Protein 5D2K (pdb70)

Nearest PDB structures (foldseek):
  5d2j-assembly1_A  TM=9.846E-01  e=1.206E-63  Pseudomonas putida
  5d2i-assembly2_B  TM=9.818E-01  e=5.135E-62  Pseudomonas putida
  2eb4-assembly1_A-2  TM=9.542E-01  e=1.723E-36  Escherichia coli
  8ih6-assembly1_B  TM=9.389E-01  e=1.420E-32  Pseudomonas sp.
  2wqt-assembly1_A  TM=9.325E-01  e=6.913E-29  Escherichia coli K-12

Secondary structure (DSSP, 8-state):
-----HHHHHHHHHHHHHHHHTT--B--HHHH-TT--HHHHHHHHHHHHHHHHHTT--EEEEEEES-BHHHHHHHS----EEEEEEGGGEE-TTEEE-GGG-SS-EEEEEEEEEESS-B--SS--HHHHGGGEEEEEEEEEEE--SBGGG---HHHHHHTGGGEEEEEE-S---BGGG--TTT-EEEEEETTEEEEEEEGGGBTTSHHHHHHHHHHHHHTTT--B-TT-EEE---SS--EE--TT-EEEEEETTS-EEEEEE-/---S-HHHHHHHHHHHHHHHHTT--B--HHHH-TT--HHHHHHHHHHHHHHHHHTTPPEEEEEEE---HHHHHHHT-SS-EEEEEEGGGEE-TTEEE-GGG-SS-EEEEEEEEEESS-B--SS--HHHHHTTEEEEEEEEEEE--SB-SSS--HHHHHHTGGGEEEEEE-S--B-GGG--TTT-EEEEEETTEEEEEEEGGGTTTSHHHHHHHHHHHHHTTT--B-TT-EEE---SS--EE--TT-EEEEEETTS-EEEEEE-

CATH classification: 3.90.850.10

Sequence (526 aa):
NRTLTREQVLALAEHIENAELNVHDIGKVTNDFPEMTFADAYDVQWEIRRRKEEARGNKIVGLKMGLTSSWAKMAQMGVETPIYGFLADYFSVPDGGVVDCSKLIHPKKIEAEISVVTKAPLHGPGCHLGDVIAAIDYVIIPTVEVIDSRYENFKFDPISVVADNASSTRFITGGRMMASLEEEVVDLRTLGVVVMEKNGEVVELGAGAAVLGHPLSSVAMMLANLLAERGEHIPAGTFIMTGGITAAVPVAPGDNITVRYQGLGSVSSARFINRTLTREQVLALAEHIENAELNVHDIGKVTNDFPEMMTFADAYDVQWEIRRRRKEARGNKIVGLKMGLTSWAKMAQMGVETPIYGFLADYFSVPDGGVVDCSKLIHPKKIEAEISVVTKAPLHGPGCHLGDVIAAIDYVIPTVEVIDSRYENFKFDPISSVVADNASSTRFITGGRMMASLEEVVDLRTLGVVMMEKNGEVVELGAGAAVLGHPLSSSVAMLANLLAERGEHIPAGTFIMTGGITAAVPVAPGDNITVRYQGLGSVSARFI

Structure (mmCIF, N/CA/C/O backbone):
data_5D2K
#
_entry.id   5D2K
#
_cell.length_a   79.328
_cell.length_b   44.411
_cell.length_c   81.623
_cell.angle_alpha   90.00
_cell.angle_beta   118.68
_cell.angle_gamma   90.00
#
_symmetry.space_group_name_H-M   'P 1 21 1'
#
loop_
_entity.id
_entity.type
_entity.pdbx_description
1 polymer '4-oxalocrotonate decarboxylase NahK'
2 non-polymer 'MAGNESIUM ION'
3 non-polymer '2-OXOADIPIC ACID'
4 non-polymer 1,2-ETHANEDIOL
5 non-polymer 'ACETATE ION'
6 water water
#
loop_
_atom_site.group_PDB
_atom_site.id
_atom_site.type_symbol
_atom_site.label_atom_id
_atom_site.label_alt_id
_atom_site.label_comp_id
_atom_site.label_asym_id
_atom_site.label_entity_id
_atom_site.label_seq_id
_atom_site.pdbx_PDB_ins_code
_atom_site.Cartn_x
_atom_site.Cartn_y
_atom_site.Cartn_z
_atom_site.occupancy
_atom_site.B_iso_or_equiv
_atom_site.auth_seq_id
_atom_site.auth_comp_id
_atom_site.auth_asym_id
_atom_site.auth_atom_id
_atom_site.pdbx_PDB_model_num
ATOM 1 N N . ASN A 1 7 ? -41.867 7.907 -68.366 1.00 42.21 2 ASN A N 1
ATOM 2 C CA . ASN A 1 7 ? -42.248 8.853 -67.323 1.00 25.85 2 ASN A CA 1
ATOM 3 C C . ASN A 1 7 ? -41.035 9.458 -66.612 1.00 23.85 2 ASN A C 1
ATOM 4 O O . ASN A 1 7 ? -41.175 10.102 -65.575 1.00 25.45 2 ASN A O 1
ATOM 9 N N . ARG A 1 8 ? -39.852 9.244 -67.180 1.00 23.79 3 ARG A N 1
ATOM 10 C CA . ARG A 1 8 ? -38.616 9.831 -66.667 1.00 20.20 3 ARG A CA 1
ATOM 11 C C . ARG A 1 8 ? -37.895 10.621 -67.750 1.00 22.93 3 ARG A C 1
ATOM 12 O O . ARG A 1 8 ? -37.929 10.239 -68.923 1.00 27.38 3 ARG A O 1
ATOM 20 N N . THR A 1 9 ? -37.241 11.719 -67.370 1.00 19.39 4 THR A N 1
ATOM 21 C CA . THR A 1 9 ? -36.489 12.518 -68.343 1.00 17.20 4 THR A CA 1
ATOM 22 C C . THR A 1 9 ? -35.026 12.732 -67.950 1.00 22.45 4 THR A C 1
ATOM 23 O O . THR A 1 9 ? -34.207 13.134 -68.780 1.00 23.54 4 THR A O 1
ATOM 27 N N . LEU A 1 10 ? -34.692 12.477 -66.689 1.00 17.91 5 LEU A N 1
ATOM 28 C CA . LEU A 1 10 ? -33.314 12.639 -66.238 1.00 15.14 5 LEU A CA 1
ATOM 29 C C . LEU A 1 10 ? -32.440 11.447 -66.614 1.00 15.52 5 LEU A C 1
ATOM 30 O O . LEU A 1 10 ? -32.911 10.306 -66.681 1.00 19.47 5 LEU A O 1
ATOM 35 N N . THR A 1 11 ? -31.163 11.716 -66.861 1.00 16.61 6 THR A N 1
ATOM 36 C CA . THR A 1 11 ? -30.171 10.656 -66.956 1.00 16.57 6 THR A CA 1
ATOM 37 C C . THR A 1 11 ? -29.811 10.215 -65.538 1.00 17.03 6 THR A C 1
ATOM 38 O O . THR A 1 11 ? -30.043 10.968 -64.584 1.00 15.67 6 THR A O 1
ATOM 42 N N . ARG A 1 12 ? -29.240 9.019 -65.399 1.00 16.93 7 ARG A N 1
ATOM 43 C CA . ARG A 1 12 ? -28.808 8.546 -64.082 1.00 18.46 7 ARG A CA 1
ATOM 44 C C . ARG A 1 12 ? -27.774 9.493 -63.471 1.00 17.50 7 ARG A C 1
ATOM 45 O O . ARG A 1 12 ? -27.842 9.816 -62.281 1.00 15.68 7 ARG A O 1
ATOM 53 N N . GLU A 1 13 ? -26.829 9.949 -64.288 1.00 15.63 8 GLU A N 1
ATOM 54 C CA . GLU A 1 13 ? -25.831 10.914 -63.846 1.00 15.70 8 GLU A CA 1
ATOM 55 C C . GLU A 1 13 ? -26.479 12.167 -63.251 1.00 16.24 8 GLU A C 1
ATOM 56 O O . GLU A 1 13 ? -26.019 12.685 -62.227 1.00 14.64 8 GLU A O 1
ATOM 62 N N . GLN A 1 14 ? -27.550 12.646 -63.884 1.00 14.86 9 GLN A N 1
ATOM 63 C CA . GLN A 1 14 ? -28.243 13.839 -63.393 1.00 11.99 9 GLN A CA 1
ATOM 64 C C . GLN A 1 14 ? -28.960 13.573 -62.064 1.00 13.55 9 GLN A C 1
ATOM 65 O O . GLN A 1 14 ? -28.961 14.418 -61.171 1.00 13.71 9 GLN A O 1
ATOM 71 N N . VAL A 1 15 ? -29.583 12.410 -61.939 1.00 13.44 10 VAL A N 1
ATOM 72 C CA . VAL A 1 15 ? -30.204 12.043 -60.658 1.00 10.00 10 VAL A CA 1
ATOM 73 C C . VAL A 1 15 ? -29.173 12.078 -59.524 1.00 12.30 10 VAL A C 1
ATOM 74 O O . VAL A 1 15 ? -29.408 12.684 -58.472 1.00 12.21 10 VAL A O 1
ATOM 78 N N . LEU A 1 16 ? -28.025 11.441 -59.738 1.00 11.13 11 LEU A N 1
ATOM 79 C CA . LEU A 1 16 ? -26.994 11.388 -58.702 1.00 11.03 11 LEU A CA 1
ATOM 80 C C . LEU A 1 16 ? -26.459 12.774 -58.366 1.00 13.67 11 LEU A C 1
ATOM 81 O O . LEU A 1 16 ? -26.285 13.109 -57.199 1.00 11.91 11 LEU A O 1
ATOM 86 N N . ALA A 1 17 ? -26.217 13.588 -59.391 1.00 10.60 12 ALA A N 1
ATOM 87 C CA . ALA A 1 17 ? -25.665 14.917 -59.172 1.00 12.52 12 ALA A CA 1
ATOM 88 C C . ALA A 1 17 ? -26.689 15.894 -58.573 1.00 10.27 12 ALA A C 1
ATOM 89 O O . ALA A 1 17 ? -26.332 16.740 -57.733 1.00 11.03 12 ALA A O 1
ATOM 91 N N . L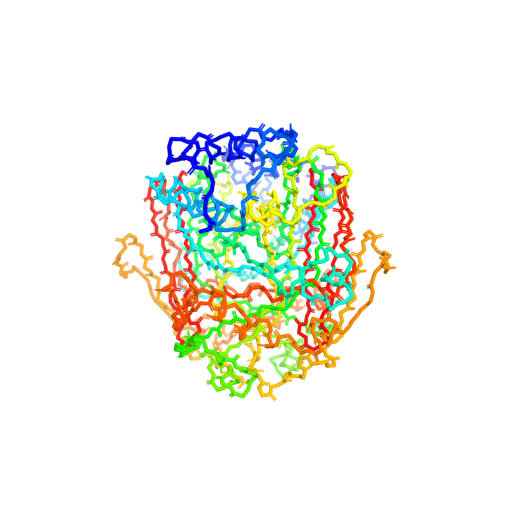EU A 1 18 ? -27.951 15.781 -58.985 1.00 11.93 13 LEU A N 1
ATOM 92 C CA . LEU A 1 18 ? -28.997 16.637 -58.420 1.00 11.92 13 LEU A CA 1
ATOM 93 C C . LEU A 1 18 ? -29.182 16.309 -56.945 1.00 11.00 13 LEU A C 1
ATOM 94 O O . LEU A 1 18 ? -29.378 17.207 -56.118 1.00 11.91 13 LEU A O 1
ATOM 99 N N . ALA A 1 19 ? -29.108 15.025 -56.608 1.00 11.55 14 ALA A N 1
ATOM 100 C CA . ALA A 1 19 ? -29.270 14.636 -55.209 1.00 11.65 14 ALA A CA 1
ATOM 101 C C . ALA A 1 19 ? -28.184 15.254 -54.332 1.00 10.39 14 ALA A C 1
ATOM 102 O O . ALA A 1 19 ? -28.467 15.753 -53.237 1.00 10.75 14 ALA A O 1
ATOM 104 N N . GLU A 1 20 ? -26.947 15.232 -54.821 1.00 10.98 15 GLU A N 1
ATOM 105 C CA . GLU A 1 20 ? -25.832 15.871 -54.117 1.00 10.71 15 GLU A CA 1
ATOM 106 C C . GLU A 1 20 ? -26.051 17.382 -53.950 1.00 10.66 15 GLU A C 1
ATOM 107 O O . GLU A 1 20 ? -25.872 17.941 -52.860 1.00 11.06 15 GLU A O 1
ATOM 113 N N . HIS A 1 21 ? -26.448 18.033 -55.037 1.00 10.51 16 HIS A N 1
ATOM 114 C CA . HIS A 1 21 ? -26.692 19.474 -55.048 1.00 11.56 16 HIS A CA 1
ATOM 115 C C . HIS A 1 21 ? -27.784 19.882 -54.043 1.00 10.37 16 HIS A C 1
ATOM 116 O O . HIS A 1 21 ? -27.606 20.792 -53.210 1.00 11.11 16 HIS A O 1
ATOM 123 N N . ILE A 1 22 ? -28.901 19.170 -54.086 1.00 9.62 17 ILE A N 1
ATOM 124 C CA . ILE A 1 22 ? -30.027 19.504 -53.232 1.00 10.40 17 ILE A CA 1
ATOM 125 C C . ILE A 1 22 ? -29.714 19.148 -51.777 1.00 7.28 17 ILE A C 1
ATOM 126 O O . ILE A 1 22 ? -30.017 19.918 -50.854 1.00 9.64 17 ILE A O 1
ATOM 131 N N . GLU A 1 23 ? -29.096 17.985 -51.561 1.00 9.69 18 GLU A N 1
ATOM 132 C CA . GLU A 1 23 ? -28.723 17.622 -50.195 1.00 8.56 18 GLU A CA 1
ATOM 133 C C . GLU A 1 23 ? -27.733 18.620 -49.591 1.00 10.75 18 GLU A C 1
ATOM 134 O O . GLU A 1 23 ? -27.824 18.962 -48.401 1.00 10.16 18 GLU A O 1
ATOM 140 N N . ASN A 1 24 ? -26.790 19.100 -50.403 1.00 10.32 19 ASN A N 1
ATOM 141 C CA . ASN A 1 24 ? -25.791 20.031 -49.883 1.00 11.70 19 ASN A CA 1
ATOM 142 C C . ASN A 1 24 ? -26.418 21.335 -49.397 1.00 10.05 19 ASN A C 1
ATOM 143 O O . ASN A 1 24 ? -25.915 21.957 -48.461 1.00 9.85 19 ASN A O 1
ATOM 148 N N . ALA A 1 25 ? -27.524 21.747 -50.012 1.00 10.06 20 ALA A N 1
ATOM 149 C CA . ALA A 1 25 ? -28.226 22.942 -49.553 1.00 9.23 20 ALA A CA 1
ATOM 150 C C . ALA A 1 25 ? -28.757 22.751 -48.119 1.00 8.62 20 ALA A C 1
ATOM 151 O O . ALA A 1 25 ? -28.703 23.660 -47.296 1.00 11.01 20 ALA A O 1
ATOM 153 N N . GLU A 1 26 ? -29.253 21.556 -47.815 1.00 9.74 21 GLU A N 1
ATOM 154 C CA . GLU A 1 26 ? -29.677 21.254 -46.457 1.00 10.96 21 GLU A CA 1
ATOM 155 C C . GLU A 1 26 ? -28.492 21.181 -45.485 1.00 9.88 21 GLU A C 1
ATOM 156 O O . GLU A 1 26 ? -28.490 21.825 -44.418 1.00 11.73 21 GLU A O 1
ATOM 162 N N . LEU A 1 27 ? -27.491 20.379 -45.849 1.00 8.68 22 LEU A N 1
ATOM 163 C CA . LEU A 1 27 ? -26.341 20.149 -44.974 1.00 9.23 22 LEU A CA 1
ATOM 164 C C . LEU A 1 27 ? -25.498 21.399 -44.736 1.00 11.57 22 LEU A C 1
ATOM 165 O O . LEU A 1 27 ? -24.835 21.514 -43.705 1.00 14.38 22 LEU A O 1
ATOM 170 N N . ASN A 1 28 ? -25.521 22.328 -45.686 1.00 11.01 23 ASN A N 1
ATOM 171 C CA . ASN A 1 28 ? -24.705 23.531 -45.569 1.00 11.48 23 ASN A CA 1
ATOM 172 C C . ASN A 1 28 ? -25.512 24.821 -45.460 1.00 12.05 23 ASN A C 1
ATOM 173 O O . ASN A 1 28 ? -24.969 25.925 -45.565 1.00 12.52 23 ASN A O 1
ATOM 178 N N . VAL A 1 29 ? -26.815 24.670 -45.210 1.00 10.27 24 VAL A N 1
ATOM 179 C CA . VAL A 1 29 ? -27.691 25.759 -44.787 1.00 10.34 24 VAL A CA 1
ATOM 180 C C . VAL A 1 29 ? -27.690 26.947 -45.765 1.00 11.24 24 VAL A C 1
ATOM 181 O O . VAL A 1 29 ? -27.306 28.075 -45.410 1.00 13.29 24 VAL A O 1
ATOM 185 N N . HIS A 1 30 ? -28.115 26.690 -47.002 1.00 10.62 25 HIS A N 1
ATOM 186 C CA . HIS A 1 30 ? -28.319 27.772 -47.967 1.00 9.42 25 HIS A CA 1
ATOM 187 C C . HIS A 1 30 ? -29.421 27.401 -48.924 1.00 12.34 25 HIS A C 1
ATOM 188 O O . HIS A 1 30 ? -29.678 26.206 -49.147 1.00 10.75 25 HIS A O 1
ATOM 195 N N . ASP A 1 31 ? -30.067 28.403 -49.514 1.00 11.77 26 ASP A N 1
ATOM 196 C CA . ASP A 1 31 ? -31.096 28.091 -50.490 1.00 12.38 26 ASP A CA 1
ATOM 197 C C . ASP A 1 31 ? -30.493 27.881 -51.884 1.00 13.80 26 ASP A C 1
ATOM 198 O O . ASP A 1 31 ? -29.295 28.114 -52.113 1.00 14.72 26 ASP A O 1
ATOM 203 N N . ILE A 1 32 ? -31.321 27.362 -52.782 1.00 11.66 27 ILE A N 1
ATOM 204 C CA . ILE A 1 32 ? -30.955 27.115 -54.168 1.00 13.03 27 ILE A CA 1
ATOM 205 C C . ILE A 1 32 ? -32.143 27.479 -55.046 1.00 14.12 27 ILE A C 1
ATOM 206 O O . ILE A 1 32 ? -33.264 27.668 -54.551 1.00 14.42 27 ILE A O 1
ATOM 211 N N . GLY A 1 33 ? -31.897 27.593 -56.348 1.00 16.11 28 GLY A N 1
ATOM 212 C CA . GLY A 1 33 ? -32.976 27.810 -57.292 1.00 18.53 28 GLY A CA 1
ATOM 213 C C . GLY A 1 33 ? -33.799 26.549 -57.469 1.00 19.28 28 GLY A C 1
ATOM 214 O O . GLY A 1 33 ? -33.279 25.440 -57.282 1.00 16.07 28 GLY A O 1
ATOM 215 N N . LYS A 1 34 ? -35.075 26.708 -57.822 1.00 18.14 29 LYS A N 1
ATOM 216 C CA . LYS A 1 34 ? -35.944 25.573 -58.163 1.00 18.02 29 LYS A CA 1
ATOM 217 C C . LYS A 1 34 ? -35.263 24.724 -59.216 1.00 17.45 29 LYS A C 1
ATOM 218 O O . LYS A 1 34 ? -34.809 25.254 -60.225 1.00 18.33 29 LYS A O 1
ATOM 224 N N . VAL A 1 35 ? -35.176 23.417 -59.003 1.00 15.92 30 VAL A N 1
ATOM 225 C CA . VAL A 1 35 ? -34.398 22.610 -59.938 1.00 17.40 30 VAL A CA 1
ATOM 226 C C . VAL A 1 35 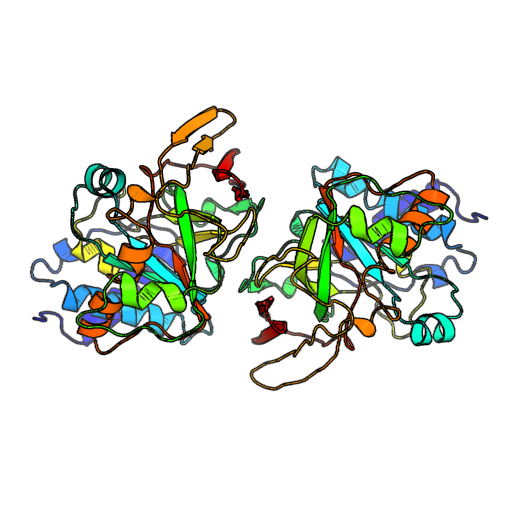? -35.128 22.458 -61.276 1.00 16.34 30 VAL A C 1
ATOM 227 O O . VAL A 1 35 ? -34.501 22.190 -62.294 1.00 18.91 30 VAL A O 1
ATOM 231 N N . THR A 1 36 ? -36.438 22.674 -61.285 1.00 17.39 31 THR A N 1
ATOM 232 C CA . THR A 1 36 ? -37.183 22.629 -62.539 1.00 20.11 31 THR A CA 1
ATOM 233 C C . THR A 1 36 ? -36.868 23.830 -63.438 1.00 18.69 31 THR A C 1
ATOM 234 O O . THR A 1 36 ? -37.237 23.837 -64.609 1.00 23.97 31 THR A O 1
ATOM 238 N N . ASN A 1 37 ? -36.197 24.848 -62.909 1.00 19.52 32 ASN A N 1
ATOM 239 C CA . ASN A 1 37 ? -35.700 25.916 -63.780 1.00 19.24 32 ASN A CA 1
ATOM 240 C C . ASN A 1 37 ? -34.659 25.376 -64.757 1.00 23.90 32 ASN A C 1
ATOM 241 O O . ASN A 1 37 ? -34.665 25.724 -65.937 1.00 27.59 32 ASN A O 1
ATOM 246 N N . ASP A 1 38 ? -33.767 24.523 -64.262 1.00 21.66 33 ASP A N 1
ATOM 247 C CA . ASP A 1 38 ? -32.724 23.925 -65.092 1.00 19.15 33 ASP A CA 1
ATOM 248 C C . ASP A 1 38 ? -33.217 22.670 -65.823 1.00 21.10 33 ASP A C 1
ATOM 249 O O . ASP A 1 38 ? -32.703 22.321 -66.885 1.00 21.22 33 ASP A O 1
ATOM 254 N N . PHE A 1 39 ? -34.197 21.986 -65.240 1.00 18.20 34 PHE A N 1
ATOM 255 C CA . PHE A 1 39 ? -34.793 20.800 -65.854 1.00 17.61 34 PHE A CA 1
ATOM 256 C C . PHE A 1 39 ? -36.308 20.935 -65.941 1.00 19.26 34 PHE A C 1
ATOM 257 O O . PHE A 1 39 ? -37.032 20.306 -65.172 1.00 18.57 34 PHE A O 1
ATOM 265 N N . PRO A 1 40 ? -36.803 21.763 -66.877 1.00 20.14 35 PRO A N 1
ATOM 266 C CA . PRO A 1 40 ? -38.244 22.045 -66.933 1.00 17.99 35 PRO A CA 1
ATOM 267 C C . PRO A 1 40 ? -39.116 20.828 -67.257 1.00 15.52 35 PRO A C 1
ATOM 268 O O . PRO A 1 40 ? -40.306 20.859 -66.960 1.00 23.01 35 PRO A O 1
ATOM 272 N N . GLU A 1 41 ? -38.536 19.784 -67.841 1.00 20.47 36 GLU A N 1
ATOM 273 C CA . GLU A 1 41 ? -39.302 18.591 -68.198 1.00 19.95 36 GLU A CA 1
ATOM 274 C C . GLU A 1 41 ? -39.318 17.540 -67.094 1.00 22.01 36 GLU A C 1
ATOM 275 O O . GLU A 1 41 ? -39.917 16.481 -67.251 1.00 20.00 36 GLU A O 1
ATOM 281 N N . MET A 1 42 ? -38.657 17.841 -65.984 1.00 18.39 37 MET A N 1
ATOM 282 C CA . MET A 1 42 ? -38.591 16.929 -64.848 1.00 18.06 37 MET A CA 1
ATOM 283 C C . MET A 1 42 ? -39.973 16.450 -64.420 1.00 14.24 37 MET A C 1
ATOM 284 O O . MET A 1 42 ? -40.909 17.247 -64.308 1.00 18.77 37 MET A O 1
ATOM 289 N N . THR A 1 43 ? -40.094 15.143 -64.193 1.00 15.30 38 THR A N 1
ATOM 290 C CA . THR A 1 43 ? -41.363 14.536 -63.798 1.00 16.91 38 THR A CA 1
ATOM 291 C C . THR A 1 43 ? -41.383 14.195 -62.316 1.00 17.46 38 THR A C 1
ATOM 292 O O . THR A 1 43 ? -40.356 14.264 -61.646 1.00 15.23 38 THR A O 1
ATOM 296 N N . PHE A 1 44 ? -42.544 13.786 -61.815 1.00 15.38 39 PHE A N 1
ATOM 297 C CA . PHE A 1 44 ? -42.612 13.331 -60.430 1.00 15.62 39 PHE A CA 1
ATOM 298 C C . PHE A 1 44 ? -41.743 12.090 -60.215 1.00 14.97 39 PHE A C 1
ATOM 299 O O . PHE A 1 44 ? -41.106 11.945 -59.163 1.00 13.02 39 PHE A O 1
ATOM 307 N N . ALA A 1 45 ? -41.708 11.182 -61.190 1.00 15.28 40 ALA A N 1
ATOM 308 C CA . ALA A 1 45 ? -40.856 10.008 -61.065 1.00 14.65 40 ALA A CA 1
ATOM 309 C C . ALA A 1 45 ? -39.376 10.414 -60.992 1.00 12.29 40 ALA A C 1
ATOM 310 O O . ALA A 1 45 ? -38.627 9.859 -60.185 1.00 14.06 40 ALA A O 1
ATOM 312 N N . ASP A 1 46 ? -38.964 11.385 -61.813 1.00 12.60 41 ASP A N 1
ATOM 313 C CA . ASP A 1 46 ? -37.620 11.982 -61.709 1.00 13.77 41 ASP A CA 1
ATOM 314 C C . ASP A 1 46 ? -37.351 12.507 -60.297 1.00 12.19 41 ASP A C 1
ATOM 315 O O . ASP A 1 46 ? -36.307 12.244 -59.701 1.00 11.08 41 ASP A O 1
ATOM 320 N N . ALA A 1 47 ? -38.302 13.277 -59.781 1.00 12.40 42 ALA A N 1
ATOM 321 C CA . ALA A 1 47 ? -38.141 13.933 -58.492 1.00 11.26 42 ALA A CA 1
ATOM 322 C C . ALA A 1 47 ? -38.064 12.913 -57.361 1.00 11.29 42 ALA A C 1
ATOM 323 O O . ALA A 1 47 ? -37.260 13.066 -56.437 1.00 11.39 42 ALA A O 1
ATOM 325 N N . TYR A 1 48 ? -38.880 11.863 -57.427 1.00 11.41 43 TYR A N 1
ATOM 326 C CA . TYR A 1 48 ? -38.797 10.851 -56.382 1.00 10.90 43 TYR A CA 1
ATOM 327 C C . TYR A 1 48 ? -37.497 10.044 -56.512 1.00 12.49 43 TYR A C 1
ATOM 328 O O . TYR A 1 48 ? -36.941 9.621 -55.499 1.00 10.35 43 TYR A O 1
ATOM 337 N N . ASP A 1 49 ? -36.993 9.866 -57.739 1.00 10.83 44 ASP A N 1
ATOM 338 C CA . ASP A 1 49 ? -35.679 9.244 -57.928 1.00 12.25 44 ASP A CA 1
ATOM 339 C C . ASP A 1 49 ? -34.617 10.047 -57.179 1.00 9.87 44 ASP A C 1
ATOM 340 O O . ASP A 1 49 ? -33.758 9.485 -56.491 1.00 10.49 44 ASP A O 1
ATOM 345 N N . VAL A 1 50 ? -34.680 11.369 -57.328 1.00 9.54 45 VAL A N 1
ATOM 346 C CA . VAL A 1 50 ? -33.731 12.230 -56.645 1.00 9.01 45 VAL A CA 1
ATOM 347 C C . VAL A 1 50 ? -33.899 12.119 -55.123 1.00 8.96 45 VAL A C 1
ATOM 348 O O . VAL A 1 50 ? -32.911 11.974 -54.406 1.00 10.63 45 VAL A O 1
ATOM 352 N N . GLN A 1 51 ? -35.139 12.167 -54.640 1.00 10.26 46 GLN A N 1
ATOM 353 C CA . GLN A 1 51 ? -35.390 12.050 -53.206 1.00 10.22 46 GLN A CA 1
ATOM 354 C C . GLN A 1 51 ? -34.852 10.744 -52.623 1.00 10.59 46 GLN A C 1
ATOM 355 O O . GLN A 1 51 ? -34.204 10.743 -51.564 1.00 10.49 46 GLN A O 1
ATOM 361 N N . TRP A 1 52 ? -35.118 9.626 -53.303 1.00 9.85 47 TRP A N 1
ATOM 362 C CA . TRP A 1 52 ? -34.659 8.345 -52.789 1.00 10.00 47 TRP A CA 1
ATOM 363 C C . TRP A 1 52 ? -33.134 8.217 -52.886 1.00 8.58 47 TRP A C 1
ATOM 364 O O . TRP A 1 52 ? -32.518 7.488 -52.109 1.00 10.72 47 TRP A O 1
ATOM 375 N N . GLU A 1 53 ? -32.515 8.943 -53.817 1.00 10.70 48 GLU A N 1
ATOM 376 C CA . GLU A 1 53 ? -31.060 8.961 -53.869 1.00 11.85 48 GLU A CA 1
ATOM 377 C C . GLU A 1 53 ? -30.497 9.763 -52.696 1.00 10.51 48 GLU A C 1
ATOM 378 O O . GLU A 1 53 ? -29.471 9.392 -52.138 1.00 9.73 48 GLU A O 1
ATOM 384 N N . ILE A 1 54 ? -31.168 10.843 -52.302 1.00 10.52 49 ILE A N 1
ATOM 385 C CA . ILE A 1 54 ? -30.743 11.571 -51.107 1.00 9.94 49 ILE A CA 1
ATOM 386 C C . ILE A 1 54 ? -30.864 10.656 -49.890 1.00 9.70 49 ILE A C 1
ATOM 387 O O . ILE A 1 54 ? -29.958 10.604 -49.049 1.00 9.04 49 ILE A O 1
ATOM 392 N N . ARG A 1 55 ? -31.975 9.922 -49.799 1.00 7.96 50 ARG A N 1
ATOM 393 C CA . ARG A 1 55 ? -32.112 8.923 -48.736 1.00 8.63 50 ARG A CA 1
ATOM 394 C C . ARG A 1 55 ? -30.933 7.940 -48.723 1.00 8.81 50 ARG A C 1
ATOM 395 O O . ARG A 1 55 ? -30.387 7.642 -47.653 1.00 9.73 50 ARG A O 1
ATOM 403 N N . ARG A 1 56 ? -30.537 7.452 -49.905 1.00 9.50 51 ARG A N 1
ATOM 404 C CA . ARG A 1 56 ? -29.415 6.532 -50.007 1.00 10.27 51 ARG A CA 1
ATOM 405 C C . ARG A 1 56 ? -28.099 7.175 -49.533 1.00 11.57 51 ARG A C 1
ATOM 406 O O . ARG A 1 56 ? -27.315 6.540 -48.824 1.00 11.00 51 ARG A O 1
ATOM 414 N N . ARG A 1 57 ? -27.870 8.430 -49.906 1.00 9.43 52 ARG A N 1
ATOM 415 C CA . ARG A 1 57 ? -26.678 9.139 -49.450 1.00 10.21 52 ARG A CA 1
ATOM 416 C C . ARG A 1 57 ? -26.629 9.179 -47.920 1.00 12.18 52 ARG A C 1
ATOM 417 O O . ARG A 1 57 ? -25.578 8.965 -47.310 1.00 12.40 52 ARG A O 1
ATOM 425 N N . LYS A 1 58 ? -27.776 9.443 -47.301 1.00 9.75 53 LYS A N 1
ATOM 426 C CA . LYS A 1 58 ? -27.808 9.546 -45.852 1.00 9.01 53 LYS A CA 1
ATOM 427 C C . LYS A 1 58 ? -27.603 8.179 -45.209 1.00 9.08 53 LYS A C 1
ATOM 428 O O . LYS A 1 58 ? -26.861 8.064 -44.233 1.00 10.27 53 LYS A O 1
ATOM 434 N N . GLU A 1 59 ? -28.239 7.146 -45.754 1.00 10.30 54 GLU A N 1
ATOM 435 C CA A GLU A 1 59 ? -28.070 5.783 -45.255 0.53 11.43 54 GLU A CA 1
ATOM 436 C CA B GLU A 1 59 ? -28.055 5.808 -45.207 0.47 11.45 54 GLU A CA 1
ATOM 437 C C . GLU A 1 59 ? -26.616 5.324 -45.363 1.00 11.83 54 GLU A C 1
ATOM 438 O O . GLU A 1 59 ? -26.094 4.652 -44.465 1.00 12.73 54 GLU A O 1
ATOM 449 N N . ALA A 1 60 ? -25.980 5.681 -46.482 1.00 11.97 55 ALA A N 1
ATOM 450 C CA . ALA A 1 60 ? -24.613 5.251 -46.751 1.00 14.03 55 ALA A CA 1
ATOM 451 C C . ALA A 1 60 ? -23.617 5.841 -45.770 1.00 14.07 55 ALA A C 1
ATOM 452 O O . ALA A 1 60 ? -22.564 5.239 -45.517 1.00 17.21 55 ALA A O 1
ATOM 454 N N . ARG A 1 61 ? -23.929 7.007 -45.210 1.00 12.64 56 ARG A N 1
ATOM 455 C CA . ARG A 1 61 ? -23.017 7.596 -44.234 1.00 14.54 56 ARG A CA 1
ATOM 456 C C . ARG A 1 61 ? -23.434 7.281 -42.800 1.00 12.93 56 ARG A C 1
ATOM 457 O O . ARG A 1 61 ? -22.885 7.852 -41.850 1.00 15.59 56 ARG A O 1
ATOM 465 N N . GLY A 1 62 ? -24.390 6.363 -42.646 1.00 11.78 57 GLY A N 1
ATOM 466 C CA . GLY A 1 62 ? -24.716 5.832 -41.333 1.00 13.59 57 GLY A CA 1
ATOM 467 C C . GLY A 1 62 ? -25.972 6.374 -40.667 1.00 12.00 57 GLY A C 1
ATOM 468 O O . GLY A 1 62 ? -26.309 5.955 -39.549 1.00 12.75 57 GLY A O 1
ATOM 469 N N . ASN A 1 63 ? -26.666 7.301 -41.321 1.00 10.90 58 ASN A N 1
ATOM 470 C CA . ASN A 1 63 ? -27.931 7.786 -40.761 1.00 10.09 58 ASN A CA 1
ATOM 471 C C . ASN A 1 63 ? -28.988 6.687 -40.765 1.00 10.63 58 ASN A C 1
ATOM 472 O O . ASN A 1 63 ? -29.139 5.961 -41.756 1.00 11.99 58 ASN A O 1
ATOM 477 N N . LYS A 1 64 ? -29.743 6.568 -39.673 1.00 10.39 59 LYS A N 1
ATOM 478 C CA . LYS A 1 64 ? -30.930 5.725 -39.689 1.00 10.13 59 LYS A CA 1
ATOM 479 C C . LYS A 1 64 ? -32.114 6.524 -40.219 1.00 11.94 59 LYS A C 1
ATOM 480 O O . LYS A 1 64 ? -32.233 7.718 -39.943 1.00 10.87 59 LYS A O 1
ATOM 486 N N . ILE A 1 65 ? -32.977 5.869 -40.988 1.00 11.14 60 ILE A N 1
ATOM 487 C CA . ILE A 1 65 ? -34.203 6.501 -41.451 1.00 10.52 60 ILE A CA 1
ATOM 488 C C . ILE A 1 65 ? -35.292 6.101 -40.454 1.00 12.62 60 ILE A C 1
ATOM 489 O O . ILE A 1 65 ? -35.651 4.922 -40.346 1.00 16.59 60 ILE A O 1
ATOM 494 N N . VAL A 1 66 ? -35.783 7.073 -39.690 1.00 10.02 61 VAL A N 1
ATOM 495 C CA . VAL A 1 66 ? -36.636 6.758 -38.537 1.00 10.62 61 VAL A CA 1
ATOM 496 C C . VAL A 1 66 ? -38.111 6.977 -38.800 1.00 13.58 61 VAL A C 1
ATOM 497 O O . VAL A 1 66 ? -38.928 6.796 -37.892 1.00 17.22 61 VAL A O 1
ATOM 501 N N . GLY A 1 67 ? -38.459 7.323 -40.034 1.00 11.17 62 GLY A N 1
ATOM 502 C CA . GLY A 1 67 ? -39.861 7.431 -40.402 1.00 11.59 62 GLY A CA 1
ATOM 503 C C . GLY A 1 67 ? -40.122 8.047 -41.758 1.00 12.29 62 GLY A C 1
ATOM 504 O O . GLY A 1 67 ? -39.202 8.304 -42.521 1.00 10.62 62 GLY A O 1
ATOM 505 N N . LEU A 1 68 ? -41.397 8.276 -42.051 1.00 9.88 63 LEU A N 1
ATOM 506 C CA . LEU A 1 68 ? -41.837 8.900 -43.289 1.00 10.33 63 LEU A CA 1
ATOM 507 C C . LEU A 1 68 ? -42.802 10.036 -42.956 1.00 11.35 63 LEU A C 1
ATOM 508 O O . LEU A 1 68 ? -43.408 10.025 -41.881 1.00 9.85 63 LEU A O 1
ATOM 513 N N . LYS A 1 69 ? -42.944 11.009 -43.857 1.00 11.18 64 LYS A N 1
ATOM 514 C CA . LYS A 1 69 ? -43.954 12.055 -43.680 1.00 10.72 64 LYS A CA 1
ATOM 515 C C . LYS A 1 69 ? -44.805 12.212 -44.931 1.00 14.03 64 LYS A C 1
ATOM 516 O O . LYS A 1 69 ? -44.354 11.977 -46.047 1.00 12.84 64 LYS A O 1
ATOM 522 N N . MET A 1 70 ? -46.066 12.554 -44.715 1.00 12.89 65 MET A N 1
ATOM 523 C CA . MET A 1 70 ? -46.957 12.973 -45.790 1.00 11.72 65 MET A CA 1
ATOM 524 C C . MET A 1 70 ? -47.092 14.478 -45.750 1.00 11.27 65 MET A C 1
ATOM 525 O O . MET A 1 70 ? -47.192 15.072 -44.661 1.00 14.00 65 MET A O 1
ATOM 530 N N . GLY A 1 71 ? -47.087 15.096 -46.925 1.00 11.97 66 GLY A N 1
ATOM 531 C CA . GLY A 1 71 ? -47.224 16.536 -47.017 1.00 14.95 66 GLY A CA 1
ATOM 532 C C . GLY A 1 71 ? -48.328 16.960 -47.960 1.00 16.42 66 GLY A C 1
ATOM 533 O O . GLY A 1 71 ? -48.707 16.207 -48.869 1.00 12.42 66 GLY A O 1
ATOM 534 N N . LEU A 1 72 ? -48.827 18.176 -47.738 1.00 17.61 67 LEU A N 1
ATOM 535 C CA . LEU A 1 72 ? -49.884 18.761 -48.553 1.00 19.21 67 LEU A CA 1
ATOM 536 C C . LEU A 1 72 ? -51.113 17.860 -48.543 1.00 16.63 67 LEU A C 1
ATOM 537 O O . LEU A 1 72 ? -51.623 17.448 -49.584 1.00 16.16 67 LEU A O 1
ATOM 542 N N . THR A 1 73 ? -51.582 17.568 -47.341 1.00 15.33 68 THR A N 1
ATOM 543 C CA . THR A 1 73 ? -52.717 16.679 -47.149 1.00 12.10 68 THR A CA 1
ATOM 544 C C . THR A 1 73 ? -53.928 17.434 -46.616 1.00 14.98 68 THR A C 1
ATOM 545 O O . THR A 1 73 ? -55.023 16.896 -46.550 1.00 16.74 68 THR A O 1
ATOM 549 N N . SER A 1 74 ? -53.718 18.678 -46.212 1.00 21.12 69 SER A N 1
ATOM 550 C CA A SER A 1 74 ? -54.797 19.486 -45.646 0.65 20.39 69 SER A CA 1
ATOM 551 C CA B SER A 1 74 ? -54.795 19.478 -45.652 0.35 20.37 69 SER A CA 1
ATOM 552 C C . SER A 1 74 ? -55.092 20.679 -46.538 1.00 21.05 69 SER A C 1
ATOM 553 O O . SER A 1 74 ? -54.212 21.165 -47.248 1.00 23.41 69 SER A O 1
ATOM 558 N N . TRP A 1 75 ? -56.334 21.147 -46.498 1.00 19.64 70 TRP A N 1
ATOM 559 C CA . TRP A 1 75 ? -56.718 22.306 -47.286 1.00 21.37 70 TRP A CA 1
ATOM 560 C C . TRP A 1 75 ? -55.812 23.484 -46.939 1.00 24.66 70 TRP A C 1
ATOM 561 O O . TRP A 1 75 ? -55.334 24.199 -47.824 1.00 22.50 70 TRP A O 1
ATOM 572 N N . ALA A 1 76 ? -55.565 23.660 -45.643 1.00 20.01 71 ALA A N 1
ATOM 573 C CA . ALA A 1 76 ? -54.775 24.783 -45.153 1.00 22.70 71 ALA A CA 1
ATOM 574 C C . ALA A 1 76 ? -53.367 24.769 -45.741 1.00 21.43 71 ALA A C 1
ATOM 575 O O . ALA A 1 76 ? -52.872 25.797 -46.199 1.00 23.00 71 ALA A O 1
ATOM 577 N N . LYS A 1 77 ? -52.728 23.603 -45.739 1.00 19.27 72 LYS A N 1
ATOM 578 C CA . LYS A 1 77 ? -51.374 23.489 -46.276 1.00 17.98 72 LYS A CA 1
ATOM 579 C C . LYS A 1 77 ? -51.347 23.578 -47.799 1.00 22.86 72 LYS A C 1
ATOM 580 O O . LYS A 1 77 ? -50.434 24.171 -48.375 1.00 25.45 72 LYS A O 1
ATOM 586 N N . MET A 1 78 ? -52.347 22.991 -48.449 1.00 24.46 73 MET A N 1
ATOM 587 C CA . MET A 1 78 ? -52.491 23.125 -49.897 1.00 24.57 73 MET A CA 1
ATOM 588 C C . MET A 1 78 ? -52.625 24.588 -50.299 1.00 27.47 73 MET A C 1
ATOM 589 O O . MET A 1 78 ? -51.970 25.045 -51.241 1.00 31.62 73 MET A O 1
ATOM 594 N N . ALA A 1 79 ? -53.473 25.317 -49.577 1.00 20.41 74 ALA A N 1
ATOM 595 C CA . ALA A 1 79 ? -53.716 26.730 -49.858 1.00 25.24 74 ALA A CA 1
ATOM 596 C C . ALA A 1 79 ? -52.460 27.569 -49.641 1.00 36.13 74 ALA A C 1
ATOM 597 O O . ALA A 1 79 ? -52.108 28.411 -50.472 1.00 30.42 74 ALA A O 1
ATOM 599 N N . GLN A 1 80 ? -51.784 27.330 -48.522 1.00 29.76 75 GLN A N 1
ATOM 600 C CA . GLN A 1 80 ? -50.603 28.107 -48.166 1.00 32.14 75 GLN A CA 1
ATOM 601 C C . GLN A 1 80 ? -49.483 27.958 -49.195 1.00 37.81 75 GLN A C 1
ATOM 602 O O . GLN A 1 80 ? -48.814 28.934 -49.544 1.00 35.08 75 GLN A O 1
ATOM 608 N N . MET A 1 81 ? -49.295 26.738 -49.690 1.00 31.51 76 MET A N 1
ATOM 609 C CA . MET A 1 81 ? -48.178 26.434 -50.578 1.00 34.52 76 MET A CA 1
ATOM 610 C C . MET A 1 81 ? -48.584 26.448 -52.054 1.00 39.72 76 MET A C 1
ATOM 611 O O . MET A 1 81 ? -47.736 26.316 -52.937 1.00 46.61 76 MET A O 1
ATOM 616 N N . GLY A 1 82 ? -49.878 26.611 -52.315 1.00 31.53 77 GLY A N 1
ATOM 617 C CA . GLY A 1 82 ? -50.384 26.752 -53.671 1.00 42.10 77 GLY A CA 1
ATOM 618 C C . GLY A 1 82 ? -50.518 25.453 -54.445 1.00 49.78 77 GLY A C 1
ATOM 619 O O . GLY A 1 82 ? -51.012 25.438 -55.574 1.00 49.75 77 GLY A O 1
ATOM 620 N N . VAL A 1 83 ? -50.078 24.359 -53.838 1.00 48.70 78 VAL A N 1
ATOM 621 C CA . VAL A 1 83 ? -50.136 23.052 -54.479 1.00 51.44 78 VAL A CA 1
ATOM 622 C C . VAL A 1 83 ? -51.255 22.206 -53.875 1.00 48.63 78 VAL A C 1
ATOM 623 O O . VAL A 1 83 ? -51.550 22.322 -52.690 1.00 34.40 78 VAL A O 1
ATOM 627 N N . GLU A 1 84 ? -51.874 21.351 -54.682 1.00 40.04 79 GLU A N 1
ATOM 628 C CA . GLU A 1 84 ? -52.944 20.500 -54.175 1.00 37.59 79 GLU A CA 1
ATOM 629 C C . GLU A 1 84 ? -52.646 19.015 -54.351 1.00 33.74 79 GLU A C 1
ATOM 630 O O . GLU A 1 84 ? -53.551 18.188 -54.292 1.00 35.51 79 GLU A O 1
ATOM 636 N N . THR A 1 85 ? -51.374 18.686 -54.561 1.00 31.82 80 THR A N 1
ATOM 637 C CA . THR A 1 85 ? -50.948 17.301 -54.750 1.00 27.45 80 THR A CA 1
ATOM 638 C C . THR A 1 85 ? -50.202 16.768 -53.523 1.00 25.54 80 THR A C 1
ATOM 639 O O . THR A 1 85 ? -49.127 17.273 -53.186 1.00 23.41 80 THR A O 1
ATOM 643 N N . PRO A 1 86 ? -50.761 15.746 -52.855 1.00 27.08 81 PRO A N 1
ATOM 644 C CA . PRO A 1 86 ? -50.084 15.153 -51.694 1.00 17.17 81 PRO A CA 1
ATOM 645 C C . PRO A 1 86 ? -48.796 14.450 -52.080 1.00 17.63 81 PRO A C 1
ATOM 646 O O . PRO A 1 86 ? -48.725 13.751 -53.095 1.00 18.90 81 PRO A O 1
ATOM 650 N N . ILE A 1 87 ? -47.789 14.637 -51.240 1.00 13.41 82 ILE A N 1
ATOM 651 C CA . ILE A 1 87 ? -46.450 14.119 -51.484 1.00 12.41 82 ILE A CA 1
ATOM 652 C C . ILE A 1 87 ? -45.937 13.448 -50.221 1.00 10.30 82 ILE A C 1
ATOM 653 O O . ILE A 1 87 ? -46.521 13.612 -49.140 1.00 12.28 82 ILE A O 1
ATOM 658 N N . TYR A 1 88 ? -44.855 12.686 -50.342 1.00 10.49 83 TYR A N 1
ATOM 659 C CA . TYR A 1 88 ? -44.223 12.134 -49.158 1.00 9.59 83 TYR A CA 1
ATOM 660 C C . TYR A 1 88 ? -42.720 12.437 -49.176 1.00 10.08 83 TYR A C 1
ATOM 661 O O . TYR A 1 88 ? -42.168 12.824 -50.204 1.00 11.31 83 TYR A O 1
ATOM 670 N N . GLY A 1 89 ? -42.090 12.271 -48.020 1.00 10.93 84 GLY A N 1
ATOM 671 C CA . GLY A 1 89 ? -40.643 12.342 -47.893 1.00 9.84 84 GLY A CA 1
ATOM 672 C C . GLY A 1 89 ? -40.221 11.470 -46.726 1.00 11.72 84 GLY A C 1
ATOM 673 O O . GLY A 1 89 ? -41.065 10.848 -46.072 1.00 11.15 84 GLY A O 1
ATOM 674 N N . PHE A 1 90 ? -38.919 11.401 -46.464 1.00 9.63 85 PHE A N 1
ATOM 675 C CA . PHE A 1 90 ? -38.411 10.559 -45.381 1.00 8.99 85 PHE A CA 1
ATOM 676 C C . PHE A 1 90 ? -37.856 11.384 -44.222 1.00 10.97 85 PHE A C 1
ATOM 677 O O . PHE A 1 90 ? -37.546 12.571 -44.382 1.00 9.67 85 PHE A O 1
ATOM 685 N N . LEU A 1 91 ? -37.720 10.740 -43.064 1.00 9.35 86 LEU A N 1
ATOM 686 C CA . LEU A 1 91 ? -37.188 11.381 -41.859 1.00 9.45 86 LEU A CA 1
ATOM 687 C C . LEU A 1 91 ? -35.895 10.699 -41.406 1.00 10.29 86 LEU A C 1
ATOM 688 O O . LEU A 1 91 ? -35.880 9.490 -41.125 1.00 10.63 86 LEU A O 1
ATOM 693 N N . ALA A 1 92 ? -34.804 11.459 -41.356 1.00 8.16 87 ALA A N 1
ATOM 694 C CA . ALA A 1 92 ? -33.536 10.938 -40.848 1.00 9.05 87 ALA A CA 1
ATOM 695 C C . ALA A 1 92 ? -33.437 11.094 -39.333 1.00 10.36 87 ALA A C 1
ATOM 696 O O . ALA A 1 92 ? -34.072 11.991 -38.741 1.00 10.28 87 ALA A O 1
ATOM 698 N N . ASP A 1 93 ? -32.628 10.250 -38.696 1.00 9.76 88 ASP A N 1
ATOM 699 C CA . ASP A 1 93 ? -32.595 10.259 -37.237 1.00 10.43 88 ASP A CA 1
ATOM 700 C C . ASP A 1 93 ? -32.194 11.618 -36.638 1.00 10.82 88 ASP A C 1
ATOM 701 O O . ASP A 1 93 ? -32.792 12.039 -35.645 1.00 9.84 88 ASP A O 1
ATOM 706 N N . TYR A 1 94 ? -31.239 12.326 -37.240 1.00 9.89 89 TYR A N 1
ATOM 707 C CA . TYR A 1 94 ? -30.795 13.597 -36.652 1.00 9.66 89 TYR A CA 1
ATOM 708 C C . TYR A 1 94 ? -31.841 14.709 -36.816 1.00 10.34 89 TYR A C 1
ATOM 709 O O . TYR A 1 94 ? -31.667 15.806 -36.270 1.00 10.76 89 TYR A O 1
ATOM 718 N N . PHE A 1 95 ? -32.927 14.433 -37.551 1.00 9.34 90 PHE A N 1
ATOM 719 C CA . PHE A 1 95 ? -34.070 15.365 -37.602 1.00 8.17 90 PHE A CA 1
ATOM 720 C C . PHE A 1 95 ? -34.775 15.457 -36.252 1.00 9.67 90 PHE A C 1
ATOM 721 O O . PHE A 1 95 ? -35.484 16.436 -35.986 1.00 9.13 90 PHE A O 1
ATOM 729 N N . SER A 1 96 ? -34.637 14.422 -35.416 1.00 8.97 91 SER A N 1
ATOM 730 C CA . SER A 1 96 ? -35.444 14.310 -34.199 1.00 9.21 91 SER A CA 1
ATOM 731 C C . SER A 1 96 ? -35.035 15.300 -33.101 1.00 10.71 91 SER A C 1
ATOM 732 O O . SER A 1 96 ? -33.848 15.533 -32.863 1.00 12.89 91 SER A O 1
ATOM 735 N N . VAL A 1 97 ? -36.048 15.860 -32.439 1.00 9.36 92 VAL A N 1
ATOM 736 C CA . VAL A 1 97 ? -35.897 16.818 -31.342 1.00 11.78 92 VAL A CA 1
ATOM 737 C C . VAL A 1 97 ? -36.779 16.338 -30.187 1.00 9.85 92 VAL A C 1
ATOM 738 O O . VAL A 1 97 ? -37.919 15.936 -30.408 1.00 10.42 92 VAL A O 1
ATOM 742 N N . PRO A 1 98 ? -36.250 16.361 -28.953 1.00 10.98 93 PRO A N 1
ATOM 743 C CA . PRO A 1 98 ? -37.044 15.911 -27.809 1.00 14.77 93 PRO A CA 1
ATOM 744 C C . PRO A 1 98 ? -38.073 16.961 -27.373 1.00 9.65 93 PRO A C 1
ATOM 745 O O . PRO A 1 98 ? -37.828 18.153 -27.573 1.00 11.74 93 PRO A O 1
ATOM 749 N N . ASP A 1 99 ? -39.190 16.513 -26.806 1.00 11.71 94 ASP A N 1
ATOM 750 C CA . ASP A 1 99 ? -40.194 17.410 -26.221 1.00 12.45 94 ASP A CA 1
ATOM 751 C C . ASP A 1 99 ? -39.493 18.401 -25.288 1.00 14.44 94 ASP A C 1
ATOM 752 O O . ASP A 1 99 ? -38.681 18.005 -24.446 1.00 13.73 94 ASP A O 1
ATOM 757 N N . GLY A 1 100 ? -39.785 19.685 -25.473 1.00 12.64 95 GLY A N 1
ATOM 758 C CA . GLY A 1 100 ? -39.203 20.738 -24.661 1.00 12.84 95 GLY A CA 1
ATOM 759 C C . GLY A 1 100 ? -37.803 21.127 -25.076 1.00 16.23 95 GLY A C 1
ATOM 760 O O . GLY A 1 100 ? -37.169 21.959 -24.418 1.00 20.53 95 GLY A O 1
ATOM 761 N N . GLY A 1 101 ? -37.330 20.553 -26.181 1.00 13.65 96 GLY A N 1
ATOM 762 C CA . GLY A 1 101 ? -35.973 20.764 -26.647 1.00 13.74 96 GLY A CA 1
ATOM 763 C C . GLY A 1 101 ? -35.686 22.104 -27.301 1.00 16.73 96 GLY A C 1
ATOM 764 O O . GLY A 1 101 ? -36.586 22.900 -27.569 1.00 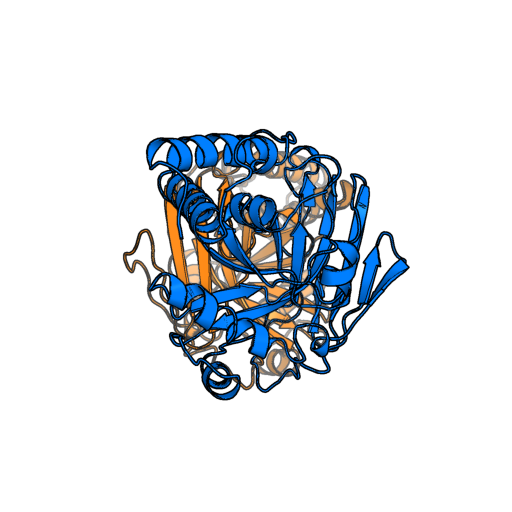17.31 96 GLY A O 1
ATOM 765 N N . VAL A 1 102 ? -34.407 22.342 -27.557 1.00 15.39 97 VAL A N 1
ATOM 766 C CA . VAL A 1 102 ? -33.929 23.574 -28.160 1.00 14.10 97 VAL A CA 1
ATOM 767 C C . VAL A 1 102 ? -33.493 23.285 -29.582 1.00 16.83 97 VAL A C 1
ATOM 768 O O . VAL A 1 102 ? -32.741 22.340 -29.833 1.00 22.47 97 VAL A O 1
ATOM 772 N N . VAL A 1 103 ? -33.994 24.084 -30.513 1.00 14.12 98 VAL A N 1
ATOM 773 C CA . VAL A 1 103 ? -33.656 23.940 -31.924 1.00 13.18 98 VAL A CA 1
ATOM 774 C C . VAL A 1 103 ? -32.751 25.086 -32.344 1.00 14.70 98 VAL A C 1
ATOM 775 O O . VAL A 1 103 ? -33.107 26.250 -32.164 1.00 14.01 98 VAL A O 1
ATOM 779 N N . ASP A 1 104 ? -31.595 24.754 -32.912 1.00 14.54 99 ASP A N 1
ATOM 780 C CA . ASP A 1 104 ? -30.629 25.757 -33.347 1.00 15.81 99 ASP A CA 1
ATOM 781 C C . ASP A 1 104 ? -30.965 26.235 -34.757 1.00 15.64 99 ASP A C 1
ATOM 782 O O . ASP A 1 104 ? -30.741 25.521 -35.737 1.00 15.97 99 ASP A O 1
ATOM 787 N N . CYS A 1 105 ? -31.511 27.445 -34.851 1.00 15.03 100 CYS A N 1
ATOM 788 C CA . CYS A 1 105 ? -31.897 28.006 -36.142 1.00 18.33 100 CYS A CA 1
ATOM 789 C C . CYS A 1 105 ? -30.713 28.338 -37.045 1.00 17.90 100 CYS A C 1
ATOM 790 O O . CYS A 1 105 ? -30.905 28.610 -38.227 1.00 15.55 100 CYS A O 1
ATOM 793 N N . SER A 1 106 ? -29.490 28.327 -36.515 1.00 16.45 101 SER A N 1
ATOM 794 C CA . SER A 1 106 ? -28.345 28.628 -37.369 1.00 16.61 101 SER A CA 1
ATOM 795 C C . SER A 1 106 ? -28.106 27.482 -38.348 1.00 18.94 101 SER A C 1
ATOM 796 O O . SER A 1 106 ? -27.361 27.623 -39.312 1.00 18.59 101 SER A O 1
ATOM 799 N N . LYS A 1 107 ? -28.753 26.348 -38.100 1.00 14.65 102 LYS A N 1
ATOM 800 C CA . LYS A 1 107 ? -28.647 25.202 -38.996 1.00 15.19 102 LYS A CA 1
ATOM 801 C C . LYS A 1 107 ? -29.826 25.157 -39.962 1.00 13.11 102 LYS A C 1
ATOM 802 O O . LYS A 1 107 ? -29.991 24.190 -40.712 1.00 12.75 102 LYS A O 1
ATOM 808 N N . LEU A 1 108 ? -30.647 26.201 -39.918 1.00 12.48 103 LEU A N 1
ATOM 809 C CA . LEU A 1 108 ? -31.872 26.277 -40.703 1.00 10.01 103 LEU A CA 1
ATOM 810 C C . LEU A 1 108 ? -31.886 27.540 -41.559 1.00 14.02 103 LEU A C 1
ATOM 811 O O . LEU A 1 108 ? -31.212 28.526 -41.244 1.00 15.49 103 LEU A O 1
ATOM 816 N N . ILE A 1 109 ? -32.656 27.508 -42.639 1.00 11.91 104 ILE A N 1
ATOM 817 C CA . ILE A 1 109 ? -32.639 28.581 -43.632 1.00 12.40 104 ILE A CA 1
ATOM 818 C C . ILE A 1 109 ? -33.750 29.596 -43.376 1.00 13.30 104 ILE A C 1
ATOM 819 O O . ILE A 1 109 ? -33.488 30.795 -43.199 1.00 15.73 104 ILE A O 1
ATOM 824 N N . HIS A 1 110 ? -34.992 29.117 -43.352 1.00 11.48 105 HIS A N 1
ATOM 825 C CA . HIS A 1 110 ? -36.162 29.960 -43.095 1.00 11.39 105 HIS A CA 1
ATOM 826 C C . HIS A 1 110 ? -37.302 29.080 -42.579 1.00 12.45 105 HIS A C 1
ATOM 827 O O . HIS A 1 110 ? -38.310 28.866 -43.273 1.00 14.76 105 HIS A O 1
ATOM 834 N N . PRO A 1 111 ? -37.141 28.560 -41.357 1.00 11.06 106 PRO A N 1
ATOM 835 C CA . PRO A 1 111 ? -38.003 27.487 -40.854 1.00 10.68 106 PRO A CA 1
ATOM 836 C C . PRO A 1 111 ? -39.402 27.917 -40.434 1.00 11.90 106 PRO A C 1
ATOM 837 O O . PRO A 1 111 ? -39.634 29.059 -40.024 1.00 12.13 106 PRO A O 1
ATOM 841 N N . LYS A 1 112 ? -40.323 26.965 -40.568 1.00 11.88 107 LYS A N 1
ATOM 842 C CA A LYS A 1 112 ? -41.703 27.104 -40.123 0.50 10.67 107 LYS A CA 1
ATOM 843 C CA B LYS A 1 112 ? -41.693 27.113 -40.104 0.50 10.67 107 LYS A CA 1
ATOM 844 C C . LYS A 1 112 ? -42.083 25.861 -39.336 1.00 10.72 107 LYS A C 1
ATOM 845 O O . LYS A 1 112 ? -41.508 24.795 -39.563 1.00 11.18 107 LYS A O 1
ATOM 856 N N . ILE A 1 113 ? -43.061 25.983 -38.442 1.00 9.48 108 ILE A N 1
ATOM 857 C CA . ILE A 1 113 ? -43.565 24.801 -37.742 1.00 9.20 108 ILE A CA 1
ATOM 858 C C . ILE A 1 113 ? -44.992 24.465 -38.152 1.00 11.99 108 ILE A C 1
ATOM 859 O O . ILE A 1 113 ? -45.773 25.348 -38.503 1.00 12.87 108 ILE A O 1
ATOM 864 N N . GLU A 1 114 ? -45.295 23.170 -38.092 1.00 11.19 109 GLU A N 1
ATOM 865 C CA . GLU A 1 114 ? -46.615 22.602 -38.395 1.00 12.73 109 GLU A CA 1
ATOM 866 C C . GLU A 1 114 ? -47.029 21.671 -37.268 1.00 12.18 109 GLU A C 1
ATOM 867 O O . GLU A 1 114 ? -46.212 20.899 -36.764 1.00 13.15 109 GLU A O 1
ATOM 873 N N . ALA A 1 115 ? -48.303 21.698 -36.884 1.00 10.93 110 ALA A N 1
ATOM 874 C CA . ALA A 1 115 ? -48.796 20.719 -35.916 1.00 10.58 110 ALA A CA 1
ATOM 875 C C . ALA A 1 115 ? -49.375 19.491 -36.610 1.00 11.03 110 ALA A C 1
ATOM 876 O O . ALA A 1 115 ? -50.197 19.613 -37.517 1.00 11.34 110 ALA A O 1
ATOM 878 N N . GLU A 1 116 ? -48.932 18.305 -36.193 1.00 8.57 111 GLU A N 1
ATOM 879 C CA . GLU A 1 116 ? -49.361 17.057 -36.842 1.00 10.37 111 GLU A CA 1
ATOM 880 C C . GLU A 1 116 ? -49.671 15.965 -35.835 1.00 9.23 111 GLU A C 1
ATOM 881 O O . GLU A 1 116 ? -49.341 16.076 -34.653 1.00 9.99 111 GLU A O 1
ATOM 887 N N . ILE A 1 117 ? -50.316 14.905 -36.307 1.00 9.15 112 ILE A N 1
ATOM 888 C CA . ILE A 1 117 ? -50.425 13.708 -35.495 1.00 9.38 112 ILE A CA 1
ATOM 889 C C . ILE A 1 117 ? -49.730 12.570 -36.248 1.00 10.62 112 ILE A C 1
ATOM 890 O O . ILE A 1 117 ? -49.897 12.389 -37.467 1.00 10.96 112 ILE A O 1
ATOM 895 N N . SER A 1 118 ? -48.874 11.859 -35.526 1.00 9.70 113 SER A N 1
ATOM 896 C CA . SER A 1 118 ? -48.147 10.745 -36.117 1.00 8.48 113 SER A CA 1
ATOM 897 C C . SER A 1 118 ? -48.663 9.422 -35.603 1.00 10.42 113 SER A C 1
ATOM 898 O O . SER A 1 118 ? -49.305 9.359 -34.551 1.00 9.53 113 SER A O 1
ATOM 901 N N . VAL A 1 119 ? -48.358 8.368 -36.350 1.00 9.79 114 VAL A N 1
ATOM 902 C CA . VAL A 1 119 ? -48.664 7.005 -35.921 1.00 9.92 114 VAL A CA 1
ATOM 903 C C . VAL A 1 119 ? -47.415 6.151 -36.016 1.00 9.75 114 VAL A C 1
ATOM 904 O O . VAL A 1 119 ? -46.495 6.462 -36.775 1.00 10.60 114 VAL A O 1
ATOM 908 N N . VAL A 1 120 ? -47.372 5.091 -35.215 1.00 8.02 115 VAL A N 1
ATOM 909 C CA . VAL A 1 120 ? -46.379 4.035 -35.391 1.00 7.62 115 VAL A CA 1
ATOM 910 C C . VAL A 1 120 ? -47.137 2.774 -35.747 1.00 9.25 115 VAL A C 1
ATOM 911 O O . VAL A 1 120 ? -48.108 2.436 -35.087 1.00 9.48 115 VAL A O 1
ATOM 915 N N . THR A 1 121 ? -46.716 2.092 -36.809 1.00 10.10 116 THR A N 1
ATOM 916 C CA . THR A 1 121 ? -47.426 0.898 -37.258 1.00 9.85 116 THR A CA 1
ATOM 917 C C . THR A 1 121 ? -46.887 -0.359 -36.583 1.00 11.79 116 THR A C 1
ATOM 918 O O . THR A 1 121 ? -45.752 -0.370 -36.112 1.00 10.85 116 THR A O 1
ATOM 922 N N . LYS A 1 122 ? -47.701 -1.416 -36.560 1.00 10.72 117 LYS A N 1
ATOM 923 C CA . LYS A 1 122 ? -47.251 -2.712 -36.025 1.00 12.28 117 LYS A CA 1
ATOM 924 C C . LYS A 1 122 ? -47.460 -3.877 -36.997 1.00 12.88 117 LYS A C 1
ATOM 925 O O . LYS A 1 122 ? -47.271 -5.033 -36.630 1.00 14.01 117 LYS A O 1
ATOM 931 N N . ALA A 1 123 ? -47.848 -3.563 -38.229 1.00 13.74 118 ALA A N 1
ATOM 932 C CA . ALA A 1 123 ? -47.997 -4.557 -39.288 1.00 11.70 118 ALA A CA 1
ATOM 933 C C . ALA A 1 123 ? -47.712 -3.889 -40.616 1.00 12.20 118 ALA A C 1
ATOM 934 O O . ALA A 1 123 ? -47.953 -2.697 -40.757 1.00 12.56 118 ALA A O 1
ATOM 936 N N . PRO A 1 124 ? -47.186 -4.641 -41.594 1.00 10.92 119 PRO A N 1
ATOM 937 C CA . PRO A 1 124 ? -46.896 -3.989 -42.875 1.00 11.53 119 PRO A CA 1
ATOM 938 C C . PRO A 1 124 ? -48.143 -3.522 -43.614 1.00 14.06 119 PRO A C 1
ATOM 939 O O . PRO A 1 124 ? -49.220 -4.129 -43.500 1.00 15.12 119 PRO A O 1
ATOM 943 N N . LEU A 1 125 ? -47.992 -2.425 -44.349 1.00 12.18 120 LEU A N 1
ATOM 944 C CA . LEU A 1 125 ? -49.065 -1.924 -45.192 1.00 13.17 120 LEU A CA 1
ATOM 945 C C . LEU A 1 125 ? -48.607 -1.803 -46.637 1.00 12.00 120 LEU A C 1
ATOM 946 O O . LEU A 1 125 ? -47.554 -1.212 -46.922 1.00 12.65 120 LEU A O 1
ATOM 951 N N . HIS A 1 126 ? -49.422 -2.346 -47.541 1.00 13.38 121 HIS A N 1
ATOM 952 C CA . HIS A 1 126 ? -49.126 -2.378 -48.974 1.00 14.29 121 HIS A CA 1
ATOM 953 C C . HIS A 1 126 ? -50.233 -1.745 -49.811 1.00 16.01 121 HIS A C 1
ATOM 954 O O . HIS A 1 126 ? -51.419 -1.934 -49.544 1.00 15.71 121 HIS A O 1
ATOM 961 N N . GLY A 1 127 ? -49.842 -0.998 -50.833 1.00 13.69 122 GLY A N 1
ATOM 962 C CA . GLY A 1 127 ? -50.744 -0.663 -51.916 1.00 12.47 122 GLY A CA 1
ATOM 963 C C . GLY A 1 127 ? -50.437 -1.610 -53.066 1.00 12.08 122 GLY A C 1
ATOM 964 O O . GLY A 1 127 ? -49.608 -2.516 -52.928 1.00 18.77 122 GLY A O 1
ATOM 965 N N . PRO A 1 128 ? -51.085 -1.400 -54.220 1.00 15.06 123 PRO A N 1
ATOM 966 C CA . PRO A 1 128 ? -52.095 -0.374 -54.470 1.00 12.94 123 PRO A CA 1
ATOM 967 C C . PRO A 1 128 ? -53.441 -0.749 -53.859 1.00 13.40 123 PRO A C 1
ATOM 968 O O . PRO A 1 128 ? -53.595 -1.863 -53.356 1.00 16.54 123 PRO A O 1
ATOM 972 N N . GLY A 1 129 ? -54.386 0.178 -53.892 1.00 16.56 124 GLY A N 1
ATOM 973 C CA . GLY A 1 129 ? -55.728 -0.074 -53.405 1.00 18.02 124 GLY A CA 1
ATOM 974 C C . GLY A 1 129 ? -55.848 -0.182 -51.899 1.00 18.83 124 GLY A C 1
ATOM 975 O O . GLY A 1 129 ? -56.797 -0.776 -51.394 1.00 20.52 124 GLY A O 1
ATOM 976 N N . CYS A 1 130 ? -54.883 0.373 -51.173 1.00 13.88 125 CYS A N 1
ATOM 977 C CA . CYS A 1 130 ? -54.994 0.464 -49.717 1.00 14.29 125 CYS A CA 1
ATOM 978 C C . CYS A 1 130 ? -56.112 1.425 -49.327 1.00 15.08 125 CYS A C 1
ATOM 979 O O . CYS A 1 130 ? -56.150 2.556 -49.796 1.00 15.77 125 CYS A O 1
ATOM 982 N N . HIS A 1 131 ? -57.030 0.966 -48.477 1.00 13.24 126 HIS A N 1
ATOM 983 C CA . HIS A 1 131 ? -58.152 1.784 -48.033 1.00 14.96 126 HIS A CA 1
ATOM 984 C C . HIS A 1 131 ? -58.065 2.056 -46.539 1.00 13.00 126 HIS A C 1
ATOM 985 O O . HIS A 1 131 ? -57.295 1.427 -45.822 1.00 13.31 126 HIS A O 1
ATOM 992 N N . LEU A 1 132 ? -58.876 2.996 -46.082 1.00 15.08 127 LEU A N 1
ATOM 993 C CA . LEU A 1 132 ? -58.958 3.335 -44.669 1.00 15.38 127 LEU A CA 1
ATOM 994 C C . LEU A 1 132 ? -59.103 2.093 -43.779 1.00 14.43 127 LEU A C 1
ATOM 995 O O . LEU A 1 132 ? -58.397 1.936 -42.781 1.00 16.07 127 LEU A O 1
ATOM 1000 N N . GLY A 1 133 ? -60.008 1.187 -44.145 1.00 13.90 128 GLY A N 1
ATOM 1001 C CA . GLY A 1 133 ? -60.200 -0.029 -43.371 1.00 13.67 128 GLY A CA 1
ATOM 1002 C C . GLY A 1 133 ? -59.005 -0.969 -43.290 1.00 15.24 128 GLY A C 1
ATOM 1003 O O . GLY A 1 133 ? -58.920 -1.780 -42.374 1.00 15.90 128 GLY A O 1
ATOM 1004 N N . ASP A 1 134 ? -58.090 -0.868 -44.251 1.00 11.97 129 ASP A N 1
ATOM 1005 C CA . ASP A 1 134 ? -56.879 -1.685 -44.274 1.00 13.13 129 ASP A CA 1
ATOM 1006 C C . ASP A 1 134 ? -55.839 -1.195 -43.269 1.00 13.17 129 ASP A C 1
ATOM 1007 O O . ASP A 1 134 ? -54.958 -1.943 -42.859 1.00 15.15 129 ASP A O 1
ATOM 1012 N N . VAL A 1 135 ? -55.940 0.075 -42.895 1.00 13.15 130 VAL A N 1
ATOM 1013 C CA . VAL A 1 135 ? -54.915 0.740 -42.095 1.00 12.29 130 VAL A CA 1
ATOM 1014 C C . VAL A 1 135 ? -55.133 0.543 -40.597 1.00 12.08 130 VAL A C 1
ATOM 1015 O O . VAL A 1 135 ? -54.187 0.489 -39.816 1.00 12.14 130 VAL A O 1
ATOM 1019 N N . ILE A 1 136 ? -56.398 0.440 -40.193 1.00 10.79 131 ILE A N 1
ATOM 1020 C CA . ILE A 1 136 ? -56.760 0.610 -38.786 1.00 10.43 131 ILE A CA 1
ATOM 1021 C C . ILE A 1 136 ? -56.015 -0.339 -37.851 1.00 11.78 131 ILE A C 1
ATOM 1022 O O . ILE A 1 136 ? -55.374 0.105 -36.904 1.00 11.33 131 ILE A O 1
ATOM 1027 N N . ALA A 1 137 ? -56.060 -1.636 -38.137 1.00 11.93 132 ALA A N 1
ATOM 1028 C CA . ALA A 1 137 ? -55.461 -2.619 -37.234 1.00 13.69 132 ALA A CA 1
ATOM 1029 C C . ALA A 1 137 ? -53.935 -2.565 -37.251 1.00 13.06 132 ALA A C 1
ATOM 1030 O O . ALA A 1 137 ? -53.282 -3.073 -36.337 1.00 16.73 132 ALA A O 1
ATOM 1032 N N . ALA A 1 138 ? -53.376 -1.956 -38.288 1.00 11.23 133 ALA A N 1
ATOM 1033 C CA . ALA A 1 138 ? -51.928 -1.829 -38.396 1.00 12.44 133 ALA A CA 1
ATOM 1034 C C . ALA A 1 138 ? -51.368 -0.705 -37.514 1.00 13.55 133 ALA A C 1
ATOM 1035 O O . ALA A 1 138 ? -50.153 -0.596 -37.367 1.00 13.33 133 ALA A O 1
ATOM 1037 N N . ILE A 1 139 ? -52.234 0.122 -36.926 1.00 10.79 134 ILE A N 1
ATOM 1038 C CA . ILE A 1 139 ? -51.767 1.214 -36.069 1.00 11.74 134 ILE A CA 1
ATOM 1039 C C . ILE A 1 139 ? -51.508 0.738 -34.644 1.00 13.08 134 ILE A C 1
ATOM 1040 O O . ILE A 1 139 ? -52.403 0.201 -33.983 1.00 16.77 134 ILE A O 1
ATOM 1045 N N . ASP A 1 140 ? -50.286 0.954 -34.171 1.00 10.87 135 ASP A N 1
ATOM 1046 C CA . ASP A 1 140 ? -49.883 0.568 -32.817 1.00 9.20 135 ASP A CA 1
ATOM 1047 C C . ASP A 1 140 ? -50.279 1.656 -31.829 1.00 13.21 135 ASP A C 1
ATOM 1048 O O . ASP A 1 140 ? -51.026 1.407 -30.882 1.00 19.25 135 ASP A O 1
ATOM 1053 N N . TYR A 1 141 ? -49.798 2.869 -32.061 1.00 10.26 136 TYR A N 1
ATOM 1054 C CA . TYR A 1 141 ? -50.151 3.998 -31.202 1.00 11.01 136 TYR A CA 1
ATOM 1055 C C . TYR A 1 141 ? -49.942 5.317 -31.950 1.00 10.43 136 TYR A C 1
ATOM 1056 O O . TYR A 1 141 ? -49.439 5.337 -33.081 1.00 10.47 136 TYR A O 1
ATOM 1065 N N . VAL A 1 142 ? -50.356 6.412 -31.323 1.00 10.30 137 VAL A N 1
ATOM 1066 C CA . VAL A 1 142 ? -50.291 7.729 -31.945 1.00 10.90 137 VAL A CA 1
ATOM 1067 C C . VAL A 1 142 ? -49.344 8.636 -31.154 1.00 12.04 137 VAL A C 1
ATOM 1068 O O . VAL A 1 142 ? -49.166 8.436 -29.951 1.00 13.05 137 VAL A O 1
ATOM 1072 N N . ILE A 1 143 ? -48.730 9.599 -31.848 1.00 9.61 138 ILE A N 1
ATOM 1073 C CA A ILE A 1 143 ? -47.728 10.492 -31.260 0.44 11.36 138 ILE A CA 1
ATOM 1074 C CA B ILE A 1 143 ? -47.723 10.488 -31.267 0.56 11.36 138 ILE A CA 1
ATOM 1075 C C . ILE A 1 143 ? -47.926 11.938 -31.695 1.00 10.76 138 ILE A C 1
ATOM 1076 O O . ILE A 1 143 ? -47.757 12.256 -32.871 1.00 10.63 138 ILE A O 1
ATOM 1085 N N . PRO A 1 144 ? -48.282 12.824 -30.742 1.00 9.06 139 PRO A N 1
ATOM 1086 C CA . PRO A 1 144 ? -48.317 14.259 -31.070 1.00 9.95 139 PRO A CA 1
ATOM 1087 C C . PRO A 1 144 ? -46.955 14.711 -31.583 1.00 10.67 139 PRO A C 1
ATOM 1088 O O . PRO A 1 144 ? -45.947 14.406 -30.947 1.00 9.51 139 PRO A O 1
ATOM 1092 N N . THR A 1 145 ? -46.924 15.377 -32.736 1.00 7.71 140 THR A N 1
ATOM 1093 C CA . THR A 1 145 ? -45.660 15.716 -33.386 1.00 8.25 140 THR A CA 1
ATOM 1094 C C . THR A 1 145 ? -45.734 17.084 -34.049 1.00 10.40 140 THR A C 1
ATOM 1095 O O . THR A 1 145 ? -46.665 17.357 -34.810 1.00 12.33 140 THR A O 1
ATOM 1099 N N . VAL A 1 146 ? -44.743 17.931 -33.777 1.00 8.48 141 VAL A N 1
ATOM 1100 C CA . VAL A 1 146 ? -44.605 19.208 -34.462 1.00 9.33 141 VAL A CA 1
ATOM 1101 C C . VAL A 1 146 ? -43.489 19.096 -35.493 1.00 10.82 141 VAL A C 1
ATOM 1102 O O . VAL A 1 146 ? -42.364 18.725 -35.140 1.00 12.88 141 VAL A O 1
ATOM 1106 N N . GLU A 1 147 ? -43.787 19.358 -36.764 1.00 8.34 142 GLU A N 1
ATOM 1107 C CA . GLU A 1 147 ? -42.729 19.359 -37.766 1.00 8.55 142 GLU A CA 1
ATOM 1108 C C . GLU A 1 147 ? -42.107 20.731 -37.882 1.00 10.83 142 GLU A C 1
ATOM 1109 O O . GLU A 1 147 ? -42.794 21.732 -37.783 1.00 11.36 142 GLU A O 1
ATOM 1115 N N . VAL A 1 148 ? -40.796 20.762 -38.095 1.00 7.08 143 VAL A N 1
ATOM 1116 C CA . VAL A 1 148 ? -40.129 21.970 -38.566 1.00 9.54 143 VAL A CA 1
ATOM 1117 C C . VAL A 1 148 ? -39.834 21.752 -40.034 1.00 8.59 143 VAL A C 1
ATOM 1118 O O . VAL A 1 148 ? -39.050 20.858 -40.374 1.00 10.42 143 VAL A O 1
ATOM 1122 N N . ILE A 1 149 ? -40.473 22.534 -40.903 1.00 9.12 144 ILE A N 1
ATOM 1123 C CA . ILE A 1 149 ? -40.175 22.443 -42.329 1.00 8.61 144 ILE A CA 1
ATOM 1124 C C . ILE A 1 149 ? -39.307 23.609 -42.749 1.00 9.79 144 ILE A C 1
ATOM 1125 O O . ILE A 1 149 ? -39.333 24.676 -42.132 1.00 11.69 144 ILE A O 1
ATOM 1130 N N . ASP A 1 150 ? -38.513 23.385 -43.784 1.00 9.20 145 ASP A N 1
ATOM 1131 C CA . ASP A 1 150 ? -37.499 24.360 -44.169 1.00 11.29 1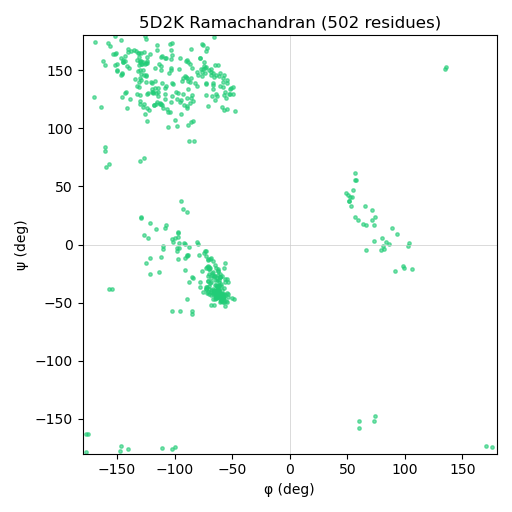45 ASP A CA 1
ATOM 1132 C C . ASP A 1 150 ? -37.088 24.103 -45.607 1.00 10.96 145 ASP A C 1
ATOM 1133 O O . ASP A 1 150 ? -36.062 23.469 -45.876 1.00 12.71 145 ASP A O 1
ATOM 1138 N N . SER A 1 151 ? -37.899 24.582 -46.546 1.00 11.40 146 SER A N 1
ATOM 1139 C CA . SER A 1 151 ? -37.605 24.368 -47.958 1.00 10.05 146 SER A CA 1
ATOM 1140 C C . SER A 1 151 ? -36.244 24.932 -48.316 1.00 11.07 146 SER A C 1
ATOM 1141 O O . SER A 1 151 ? -35.904 26.040 -47.902 1.00 12.02 146 SER A O 1
ATOM 1144 N N . ARG A 1 152 ? -35.470 24.174 -49.079 1.00 9.88 147 ARG A N 1
ATOM 1145 C CA . ARG A 1 152 ? -34.177 24.678 -49.524 1.00 9.81 147 ARG A CA 1
ATOM 1146 C C . ARG A 1 152 ? -34.325 25.626 -50.726 1.00 13.37 147 ARG A C 1
ATOM 1147 O O . ARG A 1 152 ? -33.333 26.147 -51.216 1.00 14.18 147 ARG A O 1
ATOM 1155 N N . TYR A 1 153 ? -35.551 25.872 -51.184 1.00 11.75 148 TYR A N 1
ATOM 1156 C CA . TYR A 1 153 ? -35.752 26.817 -52.285 1.00 12.60 148 TYR A CA 1
ATOM 1157 C C . TYR A 1 153 ? -36.024 28.210 -51.761 1.00 18.68 148 TYR A C 1
ATOM 1158 O O . TYR A 1 153 ? -36.677 28.378 -50.735 1.00 18.40 148 TYR A O 1
ATOM 1167 N N . GLU A 1 154 ? -35.492 29.204 -52.475 1.00 22.41 149 GLU A N 1
ATOM 1168 C CA . GLU A 1 154 ? -35.554 30.594 -52.042 1.00 28.70 149 GLU A CA 1
ATOM 1169 C C . GLU A 1 154 ? -36.987 31.060 -51.849 1.00 29.43 149 GLU A C 1
ATOM 1170 O O . GLU A 1 154 ? -37.874 30.709 -52.630 1.00 34.46 149 GLU A O 1
ATOM 1176 N N . ASN A 1 155 ? -37.183 31.843 -50.789 1.00 32.75 150 ASN A N 1
ATOM 1177 C CA . ASN A 1 155 ? -38.473 32.410 -50.408 1.00 46.31 150 ASN A CA 1
ATOM 1178 C C . ASN A 1 155 ? -39.537 31.356 -50.142 1.00 47.90 150 ASN A C 1
ATOM 1179 O O . ASN A 1 155 ? -40.733 31.641 -50.236 1.00 50.67 150 ASN A O 1
ATOM 1184 N N . PHE A 1 156 ? -39.099 30.138 -49.863 1.00 44.08 151 PHE A N 1
ATOM 1185 C CA . PHE A 1 156 ? -39.983 29.039 -49.552 1.00 42.07 151 PHE A CA 1
ATOM 1186 C C . PHE A 1 156 ? -41.014 28.886 -50.641 1.00 55.63 151 PHE A C 1
ATOM 1187 O O . PHE A 1 156 ? -42.155 28.478 -50.377 1.00 56.80 151 PHE A O 1
ATOM 1195 N N . LYS A 1 157 ? -40.615 29.187 -51.876 1.00 49.10 152 LYS A N 1
ATOM 1196 C CA . LYS A 1 157 ? -41.487 29.081 -53.014 1.00 51.65 152 LYS A CA 1
ATOM 1197 C C . LYS A 1 157 ? -41.117 27.916 -53.985 1.00 55.25 152 LYS A C 1
ATOM 1198 O O . LYS A 1 157 ? -40.099 27.946 -54.616 1.00 41.33 152 LYS A O 1
ATOM 1204 N N . PHE A 1 158 ? -42.019 26.951 -54.145 1.00 48.13 153 PHE A N 1
ATOM 1205 C CA . PHE A 1 158 ? -41.745 25.845 -55.039 1.00 47.32 153 PHE A CA 1
ATOM 1206 C C . PHE A 1 158 ? -42.913 25.339 -55.893 1.00 49.34 153 PHE A C 1
ATOM 1207 O O . PHE A 1 158 ? -44.046 25.678 -55.630 1.00 43.63 153 PHE A O 1
ATOM 1215 N N . ASP A 1 159 ? -42.627 24.490 -56.887 1.00 33.99 154 ASP A N 1
ATOM 1216 C CA . ASP A 1 159 ? -43.639 23.793 -57.591 1.00 25.77 154 ASP A CA 1
ATOM 1217 C C . ASP A 1 159 ? -43.494 22.445 -56.934 1.00 22.23 154 ASP A C 1
ATOM 1218 O O . ASP A 1 159 ? -42.517 22.207 -56.310 1.00 20.10 154 ASP A O 1
ATOM 1223 N N . PRO A 1 160 ? -44.475 21.595 -57.075 1.00 19.81 155 PRO A N 1
ATOM 1224 C CA . PRO A 1 160 ? -44.337 20.317 -56.364 1.00 20.32 155 PRO A CA 1
ATOM 1225 C C . PRO A 1 160 ? -43.251 19.382 -56.760 1.00 20.67 155 PRO A C 1
ATOM 1226 O O . PRO A 1 160 ? -42.790 18.653 -55.991 1.00 17.50 155 PRO A O 1
ATOM 1230 N N . ILE A 1 161 ? -42.885 19.408 -58.000 1.00 19.42 156 ILE A N 1
ATOM 1231 C CA . ILE A 1 161 ? -41.827 18.521 -58.450 1.00 15.79 156 ILE A CA 1
ATOM 1232 C C . ILE A 1 161 ? -40.512 18.888 -57.760 1.00 13.62 156 ILE A C 1
ATOM 1233 O O . ILE A 1 161 ? -39.805 18.005 -57.262 1.00 14.12 156 ILE A O 1
ATOM 1238 N N . SER A 1 162 ? -40.208 20.179 -57.676 1.00 14.91 157 SER A N 1
ATOM 1239 C CA . SER A 1 162 ? -39.002 20.612 -56.979 1.00 13.74 157 SER A CA 1
ATOM 1240 C C . SER A 1 162 ? -39.063 20.220 -55.499 1.00 15.44 157 SER A C 1
ATOM 1241 O O . SER A 1 162 ? -38.078 19.741 -54.945 1.00 13.93 157 SER A O 1
ATOM 1244 N N . VAL A 1 163 ? -40.221 20.403 -54.877 1.00 13.81 158 VAL A N 1
ATOM 1245 C CA . VAL A 1 163 ? -40.371 20.097 -53.448 1.00 12.96 158 VAL A CA 1
ATOM 1246 C C . VAL A 1 163 ? -40.179 18.616 -53.146 1.00 16.62 158 VAL A C 1
ATOM 1247 O O . VAL A 1 163 ? -39.549 18.268 -52.149 1.00 13.80 158 VAL A O 1
ATOM 1251 N N . VAL A 1 164 ? -40.692 17.742 -54.010 1.00 12.78 159 VAL A N 1
ATOM 1252 C CA . VAL A 1 164 ? -40.452 16.319 -53.834 1.00 11.35 159 VAL A CA 1
ATOM 1253 C C . VAL A 1 164 ? -38.957 16.012 -53.867 1.00 11.64 159 VAL A C 1
ATOM 1254 O O . VAL A 1 164 ? -38.462 15.256 -53.038 1.00 11.17 159 VAL A O 1
ATOM 1258 N N . ALA A 1 165 ? -38.243 16.596 -54.828 1.00 11.23 160 ALA A N 1
ATOM 1259 C CA . ALA A 1 165 ? -36.810 16.368 -54.957 1.00 10.56 160 ALA A CA 1
ATOM 1260 C C . ALA A 1 165 ? -36.043 16.828 -53.710 1.00 10.72 160 ALA A C 1
ATOM 1261 O O . ALA A 1 165 ? -34.998 16.263 -53.381 1.00 11.50 160 ALA A O 1
ATOM 1263 N N . ASP A 1 166 ? -36.572 17.863 -53.050 1.00 10.71 161 ASP A N 1
ATOM 1264 C CA . ASP A 1 166 ? -36.043 18.414 -51.793 1.00 10.20 161 ASP A CA 1
ATOM 1265 C C . ASP A 1 166 ? -36.642 17.718 -50.552 1.00 11.03 161 ASP A C 1
ATOM 1266 O O . ASP A 1 166 ? -36.741 18.307 -49.467 1.00 9.53 161 ASP A O 1
ATOM 1271 N N . ASN A 1 167 ? -37.031 16.456 -50.717 1.00 9.48 162 ASN A N 1
ATOM 1272 C CA . ASN A 1 167 ? -37.544 15.653 -49.613 1.00 10.10 162 ASN A CA 1
ATOM 1273 C C . ASN A 1 167 ? -38.686 16.339 -48.856 1.00 8.84 162 ASN A C 1
ATOM 1274 O O . ASN A 1 167 ? -38.761 16.290 -47.628 1.00 8.94 162 ASN A O 1
ATOM 1279 N N . ALA A 1 168 ? -39.570 16.975 -49.614 1.00 10.03 163 ALA A N 1
ATOM 1280 C CA . ALA A 1 168 ? -40.757 17.631 -49.058 1.00 9.09 163 ALA A CA 1
ATOM 1281 C C . ALA A 1 168 ? -40.413 18.592 -47.908 1.00 12.54 163 ALA A C 1
ATOM 1282 O O . ALA A 1 168 ? -41.163 18.708 -46.947 1.00 11.88 163 ALA A O 1
ATOM 1284 N N . SER A 1 169 ? -39.282 19.291 -48.038 1.00 9.48 164 SER A N 1
ATOM 1285 C CA . SER A 1 169 ? -38.886 20.368 -47.112 1.00 8.88 164 SER A CA 1
ATOM 1286 C C . SER A 1 169 ? -38.583 19.886 -45.686 1.00 10.92 164 SER A C 1
ATOM 1287 O O . SER A 1 169 ? -38.530 20.686 -44.749 1.00 11.11 164 SER A O 1
ATOM 1290 N N . SER A 1 170 ? -38.361 18.589 -45.517 1.00 9.75 165 SER A N 1
ATOM 1291 C CA . SER A 1 170 ? -38.163 18.048 -44.177 1.00 9.37 165 SER A CA 1
ATOM 1292 C C . SER A 1 170 ? -36.854 18.523 -43.559 1.00 10.90 165 SER A C 1
ATOM 1293 O O . SER A 1 170 ? -35.846 18.675 -44.261 1.00 9.46 165 SER A O 1
ATOM 1296 N N . THR A 1 171 ? -36.847 18.725 -42.243 1.00 9.11 166 THR A N 1
ATOM 1297 C CA . THR A 1 171 ? -35.585 19.054 -41.581 1.00 9.33 166 THR A CA 1
ATOM 1298 C C . THR A 1 171 ? -35.550 18.731 -40.073 1.00 8.56 166 THR A C 1
ATOM 1299 O O . THR A 1 171 ? -34.517 18.265 -39.588 1.00 9.89 166 THR A O 1
ATOM 1303 N N . ARG A 1 172 ? -36.650 18.954 -39.339 1.00 7.87 167 ARG A N 1
ATOM 1304 C CA . ARG A 1 172 ? -36.722 18.546 -37.929 1.00 8.23 167 ARG A CA 1
ATOM 1305 C C . ARG A 1 172 ? -38.123 18.086 -37.588 1.00 9.09 167 ARG A C 1
ATOM 1306 O O . ARG A 1 172 ? -39.078 18.469 -38.258 1.00 9.23 167 ARG A O 1
ATOM 1314 N N . PHE A 1 173 ? -38.239 17.277 -36.539 1.00 8.05 168 PHE A N 1
ATOM 1315 C CA . PHE A 1 173 ? -39.556 16.984 -35.982 1.00 10.49 168 PHE A CA 1
ATOM 1316 C C . PHE A 1 173 ? -39.429 16.794 -34.479 1.00 10.16 168 PHE A C 1
ATOM 1317 O O . PHE A 1 173 ? -38.415 16.306 -33.981 1.00 9.32 168 PHE A O 1
ATOM 1325 N N . ILE A 1 174 ? -40.474 17.212 -33.769 1.00 9.50 169 ILE A N 1
ATOM 1326 C CA . ILE A 1 174 ? -40.501 17.204 -32.304 1.00 9.74 169 ILE A CA 1
ATOM 1327 C C . ILE A 1 174 ? -41.675 16.361 -31.809 1.00 10.95 169 ILE A C 1
ATOM 1328 O O . ILE A 1 174 ? -42.827 16.710 -32.057 1.00 10.63 169 ILE A O 1
ATOM 1333 N N . THR A 1 175 ? -41.402 15.261 -31.114 1.00 10.23 170 THR A N 1
ATOM 1334 C CA . THR A 1 175 ? -42.483 14.443 -30.562 1.00 9.94 170 THR A CA 1
ATOM 1335 C C . THR A 1 175 ? -42.720 14.829 -29.110 1.00 12.22 170 THR A C 1
ATOM 1336 O O . THR A 1 175 ? -41.802 15.292 -28.417 1.00 14.95 170 THR A O 1
ATOM 1340 N N . GLY A 1 176 ? -43.948 14.664 -28.638 1.00 10.86 171 GLY A N 1
ATOM 1341 C CA . GLY A 1 176 ? -44.225 14.986 -27.255 1.00 11.71 171 GLY A CA 1
ATOM 1342 C C . GLY A 1 176 ? -45.634 14.626 -26.843 1.00 14.34 171 GLY A C 1
ATOM 1343 O O . GLY A 1 176 ? -46.299 13.840 -27.516 1.00 11.91 171 GLY A O 1
ATOM 1344 N N . GLY A 1 177 ? -46.074 15.200 -25.728 1.00 13.00 172 GLY A N 1
ATOM 1345 C CA . GLY A 1 177 ? -47.385 14.917 -25.173 1.00 16.00 172 GLY A CA 1
ATOM 1346 C C . GLY A 1 177 ? -47.560 13.451 -24.819 1.00 14.39 172 GLY A C 1
ATOM 1347 O O 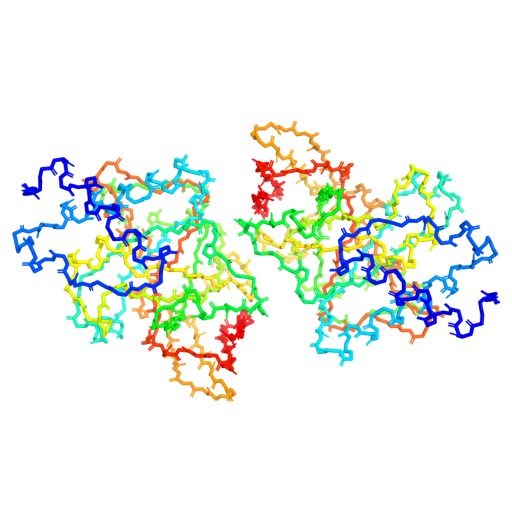. GLY A 1 177 ? -46.600 12.748 -24.510 1.00 18.10 172 GLY A O 1
ATOM 1348 N N . ARG A 1 178 ? -48.802 12.982 -24.875 1.00 12.04 173 ARG A N 1
ATOM 1349 C CA . ARG A 1 178 ? -49.126 11.603 -24.513 1.00 13.02 173 ARG A CA 1
ATOM 1350 C C . ARG A 1 178 ? -49.288 10.694 -25.735 1.00 13.94 173 ARG A C 1
ATOM 1351 O O . ARG A 1 178 ? -50.048 11.023 -26.649 1.00 17.74 173 ARG A O 1
ATOM 1359 N N A MET A 1 179 ? -48.605 9.549 -25.719 0.53 15.25 174 MET A N 1
ATOM 1360 N N B MET A 1 179 ? -48.545 9.587 -25.785 0.47 15.33 174 MET A N 1
ATOM 1361 C CA A MET A 1 179 ? -48.497 8.668 -26.887 0.53 17.06 174 MET A CA 1
ATOM 1362 C CA B MET A 1 179 ? -48.582 8.734 -26.977 0.47 17.28 174 MET A CA 1
ATOM 1363 C C A MET A 1 179 ? -49.334 7.397 -26.728 0.53 18.97 174 MET A C 1
ATOM 1364 C C B MET A 1 179 ? -49.343 7.440 -26.716 0.47 18.97 174 MET A C 1
ATOM 1365 O O A MET A 1 179 ? -48.824 6.367 -26.282 0.53 21.21 174 MET A O 1
ATOM 1366 O O B MET A 1 179 ? -48.815 6.460 -26.186 0.47 21.20 174 MET A O 1
ATOM 1375 N N . ALA A 1 180 ? -50.612 7.470 -27.111 1.00 16.59 175 ALA A N 1
ATOM 1376 C CA . ALA A 1 180 ? -51.588 6.442 -26.758 1.00 18.79 175 ALA A CA 1
ATOM 1377 C C . ALA A 1 180 ? -52.082 5.539 -27.893 1.00 14.20 175 ALA A C 1
ATOM 1378 O O . ALA A 1 180 ? -51.953 5.849 -29.071 1.00 12.45 175 ALA A O 1
ATOM 1380 N N . SER A 1 181 ? -52.669 4.412 -27.503 1.00 17.01 176 SER A N 1
ATOM 1381 C CA . SER A 1 181 ? -53.295 3.481 -28.440 1.00 15.43 176 SER A CA 1
ATOM 1382 C C . SER A 1 181 ? -54.379 4.145 -29.277 1.00 16.28 176 SER A C 1
ATOM 1383 O O . SER A 1 181 ? -55.085 5.028 -28.809 1.00 15.88 176 SER A O 1
ATOM 1386 N N . LEU A 1 182 ? -54.513 3.699 -30.522 1.00 15.54 177 LEU A N 1
ATOM 1387 C CA . LEU A 1 182 ? -55.497 4.286 -31.418 1.00 16.09 177 LEU A CA 1
ATOM 1388 C C . LEU A 1 182 ? -56.929 4.227 -30.881 1.00 16.94 177 LEU A C 1
ATOM 1389 O O . LEU A 1 182 ? -57.695 5.168 -31.055 1.00 19.13 177 LEU A O 1
ATOM 1394 N N . GLU A 1 183 ? -57.313 3.154 -30.198 1.00 18.89 178 GLU A N 1
ATOM 1395 C CA A GLU A 1 183 ? -58.696 3.009 -29.752 0.50 19.91 178 GLU A CA 1
ATOM 1396 C CA B GLU A 1 183 ? -58.719 3.066 -29.819 0.50 19.96 178 GLU A CA 1
ATOM 1397 C C . GLU A 1 183 ? -59.082 4.066 -28.715 1.00 21.73 178 GLU A C 1
ATOM 1398 O O . GLU A 1 183 ? -60.264 4.320 -28.482 1.00 22.68 178 GLU A O 1
ATOM 1409 N N . GLU A 1 184 ? -58.074 4.677 -28.086 1.00 19.13 179 GLU A N 1
ATOM 1410 C CA . GLU A 1 184 ? -58.294 5.713 -27.072 1.00 21.54 179 GLU A CA 1
ATOM 1411 C C . GLU A 1 184 ? -58.377 7.129 -27.640 1.00 23.52 179 GLU A C 1
ATOM 1412 O O . GLU A 1 184 ? -58.699 8.077 -26.920 1.00 21.28 179 GLU A O 1
ATOM 1418 N N . VAL A 1 185 ? -58.042 7.280 -28.914 1.00 16.03 180 VAL A N 1
ATOM 1419 C CA A VAL A 1 185 ? -57.950 8.602 -29.516 0.28 17.63 180 VAL A CA 1
ATOM 1420 C CA B VAL A 1 185 ? -57.919 8.598 -29.534 0.72 17.56 180 VAL A CA 1
ATOM 1421 C C . VAL A 1 185 ? -58.713 8.688 -30.837 1.00 18.89 180 VAL A C 1
ATOM 1422 O O . VAL A 1 185 ? -58.504 7.889 -31.758 1.00 24.20 180 VAL A O 1
ATOM 1429 N N . ASP A 1 186 ? -59.604 9.666 -30.923 1.00 14.88 181 ASP A N 1
ATOM 1430 C CA . ASP A 1 186 ? -60.331 9.923 -32.159 1.00 12.69 181 ASP A CA 1
ATOM 1431 C C . ASP A 1 186 ? -59.506 10.881 -33.011 1.00 13.83 181 ASP A C 1
ATOM 1432 O O . ASP A 1 186 ? -59.463 12.081 -32.739 1.00 14.95 181 ASP A O 1
ATOM 1437 N N . LEU A 1 187 ? -58.837 10.357 -34.030 1.00 11.94 182 LEU A N 1
ATOM 1438 C CA . LEU A 1 187 ? -57.954 11.198 -34.838 1.00 11.68 182 LEU A CA 1
ATOM 1439 C C . LEU A 1 187 ? -58.715 12.165 -35.731 1.00 13.19 182 LEU A C 1
ATOM 1440 O O . LEU A 1 187 ? -58.148 13.153 -36.199 1.00 13.70 182 LEU A O 1
ATOM 1445 N N . ARG A 1 188 ? -59.993 11.884 -35.976 1.00 12.56 183 ARG A N 1
ATOM 1446 C CA . ARG A 1 188 ? -60.795 12.772 -36.818 1.00 11.11 183 ARG A CA 1
ATOM 1447 C C . ARG A 1 188 ? -61.179 14.045 -36.070 1.00 11.42 183 ARG A C 1
ATOM 1448 O O . ARG A 1 188 ? -61.140 15.149 -36.635 1.00 13.72 183 ARG A O 1
ATOM 1456 N N . THR A 1 189 ? -61.528 13.892 -34.797 1.00 12.62 184 THR A N 1
ATOM 1457 C CA . THR A 1 189 ? -62.018 15.021 -34.019 1.00 11.39 184 THR A CA 1
ATOM 1458 C C . THR A 1 189 ? -60.961 15.619 -33.090 1.00 12.76 184 THR A C 1
ATOM 1459 O O . THR A 1 189 ? -61.245 16.553 -32.352 1.00 12.19 184 THR A O 1
ATOM 1463 N N . LEU A 1 190 ? -59.744 15.082 -33.146 1.00 11.71 185 LEU A N 1
ATOM 1464 C CA . LEU A 1 190 ? -58.638 15.566 -32.320 1.00 11.47 185 LEU A CA 1
ATOM 1465 C C . LEU A 1 190 ? -58.381 17.042 -32.555 1.00 11.10 185 LEU A C 1
ATOM 1466 O O . LEU A 1 190 ? -58.027 17.429 -33.660 1.00 10.54 185 LEU A O 1
ATOM 1471 N N . GLY A 1 191 ? -58.585 17.865 -31.530 1.00 10.32 186 GLY A N 1
ATOM 1472 C CA . GLY A 1 191 ? -58.312 19.287 -31.650 1.00 12.04 186 GLY A CA 1
ATOM 1473 C C . GLY A 1 191 ? -56.867 19.618 -31.336 1.00 11.37 186 GLY A C 1
ATOM 1474 O O . GLY A 1 191 ? -56.271 19.041 -30.425 1.00 13.23 186 GLY A O 1
ATOM 1475 N N . VAL A 1 192 ? -56.297 20.539 -32.112 1.00 9.64 187 VAL A N 1
ATOM 1476 C CA A VAL A 1 192 ? -54.910 20.945 -31.946 0.60 10.61 187 VAL A CA 1
ATOM 1477 C CA B VAL A 1 192 ? -54.913 20.953 -31.904 0.40 10.63 187 VAL A CA 1
ATOM 1478 C C . VAL A 1 192 ? -54.805 22.472 -31.906 1.00 11.01 187 VAL A C 1
ATOM 1479 O O . VAL A 1 192 ? -55.355 23.149 -32.767 1.00 12.82 187 VAL A O 1
ATOM 1486 N N . VAL A 1 193 ? -54.111 23.007 -30.900 1.00 10.09 188 VAL A N 1
ATOM 1487 C CA . VAL A 1 193 ? -53.965 24.452 -30.751 1.00 11.98 188 VAL A CA 1
ATOM 1488 C C . VAL A 1 193 ? -52.488 24.809 -30.700 1.00 12.16 188 VAL A C 1
ATOM 1489 O O . VAL A 1 193 ? -51.792 24.389 -29.775 1.00 13.66 188 VAL A O 1
ATOM 1493 N N . MET A 1 194 ? -52.030 25.591 -31.678 1.00 11.87 189 MET A N 1
ATOM 1494 C CA . MET A 1 194 ? -50.631 26.021 -31.755 1.00 12.89 189 MET A CA 1
ATOM 1495 C C . MET A 1 194 ? -50.465 27.391 -31.113 1.00 15.32 189 MET A C 1
ATOM 1496 O O . MET A 1 194 ? -51.121 28.358 -31.519 1.00 13.55 189 MET A O 1
ATOM 1501 N N . GLU A 1 195 ? -49.594 27.462 -30.113 1.00 15.69 190 GLU A N 1
ATOM 1502 C CA . GLU A 1 195 ? -49.251 28.727 -29.462 1.00 15.84 190 GLU A CA 1
ATOM 1503 C C . GLU A 1 195 ? -47.809 29.103 -29.791 1.00 21.50 190 GLU A C 1
ATOM 1504 O O . GLU A 1 195 ? -46.931 28.249 -29.821 1.00 16.82 190 GLU A O 1
ATOM 1510 N N . LYS A 1 196 ? -47.573 30.383 -30.049 1.00 16.39 191 LYS A N 1
ATOM 1511 C CA . LYS A 1 196 ? -46.216 30.880 -30.277 1.00 13.97 191 LYS A CA 1
ATOM 1512 C C . LYS A 1 196 ? -46.022 32.087 -29.384 1.00 18.07 191 LYS A C 1
ATOM 1513 O O . LYS A 1 196 ? -46.859 32.994 -29.375 1.00 16.53 191 LYS A O 1
ATOM 1519 N N . ASN A 1 197 ? -44.939 32.076 -28.612 1.00 17.68 192 ASN A N 1
ATOM 1520 C CA . ASN A 1 197 ? -44.626 33.189 -27.721 1.00 20.21 192 ASN A CA 1
ATOM 1521 C C . ASN A 1 197 ? -45.829 33.564 -26.854 1.00 20.21 192 ASN A C 1
ATOM 1522 O O . ASN A 1 197 ? -46.152 34.741 -26.669 1.00 18.39 192 ASN A O 1
ATOM 1527 N N . GLY A 1 198 ? -46.497 32.533 -26.346 1.00 17.95 193 GLY A N 1
ATOM 1528 C CA . GLY A 1 198 ? -47.542 32.686 -25.354 1.00 20.68 193 GLY A CA 1
ATOM 1529 C C . GLY A 1 198 ? -48.939 32.947 -25.876 1.00 18.02 193 GLY A C 1
ATOM 1530 O O . GLY A 1 198 ? -49.867 33.096 -25.086 1.00 25.84 193 GLY A O 1
ATOM 1531 N N . GLU A 1 199 ? -49.113 33.005 -27.189 1.00 18.14 194 GLU A N 1
ATOM 1532 C CA . GLU A 1 199 ? -50.451 33.269 -27.711 1.00 21.56 194 GLU A CA 1
ATOM 1533 C C . GLU A 1 199 ? -50.860 32.303 -28.814 1.00 14.66 194 GLU A C 1
ATOM 1534 O O . GLU A 1 199 ? -50.025 31.822 -29.583 1.00 15.56 194 GLU A O 1
ATOM 1540 N N . VAL A 1 200 ? -52.160 32.035 -28.895 1.00 15.74 195 VAL A N 1
ATOM 1541 C CA . VAL A 1 200 ? -52.680 31.161 -29.934 1.00 15.13 195 VAL A CA 1
ATOM 1542 C C . VAL A 1 200 ? -52.442 31.782 -31.306 1.00 17.54 195 VAL A C 1
ATOM 1543 O O . VAL A 1 200 ? -52.748 32.961 -31.520 1.00 19.89 195 VAL A O 1
ATOM 1547 N N . VAL A 1 201 ? -51.866 31.015 -32.230 1.00 13.89 196 VAL A N 1
ATOM 1548 C CA . VAL A 1 201 ? -51.655 31.520 -33.585 1.00 12.98 196 VAL A CA 1
ATOM 1549 C C . VAL A 1 201 ? -52.333 30.678 -34.678 1.00 13.53 196 VAL A C 1
ATOM 1550 O O . VAL A 1 201 ? -52.631 31.192 -35.757 1.00 15.65 196 VAL A O 1
ATOM 1554 N N . GLU A 1 202 ? -52.573 29.396 -34.408 1.00 13.90 197 GLU A N 1
ATOM 1555 C CA . GLU A 1 202 ? -53.271 28.513 -35.348 1.00 12.85 197 GLU A CA 1
ATOM 1556 C C . GLU A 1 202 ? -53.985 27.421 -34.576 1.00 12.54 197 GLU A C 1
ATOM 1557 O O . GLU A 1 202 ? -53.568 27.065 -33.476 1.00 13.02 197 GLU A O 1
ATOM 1563 N N . LEU A 1 203 ? -55.049 26.878 -35.155 1.00 12.40 198 LEU A N 1
ATOM 1564 C CA . LEU A 1 203 ? -55.684 25.696 -34.588 1.00 9.51 198 LEU A CA 1
ATOM 1565 C C . LEU A 1 203 ? -56.398 24.914 -35.689 1.00 12.02 198 LEU A C 1
ATOM 1566 O O . LEU A 1 203 ? -56.631 25.424 -36.789 1.00 13.22 198 LEU A O 1
ATOM 1571 N N . GLY A 1 204 ? -56.730 23.663 -35.393 1.00 11.98 199 GLY A N 1
ATOM 1572 C CA . GLY A 1 204 ? -57.413 22.826 -36.361 1.00 9.52 199 GLY A CA 1
ATOM 1573 C C . GLY A 1 204 ? -57.759 21.473 -35.771 1.00 9.72 199 GLY A C 1
ATOM 1574 O O . GLY A 1 204 ? -57.498 21.198 -34.594 1.00 12.06 199 GLY A O 1
ATOM 1575 N N . ALA A 1 205 ? -58.365 20.626 -36.591 1.00 10.28 200 ALA A N 1
ATOM 1576 C CA . ALA A 1 205 ? -58.693 19.280 -36.159 1.00 11.01 200 ALA A CA 1
ATOM 1577 C C . ALA A 1 205 ? -58.073 18.266 -37.106 1.00 9.05 200 ALA A C 1
ATOM 1578 O O . ALA A 1 205 ? -57.767 18.583 -38.261 1.00 10.98 200 ALA A O 1
ATOM 1580 N N . GLY A 1 206 ? -57.893 17.047 -36.603 1.00 9.99 201 GLY A N 1
ATOM 1581 C CA . GLY A 1 206 ? -57.286 15.982 -37.391 1.00 10.76 201 GLY A CA 1
ATOM 1582 C C . GLY A 1 206 ? -57.971 15.756 -38.727 1.00 10.17 201 GLY A C 1
ATOM 1583 O O . GLY A 1 206 ? -57.325 15.414 -39.711 1.00 11.65 201 GLY A O 1
ATOM 1584 N N . ALA A 1 207 ? -59.283 15.978 -38.774 1.00 12.39 202 ALA A N 1
ATOM 1585 C CA . ALA A 1 207 ? -60.037 15.784 -40.014 1.00 13.59 202 ALA A CA 1
ATOM 1586 C C . ALA A 1 207 ? -59.511 16.622 -41.180 1.00 12.57 202 ALA A C 1
ATOM 1587 O O . ALA A 1 207 ? -59.763 16.303 -42.341 1.00 15.27 202 ALA A O 1
ATOM 1589 N N . ALA A 1 208 ? -58.770 17.688 -40.882 1.00 11.37 203 ALA A N 1
ATOM 1590 C CA . ALA A 1 208 ? -58.162 18.509 -41.929 1.00 14.26 203 ALA A CA 1
ATOM 1591 C C . ALA A 1 208 ? -57.216 17.695 -42.825 1.00 14.20 203 ALA A C 1
ATOM 1592 O O . ALA A 1 208 ? -57.024 18.015 -43.993 1.00 17.99 203 ALA A O 1
ATOM 1594 N N . VAL A 1 209 ? -56.644 16.635 -42.275 1.00 10.56 204 VAL A N 1
ATOM 1595 C CA . VAL A 1 209 ? -55.764 15.754 -43.035 1.00 11.84 204 VAL A CA 1
ATOM 1596 C C . VAL A 1 209 ? -56.595 14.738 -43.830 1.00 16.19 204 VAL A C 1
ATOM 1597 O O . VAL A 1 209 ? -56.918 13.666 -43.331 1.00 14.19 204 VAL A O 1
ATOM 1601 N N . LEU A 1 210 ? -56.968 15.112 -45.055 1.00 15.28 205 LEU A N 1
ATOM 1602 C CA . LEU A 1 210 ? -57.698 14.231 -45.981 1.00 16.45 205 LEU A CA 1
ATOM 1603 C C . LEU A 1 210 ? -59.013 13.680 -45.438 1.00 16.76 205 LEU A C 1
ATOM 1604 O O . LEU A 1 210 ? -59.498 12.647 -45.905 1.00 20.57 205 LEU A O 1
ATOM 1609 N N . GLY A 1 211 ? -59.611 14.360 -44.463 1.00 15.55 206 GLY A N 1
ATOM 1610 C CA . GLY A 1 211 ? -60.842 13.878 -43.859 1.00 15.18 206 GLY A CA 1
ATOM 1611 C C . GLY A 1 211 ? -60.613 12.994 -42.645 1.00 14.30 206 GLY A C 1
ATOM 1612 O O . GLY A 1 211 ? -61.496 12.826 -41.807 1.00 15.66 206 GLY A O 1
ATOM 1613 N N . HIS A 1 212 ? -59.418 12.407 -42.568 1.00 14.01 207 HIS A N 1
ATOM 1614 C CA . HIS A 1 212 ? -59.048 11.513 -41.473 1.00 12.39 207 HIS A CA 1
ATOM 1615 C C . HIS A 1 212 ? -57.552 11.235 -41.569 1.00 10.42 207 HIS A C 1
ATOM 1616 O O . HIS A 1 212 ? -57.096 10.810 -42.617 1.00 12.68 207 HIS A O 1
ATOM 1623 N N . PRO A 1 213 ? -56.786 11.456 -40.481 1.00 12.45 208 PRO A N 1
ATOM 1624 C CA . PRO A 1 213 ? -55.341 11.193 -40.607 1.00 9.91 208 PRO A CA 1
ATOM 1625 C C . PRO A 1 213 ? -54.982 9.776 -41.100 1.00 10.00 208 PRO A C 1
ATOM 1626 O O . PRO A 1 213 ? -53.956 9.589 -41.772 1.00 9.70 208 PRO A O 1
ATOM 1630 N N . LEU A 1 214 ? -55.822 8.789 -40.804 1.00 10.63 209 LEU A N 1
ATOM 1631 C CA . LEU A 1 214 ? -55.518 7.433 -41.262 1.00 9.44 209 LEU A CA 1
ATOM 1632 C C . LEU A 1 214 ? -55.666 7.311 -42.791 1.00 8.94 209 LEU A C 1
ATOM 1633 O O . LEU A 1 214 ? -55.066 6.424 -43.406 1.00 10.03 209 LEU A O 1
ATOM 1638 N N . SER A 1 215 ? -56.427 8.214 -43.416 1.00 9.83 210 SER A N 1
ATOM 1639 C CA . SER A 1 215 ? -56.512 8.216 -44.883 1.00 9.81 210 SER A CA 1
ATOM 1640 C C . SER A 1 215 ? -55.187 8.640 -45.498 1.00 11.35 210 SER A C 1
ATOM 1641 O O . SER A 1 215 ? -54.849 8.249 -46.612 1.00 10.99 210 SER A O 1
ATOM 1644 N N . SER A 1 216 ? -54.440 9.460 -44.766 1.00 11.03 211 SER A N 1
ATOM 1645 C CA . SER A 1 216 ? -53.111 9.847 -45.198 1.00 9.45 211 SER A CA 1
ATOM 1646 C C . SER A 1 216 ? -52.162 8.646 -45.219 1.00 11.74 211 SER A C 1
ATOM 1647 O O . SER A 1 216 ? -51.328 8.511 -46.128 1.00 11.13 211 SER A O 1
ATOM 1650 N N . VAL A 1 217 ? -52.286 7.784 -44.210 1.00 9.76 212 VAL A N 1
ATOM 1651 C CA . VAL A 1 217 ? -51.506 6.555 -44.129 1.00 7.98 212 VAL A CA 1
ATOM 1652 C C . VAL A 1 217 ? -51.840 5.642 -45.323 1.00 12.44 212 VAL A C 1
ATOM 1653 O O . VAL A 1 217 ? -50.944 5.074 -45.950 1.00 10.47 212 VAL A O 1
ATOM 1657 N N . ALA A 1 218 ? -53.127 5.499 -45.634 1.00 11.87 213 ALA A N 1
ATOM 1658 C CA . ALA A 1 218 ? -53.530 4.686 -46.786 1.00 11.17 213 ALA A CA 1
ATOM 1659 C C . ALA A 1 218 ? -52.943 5.271 -48.065 1.00 10.83 213 ALA A C 1
ATOM 1660 O O . ALA A 1 218 ? -52.407 4.545 -48.907 1.00 11.06 213 ALA A O 1
ATOM 1662 N N . MET A 1 219 ? -53.013 6.592 -48.194 1.00 11.53 214 MET A N 1
ATOM 1663 C CA A MET A 1 219 ? -52.477 7.268 -49.370 0.39 10.28 214 MET A CA 1
ATOM 1664 C CA B MET A 1 219 ? -52.482 7.243 -49.381 0.61 10.25 214 MET A CA 1
ATOM 1665 C C . MET A 1 219 ? -50.973 7.027 -49.503 1.00 11.54 214 MET A C 1
ATOM 1666 O O . MET A 1 219 ? -50.467 6.789 -50.597 1.00 10.33 214 MET A O 1
ATOM 1675 N N . LEU A 1 220 ? -50.258 7.099 -48.383 1.00 11.05 215 LEU A N 1
ATOM 1676 C CA . LEU A 1 220 ? -48.819 6.855 -48.402 1.00 9.50 215 LEU A CA 1
ATOM 1677 C C . LEU A 1 220 ? -48.513 5.447 -48.923 1.00 9.15 215 LEU A C 1
ATOM 1678 O O . LEU A 1 220 ? -47.608 5.274 -49.745 1.00 10.73 215 LEU A O 1
ATOM 1683 N N . ALA A 1 221 ? -49.261 4.450 -48.466 1.00 10.37 216 ALA A N 1
ATOM 1684 C CA . ALA A 1 221 ? -49.051 3.089 -48.947 1.00 10.45 216 ALA A CA 1
ATOM 1685 C C . ALA A 1 221 ? -49.237 3.033 -50.458 1.00 11.34 216 ALA A C 1
ATOM 1686 O O . ALA A 1 221 ? -48.447 2.400 -51.175 1.00 11.59 216 ALA A O 1
ATOM 1688 N N . ASN A 1 222 ? -50.268 3.714 -50.940 1.00 10.60 217 ASN A N 1
ATOM 1689 C CA . ASN A 1 222 ? -50.557 3.697 -52.372 1.00 11.23 217 ASN A CA 1
ATOM 1690 C C . ASN A 1 222 ? -49.487 4.424 -53.189 1.00 12.67 217 ASN A C 1
ATOM 1691 O O . ASN A 1 222 ? -49.086 3.943 -54.252 1.00 13.34 217 ASN A O 1
ATOM 1696 N N . LEU A 1 223 ? -48.987 5.545 -52.673 1.00 11.26 218 LEU A N 1
ATOM 1697 C CA . LEU A 1 223 ? -47.915 6.270 -53.362 1.00 11.44 218 LEU A CA 1
ATOM 1698 C C . LEU A 1 223 ? -46.634 5.436 -53.425 1.00 13.13 218 LEU A C 1
ATOM 1699 O O . LEU A 1 223 ? -45.950 5.387 -54.461 1.00 12.61 218 LEU A O 1
ATOM 1704 N N . LEU A 1 224 ? -46.305 4.774 -52.320 1.00 9.87 219 LEU A N 1
ATOM 1705 C CA . LEU A 1 224 ? -45.094 3.969 -52.257 1.00 10.44 219 LEU A CA 1
ATOM 1706 C C . LEU A 1 224 ? -45.187 2.795 -53.222 1.00 13.77 219 LEU A C 1
ATOM 1707 O O . LEU A 1 224 ? -44.190 2.423 -53.831 1.00 13.06 219 LEU A O 1
ATOM 1712 N N . ALA A 1 225 ? -46.391 2.244 -53.383 1.00 12.26 220 ALA A N 1
ATOM 1713 C CA . ALA A 1 225 ? -46.586 1.086 -54.256 1.00 12.14 220 ALA A CA 1
ATOM 1714 C C . ALA A 1 225 ? -46.247 1.392 -55.715 1.00 15.23 220 ALA A C 1
ATOM 1715 O O . ALA A 1 225 ? -45.890 0.482 -56.478 1.00 16.01 220 ALA A O 1
ATOM 1717 N N . GLU A 1 226 ? -46.350 2.658 -56.104 1.00 14.01 221 GLU A N 1
ATOM 1718 C CA . GLU A 1 226 ? -45.999 3.062 -57.467 1.00 14.54 221 GLU A CA 1
ATOM 1719 C C . GLU A 1 226 ? -44.537 2.753 -57.785 1.00 16.12 221 GLU A C 1
ATOM 1720 O O . GLU A 1 226 ? -44.170 2.587 -58.947 1.00 18.73 221 GLU A O 1
ATOM 1726 N N . ARG A 1 227 ? -43.705 2.695 -56.752 1.00 12.90 222 ARG A N 1
ATOM 1727 C CA . ARG A 1 227 ? -42.296 2.366 -56.901 1.00 12.18 222 ARG A CA 1
ATOM 1728 C C . ARG A 1 227 ? -41.948 0.972 -56.375 1.00 12.75 222 ARG A C 1
ATOM 1729 O O . ARG A 1 227 ? -40.781 0.654 -56.189 1.00 14.32 222 ARG A O 1
ATOM 1737 N N . GLY A 1 228 ? -42.961 0.144 -56.129 1.00 12.53 223 GLY A N 1
ATOM 1738 C CA . GLY A 1 228 ? -42.738 -1.185 -55.594 1.00 14.39 223 GLY A CA 1
ATOM 1739 C C . GLY A 1 228 ? -42.340 -1.211 -54.123 1.00 14.37 223 GLY A C 1
ATOM 1740 O O . GLY A 1 228 ? -41.819 -2.206 -53.629 1.00 16.96 223 GLY A O 1
ATOM 1741 N N . GLU A 1 229 ? -42.573 -0.100 -53.428 1.00 12.94 224 GLU A N 1
ATOM 1742 C CA . GLU A 1 229 ? -42.223 0.014 -52.012 1.00 12.23 224 GLU A CA 1
ATOM 1743 C C . GLU A 1 229 ? -43.464 -0.127 -51.141 1.00 11.42 224 GLU A C 1
ATOM 1744 O O . GLU A 1 229 ? -44.585 -0.061 -51.652 1.00 11.55 224 GLU A O 1
ATOM 1750 N N . HIS A 1 230 ? -43.266 -0.308 -49.835 1.00 12.45 225 HIS A N 1
ATOM 1751 C CA . HIS A 1 230 ? -44.399 -0.377 -48.912 1.00 10.96 225 HIS A CA 1
ATOM 1752 C C . HIS A 1 230 ? -44.023 0.197 -47.548 1.00 10.90 225 HIS A C 1
ATOM 1753 O O . HIS A 1 230 ? -42.909 0.697 -47.359 1.00 11.77 225 HIS A O 1
ATOM 1760 N N . ILE A 1 231 ? -44.961 0.150 -46.606 1.00 11.00 226 ILE A N 1
ATOM 1761 C CA . ILE A 1 231 ? -44.684 0.605 -45.252 1.00 10.92 226 ILE A CA 1
ATOM 1762 C C . ILE A 1 231 ? -44.395 -0.581 -44.350 1.00 11.34 226 ILE A C 1
ATOM 1763 O O . ILE A 1 231 ? -45.304 -1.330 -44.010 1.00 10.83 226 ILE A O 1
ATOM 1768 N N . PRO A 1 232 ? -43.129 -0.777 -43.962 1.00 10.94 227 PRO A N 1
ATOM 1769 C CA . PRO A 1 232 ? -42.844 -1.898 -43.056 1.00 10.61 227 PRO A CA 1
ATOM 1770 C C . PRO A 1 232 ? -43.491 -1.731 -41.678 1.00 12.15 227 PRO A C 1
ATOM 1771 O O . PRO A 1 232 ? -43.774 -0.610 -41.242 1.00 12.39 227 PRO A O 1
ATOM 1775 N N . ALA A 1 233 ? -43.747 -2.844 -41.000 1.00 12.66 228 ALA A N 1
ATOM 1776 C CA . ALA A 1 233 ? -44.158 -2.780 -39.602 1.00 10.52 228 ALA A CA 1
ATOM 1777 C C . ALA A 1 233 ? -43.138 -1.984 -38.810 1.00 12.26 228 ALA A C 1
ATOM 1778 O O . ALA A 1 233 ? -41.930 -2.094 -39.050 1.00 13.02 228 ALA A O 1
ATOM 1780 N N . GLY A 1 234 ? -43.628 -1.181 -37.873 1.00 11.12 229 GLY A N 1
ATOM 1781 C 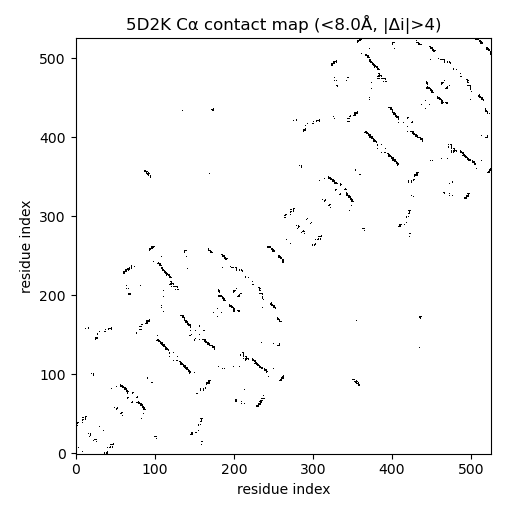CA . GLY A 1 234 ? -42.763 -0.429 -36.982 1.00 14.35 229 GLY A CA 1
ATOM 1782 C C . GLY A 1 234 ? -42.363 0.933 -37.506 1.00 15.71 229 GLY A C 1
ATOM 1783 O O . GLY A 1 234 ? -41.443 1.553 -36.978 1.00 17.23 229 GLY A O 1
ATOM 1784 N N . THR A 1 235 ? -43.049 1.407 -38.542 1.00 13.17 230 THR A N 1
ATOM 1785 C CA . THR A 1 235 ? -42.722 2.692 -39.141 1.00 11.61 230 THR A CA 1
ATOM 1786 C C . THR A 1 235 ? -43.456 3.851 -38.466 1.00 10.45 230 THR A C 1
ATOM 1787 O O . THR A 1 235 ? -44.661 3.788 -38.226 1.00 10.83 230 THR A O 1
ATOM 1791 N N . PHE A 1 236 ? -42.700 4.906 -38.181 1.00 10.50 231 PHE A N 1
ATOM 1792 C CA . PHE A 1 236 ? -43.233 6.176 -37.681 1.00 8.62 231 PHE A CA 1
ATOM 1793 C C . PHE A 1 236 ? -43.661 7.014 -38.879 1.00 8.37 231 PHE A C 1
ATOM 1794 O O . PHE A 1 236 ? -42.876 7.222 -39.799 1.00 10.91 231 PHE A O 1
ATOM 1802 N N . ILE A 1 237 ? -44.919 7.467 -38.875 1.00 7.75 232 ILE A N 1
ATOM 1803 C CA . ILE A 1 237 ? -45.478 8.255 -39.981 1.00 8.77 232 ILE A CA 1
ATOM 1804 C C . ILE A 1 237 ? -46.085 9.564 -39.500 1.00 9.58 232 ILE A C 1
ATOM 1805 O O . ILE A 1 237 ? -47.023 9.558 -38.702 1.00 10.10 232 ILE A O 1
ATOM 1810 N N . MET A 1 238 ? -45.584 10.682 -40.013 1.00 8.07 233 MET A N 1
ATOM 1811 C CA . MET A 1 238 ? -46.188 11.989 -39.741 1.00 10.08 233 MET A CA 1
ATOM 1812 C C . MET A 1 238 ? -47.239 12.246 -40.806 1.00 9.56 233 MET A C 1
ATOM 1813 O O . MET A 1 238 ? -46.905 12.302 -41.988 1.00 12.51 233 MET A O 1
ATOM 1818 N N . THR A 1 239 ? -48.503 12.404 -40.414 1.00 9.25 234 THR A N 1
ATOM 1819 C CA . THR A 1 239 ? -49.568 12.293 -41.408 1.00 8.91 234 THR A CA 1
ATOM 1820 C C . THR A 1 239 ? -49.932 13.590 -42.113 1.00 10.07 234 THR A C 1
ATOM 1821 O O . THR A 1 239 ? -50.672 13.557 -43.098 1.00 9.60 234 THR A O 1
ATOM 1825 N N . GLY A 1 240 ? -49.393 14.727 -41.656 1.00 8.86 235 GLY A N 1
ATOM 1826 C CA . GLY A 1 240 ? -49.613 15.994 -42.349 1.00 8.62 235 GLY A CA 1
ATOM 1827 C C . GLY A 1 240 ? -49.956 17.187 -41.466 1.00 10.76 235 GLY A C 1
ATOM 1828 O O . GLY A 1 240 ? -50.530 17.055 -40.391 1.00 10.85 235 GLY A O 1
ATOM 1829 N N . GLY A 1 241 ? -49.586 18.372 -41.934 1.00 12.96 236 GLY A N 1
ATOM 1830 C CA . GLY A 1 241 ? -49.856 19.587 -41.184 1.00 11.62 236 GLY A CA 1
ATOM 1831 C C . GLY A 1 241 ? -51.346 19.812 -41.088 1.00 12.69 236 GLY A C 1
ATOM 1832 O O . GLY A 1 241 ? -52.055 19.852 -42.105 1.00 17.59 236 GLY A O 1
ATOM 1833 N N . ILE A 1 242 ? -51.828 19.945 -39.861 1.00 10.35 237 ILE A N 1
ATOM 1834 C CA . ILE A 1 242 ? -53.251 20.131 -39.633 1.00 16.24 237 ILE A CA 1
ATOM 1835 C C . ILE A 1 242 ? -53.613 21.584 -39.948 1.00 21.62 237 ILE A C 1
ATOM 1836 O O . ILE A 1 242 ? -54.699 21.872 -40.459 1.00 23.61 237 ILE A O 1
ATOM 1841 N N . THR A 1 243 ? -52.673 22.490 -39.704 1.00 20.78 238 THR A N 1
ATOM 1842 C CA . THR A 1 243 ? -52.895 23.909 -39.963 1.00 22.30 238 THR A CA 1
ATOM 1843 C C . THR A 1 243 ? -51.826 24.477 -40.874 1.00 24.38 238 THR A C 1
ATOM 1844 O O . THR A 1 243 ? -50.865 23.793 -41.227 1.00 17.53 238 THR A O 1
ATOM 1848 N N . ALA A 1 244 ? -51.976 25.751 -41.222 1.00 20.43 239 ALA A N 1
ATOM 1849 C CA . ALA A 1 244 ? -50.925 26.460 -41.920 1.00 20.82 239 ALA A CA 1
ATOM 1850 C C . ALA A 1 244 ? -49.665 26.495 -41.059 1.00 14.91 239 ALA A C 1
ATOM 1851 O O . ALA A 1 244 ? -49.729 26.535 -39.829 1.00 15.98 239 ALA A O 1
ATOM 1853 N N . ALA A 1 245 ? -48.525 26.473 -41.726 1.00 14.82 240 ALA A N 1
ATOM 1854 C CA . ALA A 1 245 ? -47.227 26.540 -41.069 1.00 15.02 240 ALA A CA 1
ATOM 1855 C C . ALA A 1 245 ? -46.913 27.970 -40.601 1.00 15.69 240 ALA A C 1
ATOM 1856 O O . ALA A 1 245 ? -47.352 28.947 -41.215 1.00 16.73 240 ALA A O 1
ATOM 1858 N N . VAL A 1 246 ? -46.167 28.079 -39.505 1.00 13.59 241 VAL A N 1
ATOM 1859 C CA . VAL A 1 246 ? -45.881 29.361 -38.859 1.00 11.06 241 VAL A CA 1
ATOM 1860 C C . VAL A 1 246 ? -44.372 29.566 -38.747 1.00 12.34 241 VAL A C 1
ATOM 1861 O O . VAL A 1 246 ? -43.665 28.690 -38.263 1.00 12.82 241 VAL A O 1
ATOM 1865 N N . PRO A 1 247 ? -43.866 30.728 -39.193 1.00 11.93 242 PRO A N 1
ATOM 1866 C CA . PRO A 1 247 ? -42.416 30.949 -39.118 1.00 11.62 242 PRO A CA 1
ATOM 1867 C C . PRO A 1 247 ? -41.891 30.993 -37.669 1.00 12.46 242 PRO A C 1
ATOM 1868 O O . PRO A 1 247 ? -42.598 31.411 -36.739 1.00 13.05 242 PRO A O 1
ATOM 1872 N N . VAL A 1 248 ? -40.671 30.497 -37.479 1.00 12.70 243 VAL A N 1
ATOM 1873 C CA . VAL A 1 248 ? -40.013 30.554 -36.176 1.00 9.43 243 VAL A CA 1
ATOM 1874 C C . VAL A 1 248 ? -38.613 31.133 -36.345 1.00 13.32 243 VAL A C 1
ATOM 1875 O O . VAL A 1 248 ? -38.016 31.052 -37.427 1.00 15.41 243 VAL A O 1
ATOM 1879 N N . ALA A 1 249 ? -38.102 31.717 -35.267 1.00 14.28 244 ALA A N 1
ATOM 1880 C CA . ALA A 1 249 ? -36.832 32.431 -35.294 1.00 14.24 244 ALA A CA 1
ATOM 1881 C C . ALA A 1 249 ? -36.184 32.382 -33.913 1.00 12.07 244 ALA A C 1
ATOM 1882 O O . ALA A 1 249 ? -36.853 32.062 -32.923 1.00 14.32 244 ALA A O 1
ATOM 1884 N N . PRO A 1 250 ? -34.873 32.688 -33.833 1.00 15.10 245 PRO A N 1
ATOM 1885 C CA . PRO A 1 250 ? -34.215 32.659 -32.521 1.00 16.23 245 PRO A CA 1
ATOM 1886 C C . PRO A 1 250 ? -34.964 33.454 -31.461 1.00 14.38 245 PRO A C 1
ATOM 1887 O O . PRO A 1 250 ? -35.414 34.574 -31.731 1.00 18.88 245 PRO A O 1
ATOM 1891 N N . GLY A 1 251 ? -35.119 32.866 -30.283 1.00 15.93 246 GLY A N 1
ATOM 1892 C CA . GLY A 1 251 ? -35.842 33.505 -29.197 1.00 16.60 246 GLY A CA 1
ATOM 1893 C C . GLY A 1 251 ? -37.285 33.051 -29.044 1.00 16.75 246 GLY A C 1
ATOM 1894 O O . GLY A 1 251 ? -37.896 33.252 -27.991 1.00 17.79 246 GLY A O 1
ATOM 1895 N N . ASP A 1 252 ? -37.844 32.449 -30.092 1.00 13.63 247 ASP A N 1
ATOM 1896 C CA . ASP A 1 252 ? -39.235 31.988 -30.028 1.00 13.22 247 ASP A CA 1
ATOM 1897 C C . ASP A 1 252 ? -39.412 30.743 -29.156 1.00 14.28 247 ASP A C 1
ATOM 1898 O O . ASP A 1 252 ? -38.530 29.885 -29.081 1.00 15.24 247 ASP A O 1
ATOM 1903 N N . ASN A 1 253 ? -40.566 30.641 -28.512 1.00 12.67 248 ASN A N 1
ATOM 1904 C CA . ASN A 1 253 ? -40.972 29.395 -27.882 1.00 12.83 248 ASN A CA 1
ATOM 1905 C C . ASN A 1 253 ? -42.328 29.008 -28.437 1.00 17.48 248 ASN A C 1
ATOM 1906 O O . ASN A 1 253 ? -43.143 29.861 -28.779 1.00 19.62 248 ASN A O 1
ATOM 1911 N N . ILE A 1 254 ? -42.554 27.713 -28.571 1.00 13.43 249 ILE A N 1
ATOM 1912 C CA . ILE A 1 254 ? -43.844 27.247 -29.048 1.00 14.15 249 ILE A CA 1
ATOM 1913 C C . ILE A 1 254 ? -44.388 26.161 -28.139 1.00 14.58 249 ILE A C 1
ATOM 1914 O O . ILE A 1 254 ? -43.635 25.427 -27.486 1.00 15.93 249 ILE A O 1
ATOM 1919 N N . THR A 1 255 ? -45.712 26.090 -28.072 1.00 12.49 250 THR A N 1
ATOM 1920 C CA . THR A 1 255 ? -46.396 25.010 -27.393 1.00 15.86 250 THR A CA 1
ATOM 1921 C C . THR A 1 255 ? -47.587 24.616 -28.235 1.00 18.87 250 THR A C 1
ATOM 1922 O O . THR A 1 255 ? -48.417 25.463 -28.570 1.00 20.11 250 THR A O 1
ATOM 1926 N N . VAL A 1 256 ? -47.681 23.342 -28.586 1.00 13.46 251 VAL A N 1
ATOM 1927 C CA . VAL A 1 256 ? -48.856 22.869 -29.310 1.00 13.42 251 VAL A CA 1
ATOM 1928 C C . VAL A 1 256 ? -49.659 21.929 -28.414 1.00 13.25 251 VAL A C 1
ATOM 1929 O O . VAL A 1 256 ? -49.154 20.908 -27.947 1.00 13.99 251 VAL A O 1
ATOM 1933 N N . ARG A 1 257 ? -50.914 22.286 -28.160 1.00 10.62 252 ARG A N 1
ATOM 1934 C CA . ARG A 1 257 ? -51.757 21.522 -27.254 1.00 12.32 252 ARG A CA 1
ATOM 1935 C C . ARG A 1 257 ? -52.635 20.572 -28.044 1.00 13.13 252 ARG A C 1
ATOM 1936 O O . ARG A 1 257 ? -53.281 20.969 -29.022 1.00 15.25 252 ARG A O 1
ATOM 1944 N N . TYR A 1 258 ? -52.626 19.316 -27.623 1.00 10.63 253 TYR A N 1
ATOM 1945 C CA . TYR A 1 258 ? -53.398 18.265 -28.259 1.00 10.34 253 TYR A CA 1
ATOM 1946 C C . TYR A 1 258 ? -54.510 17.846 -27.328 1.00 13.01 253 TYR A C 1
ATOM 1947 O O . TYR A 1 258 ? -54.247 17.443 -26.204 1.00 13.10 253 TYR A O 1
ATOM 1956 N N . GLN A 1 259 ? -55.750 17.985 -27.792 1.00 11.72 254 GLN A N 1
ATOM 1957 C CA . GLN A 1 259 ? -56.926 17.630 -26.999 1.00 13.09 254 GLN A CA 1
ATOM 1958 C C . GLN A 1 259 ? -56.794 16.253 -26.343 1.00 13.21 254 GLN A C 1
ATOM 1959 O O . GLN A 1 259 ? -56.698 15.231 -27.030 1.00 15.52 254 GLN A O 1
ATOM 1965 N N . GLY A 1 260 ? -56.742 16.245 -25.009 1.00 14.71 255 GLY A N 1
ATOM 1966 C CA . GLY A 1 260 ? -56.648 15.008 -24.248 1.00 17.27 255 GLY A CA 1
ATOM 1967 C C . GLY A 1 260 ? -55.305 14.296 -24.270 1.00 19.87 255 GLY A C 1
ATOM 1968 O O . GLY A 1 260 ? -5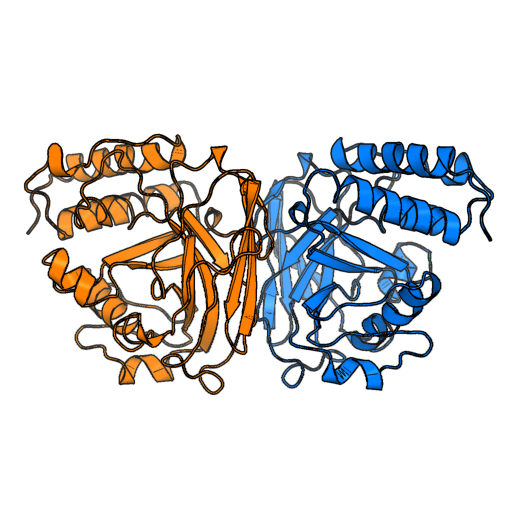5.164 13.211 -23.696 1.00 18.57 255 GLY A O 1
ATOM 1969 N N . LEU A 1 261 ? -54.317 14.892 -24.931 1.00 14.49 256 LEU A N 1
ATOM 1970 C CA . LEU A 1 261 ? -53.008 14.259 -25.095 1.00 13.99 256 LEU A CA 1
ATOM 1971 C C . LEU A 1 261 ? -51.853 15.172 -24.695 1.00 14.53 256 LEU A C 1
ATOM 1972 O O . LEU A 1 261 ? -50.728 14.984 -25.148 1.00 16.01 256 LEU A O 1
ATOM 1977 N N . GLY A 1 262 ? -52.118 16.158 -23.848 1.00 12.84 257 GLY A N 1
ATOM 1978 C CA . GLY A 1 262 ? -51.033 17.002 -23.368 1.00 14.53 257 GLY A CA 1
ATOM 1979 C C . GLY A 1 262 ? -50.528 17.977 -24.418 1.00 13.82 257 GLY A C 1
ATOM 1980 O O . GLY A 1 262 ? -51.285 18.442 -25.267 1.00 14.47 257 GLY A O 1
ATOM 1981 N N . SER A 1 263 ? -49.238 18.290 -24.368 1.00 13.52 258 SER A N 1
ATOM 1982 C CA . SER A 1 263 ? -48.691 19.297 -25.262 1.00 10.99 258 SER A CA 1
ATOM 1983 C C . SER A 1 263 ? -47.278 18.962 -25.699 1.00 13.24 258 SER A C 1
ATOM 1984 O O . SER A 1 263 ? -46.581 18.209 -25.031 1.00 12.26 258 SER A O 1
ATOM 1987 N N . VAL A 1 264 ? -46.886 19.532 -26.836 1.00 11.37 259 VAL A N 1
ATOM 1988 C CA . VAL A 1 264 ? -45.530 19.449 -27.373 1.00 12.29 259 VAL A CA 1
ATOM 1989 C C . VAL A 1 264 ? -44.926 20.844 -27.356 1.00 11.82 259 VAL A C 1
ATOM 1990 O O . VAL A 1 264 ? -45.564 21.795 -27.808 1.00 13.56 259 VAL A O 1
ATOM 1994 N N . SER A 1 265 ? -43.710 20.995 -26.836 1.00 12.60 260 SER A N 1
ATOM 1995 C CA A SER A 1 265 ? -43.086 22.315 -26.720 0.55 14.02 260 SER A CA 1
ATOM 1996 C CA B SER A 1 265 ? -43.112 22.324 -26.794 0.45 14.01 260 SER A CA 1
ATOM 1997 C C . SER A 1 265 ? -41.672 22.308 -27.280 1.00 13.10 260 SER A C 1
ATOM 1998 O O . SER A 1 265 ? -41.033 21.256 -27.345 1.00 12.19 260 SER A O 1
ATOM 2003 N N . ALA A 1 266 ? -41.179 23.484 -27.646 1.00 10.99 261 ALA A N 1
ATOM 2004 C CA . ALA A 1 266 ? -39.803 23.645 -28.089 1.00 11.21 261 ALA A CA 1
ATOM 2005 C C . ALA A 1 266 ? -39.424 25.104 -28.006 1.00 15.22 261 ALA A C 1
ATOM 2006 O O . ALA A 1 266 ? -40.297 25.984 -27.987 1.00 15.80 261 ALA A O 1
ATOM 2008 N N . ARG A 1 267 ? -38.128 25.366 -27.934 1.00 12.42 262 ARG A N 1
ATOM 2009 C CA . ARG A 1 267 ? -37.672 26.735 -28.056 1.00 13.07 262 ARG A CA 1
ATOM 2010 C C . ARG A 1 267 ? -36.570 26.813 -29.088 1.00 16.27 262 ARG A C 1
ATOM 2011 O O . ARG A 1 267 ? -35.930 25.811 -29.418 1.00 14.00 262 ARG A O 1
ATOM 2019 N N . PHE A 1 268 ? -36.382 28.014 -29.615 1.00 13.52 263 PHE A N 1
ATOM 2020 C CA . PHE A 1 268 ? -35.476 28.237 -30.732 1.00 12.97 263 PHE A CA 1
ATOM 2021 C C . PHE A 1 268 ? -34.377 29.222 -30.379 1.00 16.15 263 PHE A C 1
ATOM 2022 O O . PHE A 1 268 ? -34.615 30.204 -29.679 1.00 17.73 263 PHE A O 1
ATOM 2030 N N . ILE A 1 269 ? -33.166 28.942 -30.844 1.00 15.48 264 ILE A N 1
ATOM 2031 C CA . ILE A 1 269 ? -32.045 29.866 -30.652 1.00 19.13 264 ILE A CA 1
ATOM 2032 C C . ILE A 1 269 ? -31.326 30.077 -31.973 1.00 24.61 264 ILE A C 1
ATOM 2033 O O . ILE A 1 269 ? -31.659 29.438 -32.972 1.00 22.22 264 ILE A O 1
ATOM 2039 N N . ASN B 1 7 ? -25.337 14.196 11.271 1.00 32.87 2 ASN B N 1
ATOM 2040 C CA . ASN B 1 7 ? -24.569 13.253 10.466 1.00 28.02 2 ASN B CA 1
ATOM 2041 C C . ASN B 1 7 ? -24.070 13.900 9.172 1.00 23.28 2 ASN B C 1
ATOM 2042 O O . ASN B 1 7 ? -24.286 13.390 8.069 1.00 20.01 2 ASN B O 1
ATOM 2047 N N . ARG B 1 8 ? -23.395 15.032 9.348 1.00 20.73 3 ARG B N 1
ATOM 2048 C CA . ARG B 1 8 ? -22.669 15.731 8.287 1.00 17.36 3 ARG B CA 1
ATOM 2049 C C . ARG B 1 8 ? -21.256 16.020 8.763 1.00 24.23 3 ARG B C 1
ATOM 2050 O O . ARG B 1 8 ? -21.052 16.359 9.928 1.00 24.66 3 ARG B O 1
ATOM 2058 N N . THR B 1 9 ? -20.279 15.899 7.873 1.00 18.04 4 THR B N 1
ATOM 2059 C CA . THR B 1 9 ? -18.899 16.193 8.233 1.00 17.71 4 THR B CA 1
ATOM 2060 C C . THR B 1 9 ? -18.277 17.283 7.368 1.00 22.85 4 THR B C 1
ATOM 2061 O O . THR B 1 9 ? -17.187 17.776 7.676 1.00 23.14 4 THR B O 1
ATOM 2065 N N . LEU B 1 10 ? -18.947 17.640 6.275 1.00 18.17 5 LEU B N 1
ATOM 2066 C CA . LEU B 1 10 ? -18.473 18.733 5.428 1.00 16.22 5 LEU B CA 1
ATOM 2067 C C . LEU B 1 10 ? -18.837 20.098 5.992 1.00 17.74 5 LEU B C 1
ATOM 2068 O O . LEU B 1 10 ? -19.898 20.266 6.591 1.00 18.61 5 LEU B O 1
ATOM 2073 N N . THR B 1 11 ? -17.971 21.086 5.782 1.00 16.32 6 THR B N 1
ATOM 2074 C CA . THR B 1 11 ? -18.381 22.469 5.996 1.00 16.36 6 THR B CA 1
ATOM 2075 C C . THR B 1 11 ? -19.214 22.911 4.805 1.00 15.78 6 THR B C 1
ATOM 2076 O O . THR B 1 11 ? -19.129 22.307 3.736 1.00 14.61 6 THR B O 1
ATOM 2080 N N . ARG B 1 12 ? -20.002 23.969 4.965 1.00 16.69 7 ARG B N 1
ATOM 2081 C CA . ARG B 1 12 ? -20.809 24.454 3.852 1.00 14.56 7 ARG B CA 1
ATOM 2082 C C . ARG B 1 12 ? -19.906 24.894 2.697 1.00 17.84 7 ARG B C 1
ATOM 2083 O O . ARG B 1 12 ? -20.239 24.679 1.529 1.00 13.94 7 ARG B O 1
ATOM 2091 N N . GLU B 1 13 ? -18.748 25.469 3.029 1.00 15.36 8 GLU B N 1
ATOM 2092 C CA . GLU B 1 13 ? -17.785 25.883 2.013 1.00 17.40 8 GLU B CA 1
ATOM 2093 C C . GLU B 1 13 ? -17.349 24.684 1.165 1.00 16.08 8 GLU B C 1
ATOM 2094 O O . GLU B 1 13 ? -17.267 24.774 -0.069 1.00 15.69 8 GLU B O 1
ATOM 2100 N N . GLN B 1 14 ? -17.097 23.560 1.827 1.00 14.11 9 GLN B N 1
ATOM 2101 C CA . GLN B 1 14 ? -16.696 22.337 1.136 1.00 13.90 9 GLN B CA 1
ATOM 2102 C C . GLN B 1 14 ? -17.821 21.790 0.261 1.00 14.20 9 GLN B C 1
ATOM 2103 O O . GLN B 1 14 ? -17.558 21.306 -0.844 1.00 14.01 9 GLN B O 1
ATOM 2109 N N . VAL B 1 15 ? -19.067 21.875 0.731 1.00 13.82 10 VAL B N 1
ATOM 2110 C CA . VAL B 1 15 ? -20.190 21.425 -0.094 1.00 12.64 10 VAL B CA 1
ATOM 2111 C C . VAL B 1 15 ? -20.243 22.222 -1.395 1.00 14.26 10 VAL B C 1
ATOM 2112 O O . VAL B 1 15 ? -20.347 21.646 -2.482 1.00 11.76 10 VAL B O 1
ATOM 2116 N N . LEU B 1 16 ? -20.156 23.546 -1.285 1.00 14.04 11 LEU B N 1
ATOM 2117 C CA . LEU B 1 16 ? -20.240 24.401 -2.459 1.00 13.62 11 LEU B CA 1
ATOM 2118 C C . LEU B 1 16 ? -19.073 24.142 -3.423 1.00 12.10 11 LEU B C 1
ATOM 2119 O O . LEU B 1 16 ? -19.276 24.088 -4.629 1.00 12.38 11 LEU B O 1
ATOM 2124 N N . ALA B 1 17 ? -17.861 23.969 -2.889 1.00 13.46 12 ALA B N 1
ATOM 2125 C CA . ALA B 1 17 ? -16.686 23.743 -3.732 1.00 13.33 12 ALA B CA 1
ATOM 2126 C C . ALA B 1 17 ? -16.720 22.372 -4.401 1.00 13.50 12 ALA B C 1
ATOM 2127 O O . ALA B 1 17 ? -16.316 22.233 -5.562 1.00 13.21 12 ALA B O 1
ATOM 2129 N N . LEU B 1 18 ? -17.191 21.363 -3.668 1.00 10.63 13 LEU B N 1
ATOM 2130 C CA . LEU B 1 18 ? -17.306 20.010 -4.230 1.00 9.52 13 LEU B CA 1
ATOM 2131 C C . LEU B 1 18 ? -18.342 19.969 -5.331 1.00 11.15 13 LEU B C 1
ATOM 2132 O O . LEU B 1 18 ? -18.159 19.304 -6.358 1.00 11.25 13 LEU B O 1
ATOM 2137 N N . ALA B 1 19 ? -19.454 20.665 -5.126 1.00 11.89 14 ALA B N 1
ATOM 2138 C CA . ALA B 1 19 ? -20.474 20.718 -6.167 1.00 9.71 14 ALA B CA 1
ATOM 2139 C C . ALA B 1 19 ? -19.940 21.355 -7.445 1.00 11.38 14 ALA B C 1
ATOM 2140 O O . ALA B 1 19 ? -20.219 20.879 -8.542 1.00 10.98 14 ALA B O 1
ATOM 2142 N N . GLU B 1 20 ? -19.174 22.434 -7.300 1.00 10.77 15 GLU B N 1
ATOM 2143 C CA . GLU B 1 20 ? -18.537 23.073 -8.457 1.00 12.11 15 GLU B CA 1
ATOM 2144 C C . GLU B 1 20 ? -17.579 22.117 -9.172 1.00 11.91 15 GLU B C 1
ATOM 2145 O O . GLU B 1 20 ? -17.633 21.969 -10.396 1.00 11.86 15 GLU B O 1
ATOM 2151 N N . HIS B 1 21 ? -16.714 21.481 -8.391 1.00 11.77 16 HIS B N 1
ATOM 2152 C CA . HIS B 1 21 ? -15.711 20.527 -8.891 1.00 10.74 16 HIS B CA 1
ATOM 2153 C C . HIS B 1 21 ? -16.353 19.354 -9.650 1.00 11.45 16 HIS B C 1
ATOM 2154 O O . HIS B 1 21 ? -15.970 19.032 -10.779 1.00 13.10 16 HIS B O 1
ATOM 2161 N N . ILE B 1 22 ? -17.362 18.748 -9.035 1.00 11.13 17 ILE B N 1
ATOM 2162 C CA . ILE B 1 22 ? -18.021 17.591 -9.636 1.00 10.59 17 ILE B CA 1
ATOM 2163 C C . ILE B 1 22 ? -18.853 18.013 -10.842 1.00 10.85 17 ILE B C 1
ATOM 2164 O O . ILE B 1 22 ? -18.859 17.322 -11.872 1.00 11.01 17 ILE B O 1
ATOM 2169 N N . GLU B 1 23 ? -19.563 19.137 -10.747 1.00 10.23 18 GLU B N 1
ATOM 2170 C CA . GLU B 1 23 ? -20.329 19.570 -11.909 1.00 11.63 18 GLU B CA 1
ATOM 2171 C C . GLU B 1 23 ? -19.419 19.893 -13.099 1.00 11.84 18 GLU B C 1
ATOM 2172 O O . GLU B 1 23 ? -19.752 19.576 -14.234 1.00 11.11 18 GLU B O 1
ATOM 2178 N N . ASN B 1 24 ? -18.276 20.521 -12.839 1.00 11.12 19 ASN B N 1
ATOM 2179 C CA . ASN B 1 24 ? -17.397 20.897 -13.938 1.00 11.38 19 ASN B CA 1
ATOM 2180 C C . ASN B 1 24 ? -16.825 19.669 -14.638 1.00 13.87 19 ASN B C 1
ATOM 2181 O O . ASN B 1 24 ? -16.525 19.729 -15.821 1.00 13.29 19 ASN B O 1
ATOM 2186 N N . ALA B 1 25 ? -16.697 18.556 -13.921 1.00 10.44 20 ALA B N 1
ATOM 2187 C CA . ALA B 1 25 ? -16.273 17.318 -14.572 1.00 11.37 20 ALA B CA 1
ATOM 2188 C C . ALA B 1 25 ? -17.295 16.910 -15.641 1.00 13.67 20 ALA B C 1
ATOM 2189 O O . ALA B 1 25 ? -16.929 16.493 -16.745 1.00 13.58 20 ALA B O 1
ATOM 2191 N N . GLU B 1 26 ? -18.578 17.047 -15.322 1.00 10.49 21 GLU B N 1
ATOM 2192 C CA . GLU B 1 26 ? -19.627 16.796 -16.308 1.00 10.21 21 GLU B CA 1
ATOM 2193 C C . GLU B 1 26 ? -19.587 17.797 -17.454 1.00 12.98 21 GLU B C 1
ATOM 2194 O O . GLU B 1 26 ? -19.596 17.418 -18.620 1.00 13.00 21 GLU B O 1
ATOM 2200 N N . LEU B 1 27 ? -19.576 19.084 -17.119 1.00 13.04 22 LEU B N 1
ATOM 2201 C CA . LEU B 1 27 ? -19.699 20.112 -18.146 1.00 12.15 22 LEU B CA 1
ATOM 2202 C C . LEU B 1 27 ? -18.467 20.177 -19.047 1.00 14.14 22 LEU B C 1
ATOM 2203 O O . LEU B 1 27 ? -18.588 20.475 -20.241 1.00 16.91 22 LEU B O 1
ATOM 2208 N N . ASN B 1 28 ? -17.298 19.886 -18.489 1.00 13.52 23 ASN B N 1
ATOM 2209 C CA . ASN B 1 28 ? -16.056 19.921 -19.272 1.00 16.04 23 ASN B CA 1
ATOM 2210 C C . ASN B 1 28 ? -15.638 18.564 -19.812 1.00 19.98 23 ASN B C 1
ATOM 2211 O O . ASN B 1 28 ? -14.598 18.448 -20.466 1.00 17.14 23 ASN B O 1
ATOM 2216 N N . VAL B 1 29 ? -16.447 17.542 -19.536 1.00 14.19 24 VAL B N 1
ATOM 2217 C CA . VAL B 1 29 ? -16.231 16.188 -20.048 1.00 17.48 24 VAL B CA 1
ATOM 2218 C C . VAL B 1 29 ? -14.854 15.646 -19.659 1.00 18.68 24 VAL B C 1
ATOM 2219 O O . VAL B 1 29 ? -14.047 15.236 -20.510 1.00 20.17 24 VAL B O 1
ATOM 2223 N N . HIS B 1 30 ? -14.570 15.636 -18.364 1.00 14.82 25 HIS B N 1
ATOM 2224 C CA . HIS B 1 30 ? -13.367 14.957 -17.910 1.00 17.98 25 HIS B CA 1
ATOM 2225 C C . HIS B 1 30 ? -13.670 14.208 -16.621 1.00 19.25 25 HIS B C 1
ATOM 2226 O O . HIS B 1 30 ? -14.591 14.574 -15.879 1.00 19.34 25 HIS B O 1
ATOM 2233 N N . ASP B 1 31 ? -12.952 13.119 -16.372 1.00 14.16 26 ASP B N 1
ATOM 2234 C CA . ASP B 1 31 ? -13.199 12.392 -15.143 1.00 14.96 26 ASP B CA 1
ATOM 2235 C C . ASP B 1 31 ? -12.228 12.829 -14.060 1.00 17.95 26 ASP B C 1
ATOM 2236 O O . ASP B 1 31 ? -11.185 13.428 -14.337 1.00 18.11 26 ASP B O 1
ATOM 2241 N N . ILE B 1 32 ? -12.611 12.550 -12.821 1.00 15.79 27 ILE B N 1
ATOM 2242 C CA . ILE B 1 32 ? -11.910 12.996 -11.624 1.00 14.10 27 ILE B CA 1
ATOM 2243 C C . ILE B 1 32 ? -11.792 11.830 -10.633 1.00 14.96 27 ILE B C 1
ATOM 2244 O O . ILE B 1 32 ? -12.446 10.798 -10.793 1.00 15.52 27 ILE B O 1
ATOM 2249 N N . GLY B 1 33 ? -10.969 11.986 -9.601 1.00 16.70 28 GLY B N 1
ATOM 2250 C CA . GLY B 1 33 ? -10.926 10.991 -8.538 1.00 15.99 28 GLY B CA 1
ATOM 2251 C C . GLY B 1 33 ? -12.184 10.987 -7.679 1.00 16.04 28 GLY B C 1
ATOM 2252 O O . GLY B 1 33 ? -12.825 12.025 -7.508 1.00 16.25 28 GLY B O 1
ATOM 2253 N N . LYS B 1 34 ? -12.538 9.822 -7.134 1.00 17.75 29 LYS B N 1
ATOM 2254 C CA . LYS B 1 34 ? -13.655 9.722 -6.189 1.00 15.64 29 LYS B CA 1
ATOM 2255 C C . LYS B 1 34 ? -13.464 10.738 -5.071 1.00 15.92 29 LYS B C 1
ATOM 2256 O O . LYS B 1 34 ? -12.384 10.809 -4.489 1.00 19.09 29 LYS B O 1
ATOM 2262 N N . VAL B 1 35 ? -14.486 11.538 -4.783 1.00 17.42 30 VAL B N 1
ATOM 2263 C CA . VAL B 1 35 ? -14.311 12.616 -3.809 1.00 18.80 30 VAL B CA 1
ATOM 2264 C C . VAL B 1 35 ? -14.130 12.074 -2.391 1.00 18.38 30 VAL B C 1
ATOM 2265 O O . VAL B 1 35 ? -13.582 12.760 -1.531 1.00 20.27 30 VAL B O 1
ATOM 2269 N N . THR B 1 36 ? -14.547 10.832 -2.145 1.00 18.62 31 THR B N 1
ATOM 2270 C CA . THR B 1 36 ? -14.342 10.249 -0.821 1.00 18.80 31 THR B CA 1
ATOM 2271 C C . THR B 1 36 ? -12.881 9.846 -0.594 1.00 21.64 31 THR B C 1
ATOM 2272 O O . THR B 1 36 ? -12.508 9.471 0.519 1.00 22.89 31 THR B O 1
ATOM 2276 N N . ASN B 1 37 ? -12.054 9.927 -1.631 1.00 22.66 32 ASN B N 1
ATOM 2277 C CA . ASN B 1 37 ? -10.612 9.792 -1.431 1.00 25.85 32 ASN B CA 1
ATOM 2278 C C . ASN B 1 37 ? -10.086 10.972 -0.622 1.00 25.87 32 ASN B C 1
ATOM 2279 O O . ASN B 1 37 ? -9.268 10.802 0.283 1.00 28.20 32 ASN B O 1
ATOM 2284 N N . ASP B 1 38 ? -10.569 12.170 -0.951 1.00 24.59 33 ASP B N 1
ATOM 2285 C CA . ASP B 1 38 ? -10.126 13.402 -0.291 1.00 25.12 33 ASP B CA 1
ATOM 2286 C C . ASP B 1 38 ? -10.972 13.763 0.924 1.00 24.36 33 ASP B C 1
ATOM 2287 O O . ASP B 1 38 ? -10.530 14.517 1.796 1.00 22.75 33 ASP B O 1
ATOM 2292 N N . PHE B 1 39 ? -12.194 13.241 0.969 1.00 20.80 34 PHE B N 1
ATOM 2293 C CA . PHE B 1 39 ? -13.078 13.428 2.116 1.00 19.37 34 PHE B CA 1
ATOM 2294 C C . PHE B 1 39 ? -13.634 12.072 2.567 1.00 21.46 34 PHE B C 1
ATOM 2295 O O . PHE B 1 39 ? -14.814 11.773 2.360 1.00 20.28 34 PHE B O 1
ATOM 2303 N N . PRO B 1 40 ? -12.778 11.237 3.181 1.00 19.01 35 PRO B N 1
ATOM 2304 C CA . PRO B 1 40 ? -13.153 9.867 3.542 1.00 21.16 35 PRO B CA 1
ATOM 2305 C C . PRO B 1 40 ? -14.306 9.788 4.541 1.00 21.00 35 PRO B C 1
ATOM 2306 O O . PRO B 1 40 ? -14.975 8.758 4.603 1.00 22.99 35 PRO B O 1
ATOM 2310 N N . GLU B 1 41 ? -14.550 10.863 5.286 1.00 19.41 36 GLU B N 1
ATOM 2311 C CA . GLU B 1 41 ? -15.581 10.856 6.317 1.00 21.37 36 GLU B CA 1
ATOM 2312 C C . GLU B 1 41 ? -16.935 11.331 5.794 1.00 19.13 36 GLU B C 1
ATOM 2313 O O . GLU B 1 41 ? -17.902 11.394 6.547 1.00 20.20 36 GLU B O 1
ATOM 2319 N N . MET B 1 42 ? -16.999 11.649 4.503 1.00 19.15 37 MET B N 1
ATOM 2320 C CA A MET B 1 42 ? -18.246 12.094 3.884 0.63 17.31 37 MET B CA 1
ATOM 2321 C CA B MET B 1 42 ? -18.241 12.109 3.891 0.37 17.32 37 MET B CA 1
ATOM 2322 C C . MET B 1 42 ? -19.395 11.138 4.138 1.00 15.90 37 MET B C 1
ATOM 2323 O O . MET B 1 42 ? -19.249 9.923 3.977 1.00 18.56 37 MET B O 1
ATOM 2332 N N . THR B 1 43 ? -20.547 11.686 4.517 1.00 15.11 38 THR B N 1
ATOM 2333 C CA . THR B 1 43 ? -21.738 10.880 4.764 1.00 14.44 38 THR B CA 1
ATOM 2334 C C . THR B 1 43 ? -22.714 10.974 3.594 1.00 14.45 38 THR B C 1
ATOM 2335 O O . THR B 1 43 ? -22.517 11.771 2.671 1.00 14.19 38 THR B O 1
ATOM 2339 N N . PHE B 1 44 ? -23.783 10.183 3.638 1.00 13.91 39 PHE B N 1
ATOM 2340 C CA . PHE B 1 44 ? -24.829 10.315 2.626 1.00 12.67 39 PHE B CA 1
ATOM 2341 C C . PHE B 1 44 ? -25.501 11.688 2.670 1.00 14.78 39 PHE B C 1
ATOM 2342 O O . PHE B 1 44 ? -25.852 12.216 1.620 1.00 12.77 39 PHE B O 1
ATOM 2350 N N . ALA B 1 45 ? -25.690 12.260 3.860 1.00 13.74 40 ALA B N 1
ATOM 2351 C CA . ALA B 1 45 ? -26.296 13.593 3.946 1.00 11.33 40 ALA B CA 1
ATOM 2352 C C . ALA B 1 45 ? -25.375 14.644 3.310 1.00 12.21 40 ALA B C 1
ATOM 2353 O O . ALA B 1 45 ? -25.849 15.538 2.593 1.00 11.72 40 ALA B O 1
ATOM 2355 N N . ASP B 1 46 ? -24.068 14.518 3.544 1.00 12.70 41 ASP B N 1
ATOM 2356 C CA . ASP B 1 46 ? -23.077 15.346 2.844 1.00 10.46 41 ASP B CA 1
ATOM 2357 C C . ASP B 1 46 ? -23.224 15.210 1.328 1.00 10.08 41 ASP B C 1
ATOM 2358 O O . ASP B 1 46 ? -23.251 16.203 0.599 1.00 10.70 41 ASP B O 1
ATOM 2363 N N . ALA B 1 47 ? -23.297 13.965 0.863 1.00 11.38 42 ALA B N 1
ATOM 2364 C CA . ALA B 1 47 ? -23.365 13.700 -0.570 1.00 10.71 42 ALA B CA 1
ATOM 2365 C C . ALA B 1 47 ? -24.647 14.251 -1.193 1.00 9.85 42 ALA B C 1
ATOM 2366 O O . ALA B 1 47 ? -24.617 14.810 -2.295 1.00 9.55 42 ALA B O 1
ATOM 2368 N N . TYR B 1 48 ? -25.780 14.094 -0.503 1.00 10.97 43 TYR B N 1
ATOM 2369 C CA . TYR B 1 48 ? -27.013 14.652 -1.046 1.00 8.54 43 TYR B CA 1
ATOM 2370 C C . TYR B 1 48 ? -27.009 16.198 -0.977 1.00 8.47 43 TYR B C 1
ATOM 2371 O O . TYR B 1 48 ? -27.564 16.843 -1.854 1.00 10.40 43 TYR B O 1
ATOM 2380 N N . ASP B 1 49 ? -26.344 16.776 0.027 1.00 9.55 44 ASP B N 1
ATOM 2381 C CA . ASP B 1 49 ? -26.127 18.222 0.035 1.00 10.16 44 ASP B CA 1
ATOM 2382 C C . ASP B 1 49 ? -25.380 18.640 -1.230 1.00 8.57 44 ASP B C 1
ATOM 2383 O O . ASP B 1 49 ? -25.737 19.631 -1.875 1.00 10.35 44 ASP B O 1
ATOM 2388 N N . VAL B 1 50 ? -24.345 17.879 -1.595 1.00 8.18 45 VAL B N 1
ATOM 2389 C CA . VAL B 1 50 ? -23.596 18.203 -2.807 1.00 8.77 45 VAL B CA 1
ATOM 2390 C C . VAL B 1 50 ? -24.489 18.048 -4.047 1.00 8.28 45 VAL B C 1
ATOM 2391 O O . VAL B 1 50 ? -24.527 18.932 -4.903 1.00 9.22 45 VAL B O 1
ATOM 2395 N N . GLN B 1 51 ? -25.229 16.944 -4.140 1.00 8.70 46 GLN B N 1
ATOM 2396 C CA . GLN B 1 51 ? -26.105 16.738 -5.294 1.00 8.06 46 GLN B CA 1
ATOM 2397 C C . GLN B 1 51 ? -27.128 17.861 -5.449 1.00 8.26 46 GLN B C 1
ATOM 2398 O O . GLN B 1 51 ? -27.338 18.374 -6.542 1.00 9.43 46 GLN B O 1
ATOM 2404 N N . TRP B 1 52 ? -27.770 18.246 -4.350 1.00 9.39 47 TRP B N 1
ATOM 2405 C CA . TRP B 1 52 ? -28.800 19.275 -4.437 1.00 8.23 47 TRP B CA 1
ATOM 2406 C C . TRP B 1 52 ? -28.182 20.650 -4.709 1.00 8.68 47 TRP B C 1
ATOM 2407 O O . TRP B 1 52 ? -28.817 21.493 -5.335 1.00 8.71 47 TRP B O 1
ATOM 2418 N N . GLU B 1 53 ? -26.927 20.856 -4.301 1.00 9.88 48 GLU B N 1
ATOM 2419 C CA . GLU B 1 53 ? -26.234 22.089 -4.699 1.00 9.65 48 GLU B CA 1
ATOM 2420 C C . GLU B 1 53 ? -25.913 22.086 -6.203 1.00 9.48 48 GLU B C 1
ATOM 2421 O O . GLU B 1 53 ? -26.026 23.133 -6.854 1.00 9.56 48 GLU B O 1
ATOM 2427 N N . ILE B 1 54 ? -25.580 20.929 -6.785 1.00 10.77 49 ILE B N 1
ATOM 2428 C CA . ILE B 1 54 ? -25.431 20.875 -8.236 1.00 9.02 49 ILE B CA 1
ATOM 2429 C C . ILE B 1 54 ? -26.773 21.194 -8.895 1.00 9.49 49 ILE B C 1
ATOM 2430 O O . ILE B 1 54 ? -26.836 21.947 -9.858 1.00 10.09 49 ILE B O 1
ATOM 2435 N N . ARG B 1 55 ? -27.857 20.645 -8.356 1.00 8.92 50 ARG B N 1
ATOM 2436 C CA A ARG B 1 55 ? -29.189 20.949 -8.864 0.50 9.97 50 ARG B CA 1
ATOM 2437 C CA B ARG B 1 55 ? -29.185 20.954 -8.871 0.50 9.96 50 ARG B CA 1
ATOM 2438 C C . ARG B 1 55 ? -29.433 22.458 -8.846 1.00 10.86 50 ARG B C 1
ATOM 2439 O O . ARG B 1 55 ? -29.940 23.015 -9.814 1.00 10.71 50 ARG B O 1
ATOM 2454 N N . ARG B 1 56 ? -29.071 23.104 -7.735 1.00 9.97 51 ARG B N 1
ATOM 2455 C CA . ARG B 1 56 ? -29.236 24.562 -7.600 1.00 10.28 51 ARG B CA 1
ATOM 2456 C C . ARG B 1 56 ? -28.420 25.328 -8.634 1.00 10.38 51 ARG B C 1
ATOM 2457 O O . ARG B 1 56 ? -28.923 26.278 -9.239 1.00 12.07 51 ARG B O 1
ATOM 2465 N N . ARG B 1 57 ? -27.169 24.919 -8.845 1.00 11.48 52 ARG B N 1
ATOM 2466 C CA . ARG B 1 57 ? -26.321 25.557 -9.853 1.00 9.73 52 ARG B CA 1
ATOM 2467 C C . ARG B 1 57 ? -26.976 25.489 -11.230 1.00 11.33 52 ARG B C 1
ATOM 2468 O O . ARG B 1 57 ? -26.960 26.458 -11.992 1.00 12.79 52 ARG B O 1
ATOM 2476 N N . LYS B 1 58 ? -27.561 24.339 -11.564 1.00 9.70 53 LYS B N 1
ATOM 2477 C CA . LYS B 1 58 ? -28.207 24.194 -12.848 1.00 9.16 53 LYS B CA 1
ATOM 2478 C C . LYS B 1 58 ? -29.464 25.052 -12.952 1.00 12.15 53 LYS B C 1
ATOM 2479 O O . LYS B 1 58 ? -29.689 25.713 -13.964 1.00 12.43 53 LYS B O 1
ATOM 2485 N N . GLU B 1 59 ? -30.279 25.066 -11.909 1.00 12.04 54 GLU B N 1
ATOM 2486 C CA . GLU B 1 59 ? -31.478 25.901 -11.956 1.00 13.07 54 GLU B CA 1
ATOM 2487 C C . GLU B 1 59 ? -31.127 27.383 -12.040 1.00 12.47 54 GLU B C 1
ATOM 2488 O O . GLU B 1 59 ? -31.819 28.145 -12.712 1.00 15.15 54 GLU B O 1
ATOM 2494 N N . ALA B 1 60 ? -30.045 27.782 -11.385 1.00 15.76 55 ALA B N 1
ATOM 2495 C CA . ALA B 1 60 ? -29.671 29.195 -11.360 1.00 15.36 55 ALA B CA 1
ATOM 2496 C C . ALA B 1 60 ? -29.235 29.685 -12.741 1.00 20.28 55 ALA B C 1
ATOM 2497 O O . ALA B 1 60 ? -29.345 30.877 -13.037 1.00 21.49 55 ALA B O 1
ATOM 2499 N N . ARG B 1 61 ? -28.742 28.789 -13.593 1.00 15.65 56 ARG B N 1
ATOM 2500 C CA . ARG B 1 61 ? -28.355 29.211 -14.939 1.00 16.38 56 ARG B CA 1
ATOM 2501 C C . ARG B 1 61 ? -29.464 28.932 -15.950 1.00 14.54 56 ARG B C 1
ATOM 2502 O O . ARG B 1 61 ? -29.266 29.065 -17.165 1.00 19.29 56 ARG B O 1
ATOM 2510 N N . GLY B 1 62 ? -30.643 28.564 -15.443 1.00 14.42 57 GLY B N 1
ATOM 2511 C CA . GLY B 1 62 ? -31.834 28.478 -16.261 1.00 15.82 57 GLY B CA 1
ATOM 2512 C C . GLY B 1 62 ? -32.302 27.090 -16.669 1.00 18.09 57 GLY B C 1
ATOM 2513 O O . GLY B 1 62 ? -33.297 26.960 -17.390 1.00 18.55 57 GLY B O 1
ATOM 2514 N N . ASN B 1 63 ? -31.606 26.050 -16.220 1.00 15.15 58 ASN B N 1
ATOM 2515 C CA . ASN B 1 63 ? -32.038 24.697 -16.544 1.00 16.03 58 ASN B CA 1
ATOM 2516 C C . ASN B 1 63 ? -33.291 24.321 -15.769 1.00 14.15 58 ASN B C 1
ATOM 2517 O O . ASN B 1 63 ? -33.387 24.591 -14.570 1.00 16.32 58 ASN B O 1
ATOM 2522 N N . LYS B 1 64 ? -34.229 23.666 -16.439 1.00 12.71 59 LYS B N 1
ATOM 2523 C CA . LYS B 1 64 ? -35.380 23.095 -15.746 1.00 12.30 59 LYS B CA 1
ATOM 2524 C C . LYS B 1 64 ? -35.026 21.685 -15.290 1.00 13.58 59 LYS B C 1
ATOM 2525 O O . LYS B 1 64 ? -34.343 20.954 -16.009 1.00 14.02 59 LYS B O 1
ATOM 2531 N N . ILE B 1 65 ? -35.476 21.320 -14.100 1.00 10.60 60 ILE B N 1
ATOM 2532 C CA . ILE B 1 65 ? -35.354 19.948 -13.619 1.00 9.12 60 ILE B CA 1
ATOM 2533 C C . ILE B 1 65 ? -36.625 19.191 -14.000 1.00 11.86 60 ILE B C 1
ATOM 2534 O O . ILE B 1 65 ? -37.731 19.574 -13.604 1.00 15.46 60 ILE B O 1
ATOM 2539 N N . VAL B 1 66 ? -36.478 18.128 -14.789 1.00 9.37 61 VAL B N 1
ATOM 2540 C CA . VAL B 1 66 ? -37.639 17.516 -15.419 1.00 8.68 61 VAL B CA 1
ATOM 2541 C C . VAL B 1 66 ? -38.020 16.130 -14.886 1.00 10.21 61 VAL B C 1
ATOM 2542 O O . VAL B 1 66 ? -39.020 15.561 -15.317 1.00 12.79 61 VAL B O 1
ATOM 2546 N N . GLY B 1 67 ? -37.257 15.607 -13.934 1.00 8.52 62 GLY B N 1
ATOM 2547 C CA . GLY B 1 67 ? -37.598 14.315 -13.367 1.00 11.99 62 GLY B CA 1
ATOM 2548 C C . GLY B 1 67 ? -36.561 13.833 -12.385 1.00 8.98 62 GLY B C 1
ATOM 2549 O O . GLY B 1 67 ? -35.626 14.560 -12.050 1.00 8.85 62 GLY B O 1
ATOM 2550 N N . LEU B 1 68 ? -36.756 12.601 -11.911 1.00 8.11 63 LEU B N 1
ATOM 2551 C CA . LEU B 1 68 ? -35.854 11.958 -10.963 1.00 8.55 63 LEU B CA 1
ATOM 2552 C C . LEU B 1 68 ? -35.523 10.565 -11.461 1.00 10.06 63 LEU B C 1
ATOM 2553 O O . LEU B 1 68 ? -36.319 9.978 -12.197 1.00 10.08 63 LEU B O 1
ATOM 2558 N N . LYS B 1 69 ? -34.361 10.039 -11.052 1.00 7.92 64 LYS B N 1
ATOM 2559 C CA . LYS B 1 69 ? -33.970 8.664 -11.388 1.00 8.06 64 LYS B CA 1
ATOM 2560 C C . LYS B 1 69 ? -33.515 7.902 -10.154 1.00 10.42 64 LYS B C 1
ATOM 2561 O O . LYS B 1 69 ? -33.131 8.496 -9.146 1.00 9.67 64 LYS B O 1
ATOM 2567 N N . MET B 1 70 ? -33.585 6.575 -10.238 1.00 9.79 65 MET B N 1
ATOM 2568 C CA . MET B 1 70 ? -33.222 5.708 -9.117 1.00 12.34 65 MET B CA 1
ATOM 2569 C C . MET B 1 70 ? -32.042 4.841 -9.468 1.00 13.19 65 MET B C 1
ATOM 2570 O O . MET B 1 70 ? -31.961 4.325 -10.584 1.00 15.88 65 MET B O 1
ATOM 2575 N N . GLY B 1 71 ? -31.145 4.663 -8.506 1.00 9.30 66 GLY B N 1
ATOM 2576 C CA . GLY B 1 71 ? -30.015 3.770 -8.673 1.00 11.57 66 GLY B CA 1
ATOM 2577 C C . GLY B 1 71 ? -29.951 2.758 -7.544 1.00 9.52 66 GLY B C 1
ATOM 2578 O O . GLY B 1 71 ? -30.617 2.939 -6.523 1.00 10.06 66 GLY B O 1
ATOM 2579 N N . LEU B 1 72 ? -29.150 1.708 -7.740 1.00 11.71 67 LEU B N 1
ATOM 2580 C CA . LEU B 1 72 ? -29.009 0.620 -6.763 1.00 11.13 67 LEU B CA 1
ATOM 2581 C C . LEU B 1 72 ? -30.367 0.028 -6.414 1.00 12.70 67 LEU B C 1
ATOM 2582 O O . LEU B 1 72 ? -30.692 -0.174 -5.236 1.00 13.91 67 LEU B O 1
ATOM 2587 N N . THR B 1 73 ? -31.158 -0.251 -7.446 1.00 11.34 68 THR B N 1
ATOM 2588 C CA . THR B 1 73 ? -32.503 -0.806 -7.256 1.00 10.66 68 THR B CA 1
ATOM 2589 C C . THR B 1 73 ? -32.520 -2.338 -7.351 1.00 11.66 68 THR B C 1
ATOM 2590 O O . THR B 1 73 ? -33.465 -2.938 -7.873 1.00 13.81 68 THR B O 1
ATOM 2594 N N . SER B 1 74 ? -31.474 -2.960 -6.827 1.00 14.35 69 SER B N 1
ATOM 2595 C CA . SER B 1 74 ? -31.392 -4.417 -6.731 1.00 14.91 69 SER B CA 1
ATOM 2596 C C . SER B 1 74 ? -30.938 -4.766 -5.324 1.00 15.93 69 SER B C 1
ATOM 2597 O O . SER B 1 74 ? -29.964 -4.203 -4.828 1.00 14.79 69 SER B O 1
ATOM 2600 N N . TRP B 1 75 ? -31.656 -5.669 -4.656 1.00 12.55 70 TRP B N 1
ATOM 2601 C CA . TRP B 1 75 ? -31.279 -6.028 -3.293 1.00 14.63 70 TRP B CA 1
ATOM 2602 C C . TRP B 1 75 ? -29.879 -6.639 -3.242 1.00 16.75 70 TRP B C 1
ATOM 2603 O O . TRP B 1 75 ? -29.145 -6.421 -2.282 1.00 14.08 70 TRP B O 1
ATOM 2614 N N . ALA B 1 76 ? -29.518 -7.397 -4.272 1.00 14.53 71 ALA B N 1
ATOM 2615 C CA . ALA B 1 76 ? -28.186 -7.996 -4.327 1.00 19.62 71 ALA B CA 1
ATOM 2616 C C . ALA B 1 76 ? -27.122 -6.908 -4.380 1.00 19.84 71 ALA B C 1
ATOM 2617 O O . ALA B 1 76 ? -26.137 -6.969 -3.653 1.00 19.95 71 ALA B O 1
ATOM 2619 N N . LYS B 1 77 ? -27.340 -5.899 -5.219 1.00 20.56 72 LYS B N 1
ATOM 2620 C CA . LYS B 1 77 ? -26.393 -4.797 -5.324 1.00 21.34 72 LYS B CA 1
ATOM 2621 C C . LYS B 1 77 ? -26.281 -4.002 -4.029 1.00 24.86 72 LYS B C 1
ATOM 2622 O O . LYS B 1 77 ? -25.178 -3.657 -3.614 1.00 23.65 72 LYS B O 1
ATOM 2628 N N . MET B 1 78 ? -27.414 -3.694 -3.400 1.00 17.88 73 MET B N 1
ATOM 2629 C CA . MET B 1 78 ? -27.396 -2.999 -2.121 1.00 17.08 73 MET B CA 1
ATOM 2630 C C . MET B 1 78 ? -26.581 -3.774 -1.088 1.00 23.43 73 MET B C 1
ATOM 2631 O O . MET B 1 78 ? -25.767 -3.192 -0.369 1.00 23.34 73 MET B O 1
ATOM 2636 N N . ALA B 1 79 ? -26.799 -5.087 -1.024 1.00 18.90 74 ALA B N 1
ATOM 2637 C CA . ALA B 1 79 ? -26.083 -5.925 -0.062 1.00 21.07 74 ALA B CA 1
ATOM 2638 C C . ALA B 1 79 ? -24.586 -5.887 -0.332 1.00 25.55 74 ALA B C 1
ATOM 2639 O O . ALA B 1 79 ? -23.781 -5.824 0.596 1.00 29.86 74 ALA B O 1
ATOM 2641 N N . GLN B 1 80 ? -24.231 -5.907 -1.612 1.00 24.62 75 GLN B N 1
ATOM 2642 C CA . GLN B 1 80 ? -22.839 -5.867 -2.038 1.00 26.78 75 GLN B CA 1
ATOM 2643 C C . GLN B 1 80 ? -22.161 -4.585 -1.580 1.00 36.56 75 GLN B C 1
ATOM 2644 O O . GLN B 1 80 ? -21.026 -4.613 -1.106 1.00 36.05 75 GLN B O 1
ATOM 2650 N N . MET B 1 81 ? -22.869 -3.466 -1.714 1.00 28.98 76 MET B N 1
ATOM 2651 C CA . MET B 1 81 ? -22.315 -2.155 -1.385 1.00 26.96 76 MET B CA 1
ATOM 2652 C C . MET B 1 81 ? -22.514 -1.797 0.080 1.00 25.13 76 MET B C 1
ATOM 2653 O O . MET B 1 81 ? -22.076 -0.738 0.529 1.00 39.91 76 MET B O 1
ATOM 2658 N N . GLY B 1 82 ? -23.187 -2.669 0.820 1.00 30.05 77 GLY B N 1
ATOM 2659 C CA . GLY B 1 82 ? -23.444 -2.425 2.226 1.00 30.77 77 GLY B CA 1
ATOM 2660 C C . GLY B 1 82 ? -24.347 -1.234 2.485 1.00 31.10 77 GLY B C 1
ATOM 2661 O O . GLY B 1 82 ? -24.196 -0.537 3.488 1.00 30.24 77 GLY B O 1
ATOM 2662 N N . VAL B 1 83 ? -25.291 -0.988 1.584 1.00 20.88 78 VAL B N 1
ATOM 2663 C CA . VAL B 1 83 ? -26.293 0.039 1.831 1.00 20.21 78 VAL B CA 1
ATOM 2664 C C . VAL B 1 83 ? -27.645 -0.622 2.018 1.00 18.62 78 VAL B C 1
ATOM 2665 O O . VAL B 1 83 ? -27.850 -1.767 1.623 1.00 21.56 78 VAL B O 1
ATOM 2669 N N . GLU B 1 84 ? -28.571 0.102 2.624 1.00 21.80 79 GLU B N 1
ATOM 2670 C CA . GLU B 1 84 ? -29.843 -0.487 2.997 1.00 19.52 79 GLU B CA 1
ATOM 2671 C C . GLU B 1 84 ? -30.989 0.047 2.148 1.00 18.91 79 GLU B C 1
ATOM 2672 O O . GLU B 1 84 ? -32.129 -0.398 2.276 1.00 19.69 79 GLU B O 1
ATOM 2678 N N . THR B 1 85 ? -30.686 1.011 1.277 1.00 15.05 80 THR B N 1
ATOM 2679 C CA . THR B 1 85 ? -31.704 1.613 0.422 1.00 13.52 80 THR B CA 1
ATOM 2680 C C . THR B 1 85 ? -31.102 1.913 -0.942 1.00 10.49 80 THR B C 1
ATOM 2681 O O . THR B 1 85 ? -29.876 1.972 -1.077 1.00 13.00 80 THR B O 1
ATOM 2685 N N . PRO B 1 86 ? -31.958 2.124 -1.953 1.00 10.82 81 PRO B N 1
ATOM 2686 C CA . PRO B 1 86 ? -31.471 2.684 -3.220 1.00 11.05 81 PRO B CA 1
ATOM 2687 C C . PRO B 1 86 ? -30.975 4.119 -3.051 1.00 10.95 81 PRO B C 1
ATOM 2688 O O . PRO B 1 86 ? -31.042 4.697 -1.969 1.00 10.87 81 PRO B O 1
ATOM 2692 N N . ILE B 1 87 ? -30.490 4.687 -4.147 1.00 10.38 82 ILE B N 1
ATOM 2693 C CA . ILE B 1 87 ? -30.133 6.102 -4.198 1.00 10.37 82 ILE B CA 1
ATOM 2694 C C . ILE B 1 87 ? -30.945 6.791 -5.291 1.00 11.33 82 ILE B C 1
ATOM 2695 O O . ILE B 1 87 ? -31.537 6.126 -6.135 1.00 10.59 82 ILE B O 1
ATOM 2700 N N . TYR B 1 88 ? -30.992 8.122 -5.272 1.00 9.06 83 TYR B N 1
ATOM 2701 C CA . TYR B 1 88 ? -31.657 8.846 -6.359 1.00 10.27 83 TYR B CA 1
ATOM 2702 C C . TYR B 1 88 ? -30.770 9.966 -6.890 1.00 8.37 83 TYR B C 1
ATOM 2703 O O . TYR B 1 88 ? -29.785 10.358 -6.251 1.00 8.84 83 TYR B O 1
ATOM 2712 N N . GLY B 1 89 ? -31.148 10.462 -8.067 1.00 7.77 84 GLY B N 1
ATOM 2713 C CA . GLY B 1 89 ? -30.575 11.669 -8.640 1.00 7.49 84 GLY B CA 1
ATOM 2714 C C . GLY B 1 89 ? -31.655 12.397 -9.423 1.00 8.37 84 GLY B C 1
ATOM 2715 O O . GLY B 1 89 ? -32.786 11.911 -9.547 1.00 9.27 84 GLY B O 1
ATOM 2716 N N . PHE B 1 90 ? -31.313 13.574 -9.939 1.00 8.43 85 PHE B N 1
ATOM 2717 C CA . PHE B 1 90 ? -32.252 14.387 -10.711 1.00 8.39 85 PHE B CA 1
ATOM 2718 C C . PHE B 1 90 ? -31.904 14.379 -12.201 1.00 9.60 85 PHE B C 1
ATOM 2719 O O . PHE B 1 90 ? -30.768 14.089 -12.600 1.00 9.02 85 PHE B O 1
ATOM 2727 N N . LEU B 1 91 ? -32.898 14.726 -13.010 1.00 8.92 86 LEU B N 1
ATOM 2728 C CA . LEU B 1 91 ? -32.748 14.809 -14.453 1.00 9.42 86 LEU B CA 1
ATOM 2729 C C . LEU B 1 91 ? -32.939 16.252 -14.893 1.00 10.57 86 LEU B C 1
ATOM 2730 O O . LEU B 1 91 ? -33.976 16.845 -14.620 1.00 10.96 86 LEU B O 1
ATOM 2735 N N . ALA B 1 92 ? -31.938 16.817 -15.565 1.00 9.06 87 ALA B N 1
ATOM 2736 C CA . ALA B 1 92 ? -32.063 18.167 -16.122 1.00 10.63 87 ALA B CA 1
ATOM 2737 C C . ALA B 1 92 ? -32.651 18.112 -17.534 1.00 12.08 87 ALA B C 1
ATOM 2738 O O . ALA B 1 92 ? -32.560 17.094 -18.225 1.00 10.62 87 ALA B O 1
ATOM 2740 N N . ASP B 1 93 ? -33.249 19.215 -17.972 1.00 10.97 88 ASP B N 1
ATOM 2741 C CA . ASP B 1 93 ? -33.905 19.240 -19.275 1.00 9.26 88 ASP B CA 1
ATOM 2742 C C . ASP B 1 93 ? -33.018 18.799 -20.447 1.00 10.45 88 ASP B C 1
ATOM 2743 O O . ASP B 1 93 ? -33.461 18.021 -21.300 1.00 11.29 88 ASP B O 1
ATOM 2748 N N . TYR B 1 94 ? -31.764 19.252 -20.468 1.00 10.80 89 TYR B N 1
ATOM 2749 C CA . TYR B 1 94 ? -30.884 18.939 -21.585 1.00 9.36 89 TYR B CA 1
ATOM 2750 C C . TYR B 1 94 ? -30.411 17.485 -21.578 1.00 10.41 89 TYR B C 1
ATOM 2751 O O . TYR B 1 94 ? -29.752 17.049 -22.538 1.00 11.84 89 TYR B O 1
ATOM 2760 N N . PHE B 1 95 ? -30.745 16.733 -20.523 1.00 9.92 90 PHE B N 1
ATOM 2761 C CA . PHE B 1 95 ? -30.494 15.285 -20.521 1.00 9.85 90 PHE B CA 1
ATOM 2762 C C . PHE B 1 95 ? -31.369 14.554 -21.537 1.00 8.48 90 PHE B C 1
ATOM 2763 O O . PHE B 1 95 ? -31.044 13.441 -21.962 1.00 8.98 90 PHE B O 1
ATOM 2771 N N . SER B 1 96 ? -32.515 15.140 -21.892 1.00 9.51 91 SER B N 1
ATOM 2772 C CA . SER B 1 96 ? -33.491 14.433 -22.707 1.00 8.72 91 SER B CA 1
ATOM 2773 C C . SER B 1 96 ? -33.049 14.282 -24.161 1.00 11.09 91 SER B C 1
ATOM 2774 O O . SER B 1 96 ? -32.654 15.248 -24.820 1.00 12.43 91 SER B O 1
ATOM 2777 N N . VAL B 1 97 ? -33.111 13.041 -24.625 1.00 9.87 92 VAL B N 1
ATOM 2778 C CA . VAL B 1 97 ? -32.743 12.670 -25.991 1.00 12.52 92 VAL B CA 1
ATOM 2779 C C . VAL B 1 97 ? -33.982 12.058 -26.640 1.00 10.86 92 VAL B C 1
ATOM 2780 O O . VAL B 1 97 ? -34.664 11.237 -26.034 1.00 12.31 92 VAL B O 1
ATOM 2784 N N . PRO B 1 98 ? -34.301 12.467 -27.879 1.00 14.19 93 PRO B N 1
ATOM 2785 C CA . PRO B 1 98 ? -35.491 11.904 -28.512 1.00 13.90 93 PRO B CA 1
ATOM 2786 C C . PRO B 1 98 ? -35.297 10.451 -28.962 1.00 13.85 93 PRO B C 1
ATOM 2787 O O . PRO B 1 98 ? -34.172 10.050 -29.260 1.00 14.66 93 PRO B O 1
ATOM 2791 N N . ASP B 1 99 ? -36.387 9.696 -28.990 1.00 12.57 94 ASP B N 1
ATOM 2792 C CA . ASP B 1 99 ? -36.419 8.324 -29.497 1.00 12.72 94 ASP B CA 1
ATOM 2793 C C . ASP B 1 99 ? -35.885 8.287 -30.931 1.00 15.08 94 ASP B C 1
ATOM 2794 O O . ASP B 1 99 ? -36.356 9.032 -31.788 1.00 15.69 94 ASP B O 1
ATOM 2799 N N . GLY B 1 100 ? -34.893 7.438 -31.175 1.00 9.92 95 GLY B N 1
ATOM 2800 C CA . GLY B 1 100 ? -34.268 7.360 -32.483 1.00 12.10 95 GLY B CA 1
ATOM 2801 C C . GLY B 1 100 ? -33.192 8.413 -32.667 1.00 13.87 95 GLY B C 1
ATOM 2802 O O . GLY B 1 100 ? -32.576 8.510 -33.730 1.00 15.26 95 GLY B O 1
ATOM 2803 N N . GLY B 1 101 ? -32.956 9.195 -31.621 1.00 13.06 96 GLY B N 1
ATOM 2804 C CA . GLY B 1 101 ? -32.045 10.316 -31.697 1.00 15.25 96 GLY B CA 1
ATOM 2805 C C . GLY B 1 101 ? -30.571 9.977 -31.767 1.00 14.32 96 GLY B C 1
ATOM 2806 O O . GLY B 1 101 ? -30.149 8.846 -31.503 1.00 15.93 96 GLY B O 1
ATOM 2807 N N . VAL B 1 102 ? -29.782 10.983 -32.109 1.00 11.38 97 VAL B N 1
ATOM 2808 C CA . VAL B 1 102 ? -28.343 10.834 -32.239 1.00 11.10 97 VAL B CA 1
ATOM 2809 C C . VAL B 1 102 ? -27.670 11.423 -31.009 1.00 17.28 97 VAL B C 1
ATOM 2810 O O . VAL B 1 102 ? -27.949 12.564 -30.634 1.00 19.00 97 VAL B O 1
ATOM 2814 N N . VAL B 1 103 ? -26.798 10.638 -30.375 1.00 12.40 98 VAL B N 1
ATOM 2815 C CA . VAL B 1 103 ? -26.152 11.039 -29.128 1.00 12.26 98 VAL B CA 1
ATOM 2816 C C . VAL B 1 103 ? -24.668 11.251 -29.352 1.00 11.74 98 VAL B C 1
ATOM 2817 O O . VAL B 1 103 ? -23.965 10.338 -29.775 1.00 13.32 98 VAL B O 1
ATOM 2821 N N . ASP B 1 104 ? -24.207 12.465 -29.077 1.00 12.89 99 ASP B N 1
ATOM 2822 C CA . ASP B 1 104 ? -22.822 12.866 -29.307 1.00 12.33 99 ASP B CA 1
ATOM 2823 C C . ASP B 1 104 ? -21.907 12.470 -28.149 1.00 12.47 99 ASP B C 1
ATOM 2824 O O . ASP B 1 104 ? -21.939 13.085 -27.083 1.00 13.70 99 ASP B O 1
ATOM 2829 N N . CYS B 1 105 ? -21.084 11.448 -28.363 1.00 14.31 100 CYS B N 1
ATOM 2830 C CA . CYS B 1 105 ? -20.199 10.956 -27.312 1.00 14.31 100 CYS B CA 1
ATOM 2831 C C . CYS B 1 105 ? -19.015 11.871 -26.997 1.00 12.56 100 CYS B C 1
ATOM 2832 O O . CYS B 1 105 ? -18.316 11.646 -26.009 1.00 14.74 100 CYS B O 1
ATOM 2835 N N . SER B 1 106 ? -18.781 12.897 -27.812 1.00 13.08 101 SER B N 1
ATOM 2836 C CA . SER B 1 106 ? -17.734 13.861 -27.480 1.00 16.49 101 SER B CA 1
ATOM 2837 C C . SER B 1 106 ? -18.109 14.644 -26.225 1.00 16.70 101 SER B C 1
ATOM 2838 O O . SER B 1 106 ? -17.261 15.285 -25.611 1.00 16.54 101 SER B O 1
ATOM 2841 N N . LYS B 1 107 ? -19.377 14.561 -25.827 1.00 14.67 102 LYS B N 1
ATOM 2842 C CA . LYS B 1 107 ? -19.829 15.240 -24.611 1.00 15.04 102 LYS B CA 1
ATOM 2843 C C . LYS B 1 107 ? -19.912 14.282 -23.436 1.00 14.78 102 LYS B C 1
ATOM 2844 O O . LYS B 1 107 ? -20.346 14.657 -22.346 1.00 12.97 102 LYS B O 1
ATOM 2850 N N . LEU B 1 108 ? -19.472 13.048 -23.659 1.00 11.00 103 LEU B N 1
ATOM 2851 C CA . LEU B 1 108 ? -19.559 11.984 -22.664 1.00 11.52 103 LEU B CA 1
ATOM 2852 C C . LEU B 1 108 ? -18.173 11.393 -22.388 1.00 12.34 103 LEU B C 1
ATOM 2853 O O . LEU B 1 108 ? -17.242 11.544 -23.195 1.00 14.47 103 LEU B O 1
ATOM 2858 N N . ILE B 1 109 ? -18.046 10.701 -21.264 1.00 10.54 104 ILE B N 1
ATOM 2859 C CA . ILE B 1 109 ? -16.748 10.226 -20.786 1.00 10.31 104 ILE B CA 1
ATOM 2860 C C . ILE B 1 109 ? -16.531 8.735 -21.063 1.00 14.06 104 ILE B C 1
ATOM 2861 O O . ILE B 1 109 ? -15.550 8.341 -21.728 1.00 13.59 104 ILE B O 1
ATOM 2866 N N . HIS B 1 110 ? -17.440 7.908 -20.559 1.00 12.08 105 HIS B N 1
ATOM 2867 C CA . HIS B 1 110 ? -17.377 6.454 -20.745 1.00 10.75 105 HIS B CA 1
ATOM 2868 C C . HIS B 1 110 ? -18.780 5.873 -20.513 1.00 10.36 105 HIS B C 1
ATOM 2869 O O . HIS B 1 110 ? -19.030 5.163 -19.536 1.00 13.87 105 HIS B O 1
ATOM 2876 N N . PRO B 1 111 ? -19.712 6.209 -21.414 1.00 9.56 106 PRO B N 1
ATOM 2877 C CA . PRO B 1 111 ? -21.138 5.963 -21.157 1.00 10.46 106 PRO B CA 1
ATOM 2878 C C . PRO B 1 111 ? -21.588 4.514 -21.266 1.00 9.62 106 PRO B C 1
ATOM 2879 O O . PRO B 1 111 ? -20.996 3.717 -22.016 1.00 10.06 106 PRO B O 1
ATOM 2883 N N . LYS B 1 112 ? -22.657 4.206 -20.528 1.00 10.84 107 LYS B N 1
ATOM 2884 C CA A LYS B 1 112 ? -23.357 2.930 -20.633 0.59 9.25 107 LYS B CA 1
ATOM 2885 C CA B LYS B 1 112 ? -23.356 2.928 -20.625 0.41 9.29 107 LYS B CA 1
ATOM 2886 C C . LYS B 1 112 ? -24.849 3.194 -20.727 1.00 10.99 107 LYS B C 1
ATOM 2887 O O . LYS B 1 112 ? -25.315 4.237 -20.278 1.00 10.61 107 LYS B O 1
ATOM 2898 N N . ILE B 1 113 ? -25.598 2.259 -21.306 1.00 9.66 108 ILE B N 1
ATOM 2899 C CA . ILE B 1 113 ? -27.056 2.405 -21.338 1.00 10.42 108 ILE B CA 1
ATOM 2900 C C . ILE B 1 113 ? -27.757 1.375 -20.460 1.00 10.49 108 ILE B C 1
ATOM 2901 O O . ILE B 1 113 ? -27.239 0.286 -20.203 1.00 11.39 108 ILE B O 1
ATOM 2906 N N . GLU B 1 114 ? -28.946 1.761 -19.999 1.00 9.86 109 GLU B N 1
ATOM 2907 C CA . GLU B 1 114 ? -29.783 0.952 -19.127 1.00 10.24 109 GLU B CA 1
ATOM 2908 C C . GLU B 1 114 ? -31.204 0.953 -19.654 1.00 11.29 109 GLU B C 1
ATOM 2909 O O . GLU B 1 114 ? -31.712 2.002 -20.015 1.00 13.02 109 GLU B O 1
ATOM 2915 N N . ALA B 1 115 ? -31.854 -0.205 -19.673 1.00 9.01 110 ALA B N 1
ATOM 2916 C CA . ALA B 1 115 ? -33.283 -0.271 -19.962 1.00 9.05 110 ALA B CA 1
ATOM 2917 C C . ALA B 1 115 ? -34.107 -0.072 -18.706 1.00 10.46 110 ALA B C 1
ATOM 2918 O O . ALA B 1 115 ? -33.949 -0.817 -17.744 1.00 10.53 110 ALA B O 1
ATOM 2920 N N . GLU B 1 116 ? -34.976 0.938 -18.706 1.00 9.55 111 GLU B N 1
ATOM 2921 C CA . GLU B 1 116 ? -35.833 1.207 -17.550 1.00 7.79 111 GLU B CA 1
ATOM 2922 C C . GLU B 1 116 ? -37.279 1.406 -17.953 1.00 8.59 111 GLU B C 1
ATOM 2923 O O . GLU B 1 116 ? -37.595 1.609 -19.130 1.00 10.27 111 GLU B O 1
ATOM 2929 N N . ILE B 1 117 ? -38.160 1.335 -16.962 1.00 9.10 112 ILE B N 1
ATOM 2930 C CA . ILE B 1 117 ? -39.529 1.772 -17.153 1.00 10.86 112 ILE B CA 1
ATOM 2931 C C . ILE B 1 117 ? -39.761 2.989 -16.246 1.00 9.92 112 ILE B C 1
ATOM 2932 O O . ILE B 1 117 ? -39.421 2.978 -15.046 1.00 11.29 112 ILE B O 1
ATOM 2937 N N . SER B 1 118 ? -40.257 4.075 -16.836 1.00 9.06 113 SER B N 1
ATOM 2938 C CA . SER B 1 118 ? -40.545 5.278 -16.062 1.00 8.23 113 SER B CA 1
ATOM 2939 C C . SER B 1 118 ? -42.026 5.411 -15.803 1.00 9.19 113 SER B C 1
ATOM 2940 O O . SER B 1 118 ? -42.838 4.792 -16.488 1.00 9.18 113 SER B O 1
ATOM 2943 N N . VAL B 1 119 ? -42.362 6.200 -14.786 1.00 9.58 114 VAL B N 1
ATOM 2944 C CA . VAL B 1 119 ? -43.752 6.542 -14.526 1.00 8.51 114 VAL B CA 1
ATOM 2945 C C . VAL B 1 119 ? -43.927 8.049 -14.467 1.00 9.90 114 VAL B C 1
ATOM 2946 O O . VAL B 1 119 ? -42.982 8.801 -14.204 1.00 11.22 114 VAL B O 1
ATOM 2950 N N . VAL B 1 120 ? -45.149 8.479 -14.746 1.00 9.41 115 VAL B N 1
ATOM 2951 C CA . VAL B 1 120 ? -45.578 9.833 -14.449 1.00 8.98 115 VAL B CA 1
ATOM 2952 C C . VAL B 1 120 ? -46.737 9.701 -13.477 1.00 8.57 115 VAL B C 1
ATOM 2953 O O . VAL B 1 120 ? -47.659 8.910 -13.703 1.00 9.70 115 VAL B O 1
ATOM 2957 N N . THR B 1 121 ? -46.677 10.456 -12.384 1.00 8.99 116 THR B N 1
ATOM 2958 C CA . THR B 1 121 ? -47.722 10.373 -11.361 1.00 9.74 116 THR B CA 1
ATOM 2959 C C . THR B 1 121 ? -48.845 11.368 -11.629 1.00 10.73 116 THR B C 1
ATOM 2960 O O . THR B 1 121 ? -48.649 12.354 -12.347 1.00 11.42 116 THR B O 1
ATOM 2964 N N . LYS B 1 122 ? -50.021 11.089 -11.071 1.00 11.18 117 LYS B N 1
ATOM 2965 C CA . LYS B 1 122 ? -51.163 12.008 -11.186 1.00 11.78 117 LYS B CA 1
ATOM 2966 C C . LYS B 1 122 ? -51.710 12.427 -9.824 1.00 15.97 117 LYS B C 1
ATOM 2967 O O . LYS B 1 122 ? -52.733 13.114 -9.743 1.00 14.81 117 LYS B O 1
ATOM 2973 N N . ALA B 1 123 ? -51.026 12.012 -8.765 1.00 10.57 118 ALA B N 1
ATOM 2974 C CA . ALA B 1 123 ? -51.395 12.381 -7.394 1.00 10.73 118 ALA B CA 1
ATOM 2975 C C . ALA B 1 123 ? -50.128 12.411 -6.553 1.00 12.42 118 ALA B C 1
ATOM 2976 O O . ALA B 1 123 ? -49.177 11.697 -6.871 1.00 11.51 118 ALA B O 1
ATOM 2978 N N . PRO B 1 124 ? -50.079 13.258 -5.508 1.00 11.84 119 PRO B N 1
ATOM 2979 C CA . PRO B 1 124 ? -48.844 13.338 -4.720 1.00 10.70 119 PRO B CA 1
ATOM 2980 C C . PRO B 1 124 ? -48.569 12.074 -3.914 1.00 10.88 119 PRO B C 1
ATOM 2981 O O . PRO B 1 124 ? -49.488 11.347 -3.527 1.00 12.72 119 PRO B O 1
ATOM 2985 N N . LEU B 1 125 ? -47.289 11.819 -3.682 1.00 9.98 120 LEU B N 1
ATOM 2986 C CA . LEU B 1 125 ? -46.841 10.712 -2.843 1.00 9.81 120 LEU B CA 1
ATOM 2987 C C . LEU B 1 125 ? -45.831 11.235 -1.835 1.00 9.92 120 LEU B C 1
ATOM 2988 O O . LEU B 1 125 ? -45.022 12.105 -2.162 1.00 9.65 120 LEU B O 1
ATOM 2993 N N . HIS B 1 126 ? -45.864 10.698 -0.621 1.00 11.17 121 HIS B N 1
ATOM 2994 C CA . HIS B 1 126 ? -44.875 11.067 0.384 1.00 10.33 121 HIS B CA 1
ATOM 2995 C C . HIS B 1 126 ? -44.535 9.894 1.295 1.00 10.84 121 HIS B C 1
ATOM 2996 O O . HIS B 1 126 ? -45.299 8.915 1.410 1.00 11.02 121 HIS B O 1
ATOM 3003 N N . GLY B 1 127 ? -43.391 10.021 1.953 1.00 8.98 122 GLY B N 1
ATOM 3004 C CA . GLY B 1 127 ? -43.029 9.159 3.056 1.00 10.21 122 GLY B CA 1
ATOM 3005 C C . GLY B 1 127 ? -43.038 9.967 4.343 1.00 13.59 122 GLY B C 1
ATOM 3006 O O . GLY B 1 127 ? -43.432 11.138 4.354 1.00 11.85 122 GLY B O 1
ATOM 3007 N N . PRO B 1 128 ? -42.625 9.350 5.452 1.00 11.86 123 PRO B N 1
ATOM 3008 C CA . PRO B 1 128 ? -42.181 7.964 5.572 1.00 10.13 123 PRO B CA 1
ATOM 3009 C C . PRO B 1 128 ? -43.302 6.953 5.449 1.00 10.30 123 PRO B C 1
ATOM 3010 O O . PRO B 1 128 ? -44.491 7.290 5.475 1.00 12.64 123 PRO B O 1
ATOM 3014 N N . GLY B 1 129 ? -42.897 5.694 5.336 1.00 11.34 124 GLY B N 1
ATOM 3015 C CA . GLY B 1 129 ? -43.831 4.582 5.332 1.00 11.01 124 GLY B CA 1
ATOM 3016 C C . GLY B 1 129 ? -44.633 4.414 4.056 1.00 9.47 124 GLY B C 1
ATOM 3017 O O . GLY B 1 129 ? -45.717 3.818 4.067 1.00 13.53 124 GLY B O 1
ATOM 3018 N N . CYS B 1 130 ? -44.105 4.921 2.948 1.00 9.10 125 CYS B N 1
ATOM 3019 C CA . CYS B 1 130 ? -44.727 4.694 1.649 1.00 9.61 125 CYS B CA 1
ATOM 3020 C C . CYS B 1 130 ? -44.336 3.297 1.135 1.00 7.96 125 CYS B C 1
ATOM 3021 O O . CYS B 1 130 ? -43.165 2.906 1.248 1.00 9.17 125 CYS B O 1
ATOM 3024 N N . HIS B 1 131 ? -45.305 2.554 0.584 1.00 9.50 126 HIS B N 1
ATOM 3025 C CA . HIS B 1 131 ? -45.053 1.226 0.011 1.00 9.93 126 HIS B CA 1
ATOM 3026 C C . HIS B 1 131 ? -45.871 1.027 -1.270 1.00 10.65 126 HIS B C 1
ATOM 3027 O O . HIS B 1 131 ? -46.521 1.959 -1.745 1.00 9.98 126 HIS B O 1
ATOM 3034 N N . LEU B 1 132 ? -45.817 -0.168 -1.856 1.00 8.83 127 LEU B N 1
ATOM 3035 C CA . LEU B 1 132 ? -46.465 -0.409 -3.147 1.00 10.56 127 LEU B CA 1
ATOM 3036 C C . LEU B 1 132 ? -47.928 0.037 -3.215 1.00 10.50 127 LEU B C 1
ATOM 3037 O O . LEU B 1 132 ? -48.346 0.658 -4.186 1.00 9.92 127 LEU B O 1
ATOM 3042 N N . GLY B 1 133 ? -48.708 -0.303 -2.190 1.00 11.05 128 GLY B N 1
ATOM 3043 C CA . GLY B 1 133 ? -50.134 -0.027 -2.208 1.00 11.46 128 GLY B CA 1
ATOM 3044 C C . GLY B 1 133 ? -50.452 1.450 -2.338 1.00 11.67 128 GLY B C 1
ATOM 3045 O O . GLY B 1 133 ? -51.426 1.832 -2.981 1.00 18.33 128 GLY B O 1
ATOM 3046 N N . ASP B 1 134 ? -49.602 2.274 -1.739 1.00 10.17 129 ASP B N 1
ATOM 3047 C CA . ASP B 1 134 ? -49.767 3.720 -1.808 1.00 11.50 129 ASP B CA 1
ATOM 3048 C C . ASP B 1 134 ? -49.496 4.262 -3.210 1.00 14.12 129 ASP B C 1
ATOM 3049 O O . ASP B 1 134 ? -50.111 5.248 -3.633 1.00 18.95 129 ASP B O 1
ATOM 3054 N N . VAL B 1 135 ? -48.570 3.623 -3.921 1.00 12.24 130 VAL B N 1
ATOM 3055 C CA . VAL B 1 135 ? -48.064 4.126 -5.200 1.00 13.47 130 VAL B CA 1
ATOM 3056 C C . VAL B 1 135 ? -49.042 3.848 -6.339 1.00 17.31 130 VAL B C 1
ATOM 3057 O O . VAL B 1 135 ? -49.210 4.675 -7.231 1.00 14.27 130 VAL B O 1
ATOM 3061 N N . ILE B 1 136 ? -49.703 2.691 -6.297 1.00 13.16 131 ILE B N 1
ATOM 3062 C CA . ILE B 1 136 ? -50.481 2.245 -7.452 1.00 12.09 131 ILE B CA 1
ATOM 3063 C C . ILE B 1 136 ? -51.557 3.254 -7.877 1.00 13.69 131 ILE B C 1
ATOM 3064 O O . ILE B 1 136 ? -51.647 3.598 -9.062 1.00 14.82 131 ILE B O 1
ATOM 3069 N N . ALA B 1 137 ? -52.336 3.767 -6.927 1.00 16.08 132 ALA B N 1
ATOM 3070 C CA . ALA B 1 137 ? -53.410 4.702 -7.292 1.00 19.04 132 ALA B CA 1
ATOM 3071 C C . ALA B 1 137 ? -52.893 6.048 -7.783 1.00 18.14 132 ALA B C 1
ATOM 3072 O O . ALA B 1 137 ? -53.652 6.836 -8.355 1.00 20.80 132 ALA B O 1
ATOM 3074 N N . ALA B 1 138 ? -51.603 6.307 -7.588 1.00 13.06 133 ALA B N 1
ATOM 3075 C CA . ALA B 1 138 ? -51.038 7.601 -7.968 1.00 12.23 133 ALA B CA 1
ATOM 3076 C C . ALA B 1 138 ? -50.370 7.598 -9.340 1.00 11.79 133 ALA B C 1
ATOM 3077 O O . ALA B 1 138 ? -49.920 8.646 -9.809 1.00 13.11 133 ALA B O 1
ATOM 3079 N N . ILE B 1 139 ? -50.314 6.445 -9.995 1.00 10.24 134 ILE B N 1
ATOM 3080 C CA . ILE B 1 139 ? -49.644 6.366 -11.291 1.00 11.25 134 ILE B CA 1
ATOM 3081 C C . ILE B 1 139 ? -50.591 6.771 -12.419 1.00 13.97 134 ILE B C 1
ATOM 3082 O O . ILE B 1 139 ? -51.702 6.254 -12.506 1.00 15.35 134 ILE B O 1
ATOM 3087 N N . ASP B 1 140 ? -50.146 7.700 -13.270 1.00 12.55 135 ASP B N 1
ATOM 3088 C CA . ASP B 1 140 ? -50.902 8.128 -14.458 1.00 13.03 135 ASP B CA 1
ATOM 3089 C C . ASP B 1 140 ? -50.622 7.172 -15.615 1.00 12.48 135 ASP B C 1
ATOM 3090 O O . ASP B 1 140 ? -51.525 6.529 -16.148 1.00 14.87 135 ASP B O 1
ATOM 3095 N N . TYR B 1 141 ? -49.354 7.072 -15.994 1.00 10.91 136 TYR B N 1
ATOM 3096 C CA . TYR B 1 141 ? -48.965 6.153 -17.048 1.00 11.64 136 TYR B CA 1
ATOM 3097 C C . TYR B 1 141 ? -47.498 5.780 -16.920 1.00 9.58 136 TYR B C 1
ATOM 3098 O O . TYR B 1 141 ? -46.756 6.367 -16.117 1.00 10.83 136 TYR B O 1
ATOM 3107 N N . VAL B 1 142 ? -47.097 4.796 -17.721 1.00 11.57 137 VAL B N 1
ATOM 3108 C CA . VAL B 1 142 ? -45.711 4.350 -17.761 1.00 10.54 137 VAL B CA 1
ATOM 3109 C C . VAL B 1 142 ? -45.106 4.676 -19.121 1.00 10.53 137 VAL B C 1
ATOM 3110 O O . VAL B 1 142 ? -45.827 4.812 -20.106 1.00 12.47 137 VAL B O 1
ATOM 3114 N N . ILE B 1 143 ? -43.779 4.806 -19.149 1.00 8.55 138 ILE B N 1
ATOM 3115 C CA . ILE B 1 143 ? -43.033 5.249 -20.331 1.00 11.66 138 ILE B CA 1
ATOM 3116 C C . ILE B 1 143 ? -41.729 4.467 -20.458 1.00 11.57 138 ILE B C 1
ATOM 3117 O O . ILE B 1 143 ? -40.863 4.565 -19.584 1.00 11.89 138 ILE B O 1
ATOM 3122 N N . PRO B 1 144 ? -41.567 3.694 -21.543 1.00 9.22 139 PRO B N 1
ATOM 3123 C CA . PRO B 1 144 ? -40.261 3.069 -21.789 1.00 9.63 139 PRO B CA 1
ATOM 3124 C C . PRO B 1 144 ? -39.148 4.121 -21.853 1.00 11.95 139 PRO B C 1
ATOM 3125 O O . PRO B 1 144 ? -39.307 5.128 -22.539 1.00 11.68 139 PRO B O 1
ATOM 3129 N N . THR B 1 145 ? -38.048 3.903 -21.132 1.00 8.89 140 THR B N 1
ATOM 3130 C CA . THR B 1 145 ? -36.976 4.902 -21.064 1.00 9.24 140 THR B CA 1
ATOM 3131 C C . THR B 1 145 ? -35.630 4.218 -20.962 1.00 10.25 140 THR B C 1
ATOM 3132 O O . THR B 1 145 ? -35.421 3.396 -20.074 1.00 11.29 140 THR B O 1
ATOM 3136 N N . VAL B 1 146 ? -34.715 4.576 -21.855 1.00 10.38 141 VAL B N 1
ATOM 3137 C CA . VAL B 1 146 ? -33.342 4.118 -21.765 1.00 10.45 141 VAL B CA 1
ATOM 3138 C C . VAL B 1 146 ? -32.502 5.207 -21.101 1.00 9.39 141 VAL B C 1
ATOM 3139 O O . VAL B 1 146 ? -32.514 6.356 -21.552 1.00 11.86 141 VAL B O 1
ATOM 3143 N N . GLU B 1 147 ? -31.783 4.879 -20.024 1.00 8.74 142 GLU B N 1
ATOM 3144 C CA . GLU B 1 147 ? -30.874 5.863 -19.433 1.00 9.11 142 GLU B CA 1
ATOM 3145 C C . GLU B 1 147 ? -29.488 5.750 -20.051 1.00 9.54 142 GLU B C 1
ATOM 3146 O O . GLU B 1 147 ? -29.042 4.652 -20.374 1.00 11.45 142 GLU B O 1
ATOM 3152 N N . VAL B 1 148 ? -28.813 6.879 -20.218 1.00 8.48 143 VAL B N 1
ATOM 3153 C CA . VAL B 1 148 ? -27.374 6.864 -20.445 1.00 10.22 143 VAL B CA 1
ATOM 3154 C C . VAL B 1 148 ? -26.722 7.329 -19.145 1.00 10.61 143 VAL B C 1
ATOM 3155 O O . VAL B 1 148 ? -26.927 8.483 -18.719 1.00 10.61 143 VAL B O 1
ATOM 3159 N N . ILE B 1 149 ? -25.982 6.432 -18.493 1.00 10.02 144 ILE B N 1
ATOM 3160 C CA . ILE B 1 149 ? -25.259 6.796 -17.285 1.00 10.53 144 ILE B CA 1
ATOM 3161 C C . ILE B 1 149 ? -23.774 6.971 -17.606 1.00 11.56 144 ILE B C 1
ATOM 3162 O O . ILE B 1 149 ? -23.230 6.356 -18.531 1.00 11.74 144 ILE B O 1
ATOM 3167 N N . ASP B 1 150 ? -23.123 7.839 -16.848 1.00 8.40 145 ASP B N 1
ATOM 3168 C CA . ASP B 1 150 ? -21.771 8.268 -17.176 1.00 9.36 145 ASP B CA 1
ATOM 3169 C C . ASP B 1 150 ? -21.124 8.851 -15.939 1.00 11.29 145 ASP B C 1
ATOM 3170 O O . ASP B 1 150 ? -21.143 10.068 -15.733 1.00 12.42 145 ASP B O 1
ATOM 3175 N N . SER B 1 151 ? -20.570 7.986 -15.100 1.00 10.37 146 SER B N 1
ATOM 3176 C CA . SER B 1 151 ? -19.953 8.446 -13.861 1.00 10.01 146 SER B CA 1
ATOM 3177 C C . SER B 1 151 ? -18.807 9.396 -14.157 1.00 11.20 146 SER B C 1
ATOM 3178 O O . SER B 1 151 ? -17.997 9.139 -15.043 1.00 11.64 146 SER B O 1
ATOM 3181 N N . ARG B 1 152 ? -18.719 10.492 -13.417 1.00 9.82 147 ARG B N 1
ATOM 3182 C CA . ARG B 1 152 ? -17.602 11.398 -13.637 1.00 11.50 147 ARG B CA 1
ATOM 3183 C C . ARG B 1 152 ? -16.310 10.935 -12.946 1.00 12.18 147 ARG B C 1
ATOM 3184 O O . ARG B 1 152 ? -15.296 11.618 -13.034 1.00 12.52 147 ARG B O 1
ATOM 3192 N N . TYR B 1 153 ? -16.331 9.776 -12.290 1.00 11.69 148 TYR B N 1
ATOM 3193 C CA . TYR B 1 153 ? -15.115 9.262 -11.638 1.00 13.19 148 TYR B CA 1
ATOM 3194 C C . TYR B 1 153 ? -14.291 8.354 -12.557 1.00 15.62 148 TYR B C 1
ATOM 3195 O O . TYR B 1 153 ? -14.829 7.598 -13.374 1.00 15.18 148 TYR B O 1
ATOM 3204 N N . GLU B 1 154 ? -12.971 8.436 -12.404 1.00 15.44 149 GLU B N 1
ATOM 3205 C CA . GLU B 1 154 ? -12.039 7.845 -13.366 1.00 17.68 149 GLU B CA 1
ATOM 3206 C C . GLU B 1 154 ? -11.639 6.414 -13.039 1.00 20.87 149 GLU B C 1
ATOM 3207 O O . GLU B 1 154 ? -11.012 5.733 -13.860 1.00 23.85 149 GLU B O 1
ATOM 3213 N N . ASN B 1 155 ? -11.984 5.977 -11.836 1.00 20.07 150 ASN B N 1
ATOM 3214 C CA . ASN B 1 155 ? -11.432 4.750 -11.285 1.00 28.00 150 ASN B CA 1
ATOM 3215 C C . ASN B 1 155 ? -12.384 3.558 -11.350 1.00 21.07 150 ASN B C 1
ATOM 3216 O O . ASN B 1 155 ? -13.480 3.648 -11.902 1.00 21.64 150 ASN B O 1
ATOM 3221 N N . PHE B 1 156 ? -11.954 2.439 -10.779 1.00 17.29 151 PHE B N 1
ATOM 3222 C CA . PHE B 1 156 ? -12.720 1.203 -10.863 1.00 17.10 151 PHE B CA 1
ATOM 3223 C C . PHE B 1 156 ? -13.738 1.021 -9.730 1.00 17.56 151 PHE B C 1
ATOM 3224 O O . PHE B 1 156 ? -14.885 0.654 -9.974 1.00 18.93 151 PHE B O 1
ATOM 3232 N N . LYS B 1 157 ? -13.305 1.254 -8.496 1.00 19.96 152 LYS B N 1
ATOM 3233 C CA . LYS B 1 157 ? -14.144 0.944 -7.344 1.00 18.91 152 LYS B CA 1
ATOM 3234 C C . LYS B 1 157 ? -15.372 1.844 -7.298 1.00 25.96 152 LYS B C 1
ATOM 3235 O O . LYS B 1 157 ? -15.272 3.056 -7.499 1.00 26.18 152 LYS B O 1
ATOM 3241 N N . PHE B 1 158 ? -16.527 1.226 -7.069 1.00 22.66 153 PHE B N 1
ATOM 3242 C CA . PHE B 1 158 ? -17.797 1.934 -6.963 1.00 20.84 153 PHE B CA 1
ATOM 3243 C C . PHE B 1 158 ? -18.014 2.349 -5.513 1.00 20.71 153 PHE B C 1
ATOM 3244 O O . PHE B 1 158 ? -17.953 1.522 -4.603 1.00 22.92 153 PHE B O 1
ATOM 3252 N N . ASP B 1 159 ? -18.256 3.636 -5.296 1.00 16.59 154 ASP B N 1
ATOM 3253 C CA . ASP B 1 159 ? -18.492 4.141 -3.957 1.00 17.26 154 ASP B CA 1
ATOM 3254 C C . ASP B 1 159 ? -19.820 4.894 -3.937 1.00 14.66 154 ASP B C 1
ATOM 3255 O O . ASP B 1 159 ? -19.933 5.938 -4.553 1.00 16.08 154 ASP B O 1
ATOM 3260 N N . PRO B 1 160 ? -20.828 4.356 -3.235 1.00 15.90 155 PRO B N 1
ATOM 3261 C CA . PRO B 1 160 ? -22.181 4.928 -3.284 1.00 13.41 155 PRO B CA 1
ATOM 3262 C C . PRO B 1 160 ? -22.265 6.383 -2.825 1.00 14.10 155 PRO B C 1
ATOM 3263 O O . PRO B 1 160 ? -23.065 7.142 -3.380 1.00 12.56 155 PRO B O 1
ATOM 3267 N N . ILE B 1 161 ? -21.470 6.764 -1.831 1.00 14.40 156 ILE B N 1
ATOM 3268 C CA . ILE B 1 161 ? -21.498 8.146 -1.349 1.00 12.41 156 ILE B CA 1
ATOM 3269 C C . ILE B 1 161 ? -20.970 9.091 -2.435 1.00 13.03 156 ILE B C 1
ATOM 3270 O O . ILE B 1 161 ? -21.609 10.106 -2.750 1.00 11.85 156 ILE B O 1
ATOM 3275 N N . SER B 1 162 ? -19.841 8.757 -3.054 1.00 11.88 157 SER B N 1
ATOM 3276 C CA A SER B 1 162 ? -19.322 9.559 -4.162 0.73 12.06 157 SER B CA 1
ATOM 3277 C CA B SER B 1 162 ? -19.341 9.589 -4.144 0.27 12.12 157 SER B CA 1
ATOM 3278 C C . SER B 1 162 ? -20.320 9.605 -5.322 1.00 10.53 157 SER B C 1
ATOM 3279 O O . SER B 1 162 ? -20.526 10.652 -5.946 1.00 12.15 157 SER B O 1
ATOM 3284 N N . VAL B 1 163 ? -20.945 8.465 -5.609 1.00 12.35 158 VAL B N 1
ATOM 3285 C CA . VAL B 1 163 ? -21.879 8.395 -6.734 1.00 10.17 158 VAL B CA 1
ATOM 3286 C C . VAL B 1 163 ? -23.111 9.282 -6.496 1.00 11.25 158 VAL B C 1
ATOM 3287 O O . VAL B 1 163 ? -23.561 9.968 -7.415 1.00 10.15 158 VAL B O 1
ATOM 3291 N N . VAL B 1 164 ? -23.627 9.313 -5.268 1.00 11.19 159 VAL B N 1
ATOM 3292 C CA . VAL B 1 164 ? -24.713 10.249 -4.939 1.00 10.16 159 VAL B CA 1
ATOM 3293 C C . VAL B 1 164 ? -24.286 11.710 -5.165 1.00 9.06 159 VAL B C 1
ATOM 3294 O O . VAL B 1 164 ? -25.046 12.510 -5.717 1.00 8.50 159 VAL B O 1
ATOM 3298 N N . ALA B 1 165 ? -23.070 12.054 -4.746 1.00 9.41 160 ALA B N 1
ATOM 3299 C CA . ALA B 1 165 ? -22.591 13.425 -4.909 1.00 9.26 160 ALA B CA 1
ATOM 3300 C C . ALA B 1 165 ? -22.487 13.797 -6.393 1.00 8.75 160 ALA B C 1
ATOM 3301 O O . ALA B 1 165 ? -22.655 14.959 -6.746 1.00 10.65 160 ALA B O 1
ATOM 3303 N N . ASP B 1 166 ? -22.245 12.792 -7.245 1.00 9.39 161 ASP B N 1
ATOM 3304 C CA . ASP B 1 166 ? -22.163 12.943 -8.704 1.00 9.88 161 ASP B CA 1
ATOM 3305 C C . ASP B 1 166 ? -23.522 12.684 -9.366 1.00 9.33 161 ASP B C 1
ATOM 3306 O O . ASP B 1 166 ? -23.615 12.233 -10.513 1.00 9.30 161 ASP B O 1
ATOM 3311 N N . ASN B 1 167 ? -24.585 13.001 -8.638 1.00 8.61 162 ASN B N 1
ATOM 3312 C CA . ASN B 1 167 ? -25.945 12.901 -9.163 1.00 7.62 162 ASN B CA 1
ATOM 3313 C C . ASN B 1 167 ? -26.268 11.526 -9.734 1.00 8.63 162 ASN B C 1
ATOM 3314 O O . ASN B 1 167 ? -26.942 11.408 -10.759 1.00 8.90 162 ASN B O 1
ATOM 3319 N N . ALA B 1 168 ? -25.804 10.492 -9.036 1.00 8.98 163 ALA B N 1
ATOM 3320 C CA . ALA B 1 168 ? -26.060 9.102 -9.426 1.00 8.86 163 ALA B CA 1
ATOM 3321 C C . ALA B 1 168 ? -25.715 8.823 -10.886 1.00 8.27 163 ALA B C 1
ATOM 3322 O O . ALA B 1 168 ? -26.400 8.048 -11.564 1.00 10.32 163 ALA B O 1
ATOM 3324 N N . SER B 1 169 ? -24.635 9.451 -11.351 1.00 8.05 164 SER B N 1
ATOM 3325 C CA . SER B 1 169 ? -24.078 9.242 -12.701 1.00 10.30 164 SER B CA 1
ATOM 3326 C C . SER B 1 169 ? -25.021 9.653 -13.833 1.00 10.89 164 SER B C 1
ATOM 3327 O O . SER B 1 169 ? -24.828 9.263 -14.980 1.00 11.31 164 SER B O 1
ATOM 3330 N N . SER B 1 170 ? -26.032 10.463 -13.539 1.00 9.45 165 SER B N 1
ATOM 3331 C CA . SER B 1 170 ? -26.978 10.840 -14.593 1.00 8.86 165 SER B CA 1
ATOM 3332 C C . SER B 1 170 ? -26.342 11.690 -15.690 1.00 10.24 165 SER B C 1
ATOM 3333 O O . SER B 1 170 ? -25.486 12.536 -15.415 1.00 9.25 165 SER B O 1
ATOM 3336 N N . THR B 1 171 ? -26.778 11.486 -16.931 1.00 9.80 166 THR B N 1
ATOM 3337 C CA . THR B 1 171 ? -26.323 12.364 -18.003 1.00 10.02 166 THR B CA 1
ATOM 3338 C C . THR B 1 171 ? -27.281 12.478 -19.202 1.00 9.49 166 THR B C 1
ATOM 3339 O O . THR B 1 171 ? -27.413 13.573 -19.758 1.00 10.45 166 THR B O 1
ATOM 3343 N N . ARG B 1 172 ? -27.938 11.391 -19.611 1.00 8.24 167 ARG B N 1
ATOM 3344 C CA . ARG B 1 172 ? -28.967 11.470 -20.659 1.00 8.97 167 ARG B CA 1
ATOM 3345 C C . ARG B 1 172 ? -30.081 10.480 -20.365 1.00 8.68 167 ARG B C 1
ATOM 3346 O O . ARG B 1 172 ? -29.877 9.494 -19.642 1.00 9.65 167 ARG B O 1
ATOM 3354 N N . PHE B 1 173 ? -31.259 10.722 -20.936 1.00 9.68 168 PHE B N 1
ATOM 3355 C CA . PHE B 1 173 ? -32.314 9.721 -20.907 1.00 10.56 168 PHE B CA 1
ATOM 3356 C C . PHE B 1 173 ? -33.099 9.812 -22.209 1.00 9.36 168 PHE B C 1
ATOM 3357 O O . PHE B 1 173 ? -33.223 10.886 -22.804 1.00 11.42 168 PHE B O 1
ATOM 3365 N N . ILE B 1 174 ? -33.571 8.661 -22.667 1.00 9.49 169 ILE B N 1
ATOM 3366 C CA . ILE B 1 174 ? -34.252 8.550 -23.948 1.00 10.29 169 ILE B CA 1
ATOM 3367 C C . ILE B 1 174 ? -35.626 7.944 -23.719 1.00 13.10 169 ILE B C 1
ATOM 3368 O O . ILE B 1 174 ? -35.731 6.769 -23.421 1.00 10.89 169 ILE B O 1
ATOM 3373 N N . THR B 1 175 ? -36.679 8.749 -23.817 1.00 14.58 170 THR B N 1
ATOM 3374 C CA . THR B 1 175 ? -38.026 8.188 -23.750 1.00 13.90 170 THR B CA 1
ATOM 3375 C C . THR B 1 175 ? -38.435 7.720 -25.134 1.00 15.65 170 THR B C 1
ATOM 3376 O O . THR B 1 175 ? -37.963 8.247 -26.153 1.00 17.33 170 THR B O 1
ATOM 3380 N N . GLY B 1 176 ? -39.301 6.719 -25.186 1.00 13.71 171 GLY B N 1
ATOM 3381 C CA . GLY B 1 176 ? -39.767 6.233 -26.468 1.00 14.09 171 GLY B CA 1
ATOM 3382 C C . GLY B 1 176 ? -40.793 5.145 -26.280 1.00 17.28 171 GLY B C 1
ATOM 3383 O O . GLY B 1 176 ? -41.352 5.003 -25.197 1.00 14.53 171 GLY B O 1
ATOM 3384 N N . GLY B 1 177 ? -41.043 4.375 -27.333 1.00 17.28 172 GLY B N 1
ATOM 3385 C CA . GLY B 1 177 ? -42.078 3.353 -27.286 1.00 16.51 172 GLY B CA 1
ATOM 3386 C C . GLY B 1 177 ? -43.449 3.945 -27.014 1.00 18.61 172 GLY B C 1
ATOM 3387 O O . GLY B 1 177 ? -43.675 5.137 -27.234 1.00 18.13 172 GLY B O 1
ATOM 3388 N N . ARG B 1 178 ? -44.359 3.117 -26.514 1.00 17.70 173 ARG B N 1
ATOM 3389 C CA . ARG B 1 178 ? -45.738 3.514 -26.257 1.00 14.36 173 ARG B CA 1
ATOM 3390 C C . ARG B 1 178 ? -45.978 3.808 -24.776 1.00 16.13 173 ARG B C 1
ATOM 3391 O O . ARG B 1 178 ? -45.492 3.081 -23.911 1.00 14.71 173 ARG B O 1
ATOM 3399 N N . MET B 1 179 ? -46.725 4.869 -24.491 1.00 17.72 174 MET B N 1
ATOM 3400 C CA A MET B 1 179 ? -47.154 5.174 -23.126 0.42 15.31 174 MET B CA 1
ATOM 3401 C CA B MET B 1 179 ? -47.130 5.149 -23.122 0.58 15.29 174 MET B CA 1
ATOM 3402 C C . MET B 1 179 ? -48.416 4.399 -22.816 1.00 21.56 174 MET B C 1
ATOM 3403 O O . MET B 1 179 ? -49.314 4.314 -23.653 1.00 24.95 174 MET B O 1
ATOM 3412 N N . ALA B 1 180 ? -48.495 3.828 -21.625 1.00 14.32 175 ALA B N 1
ATOM 3413 C CA . ALA B 1 180 ? -49.648 3.009 -21.300 1.00 12.94 175 ALA B CA 1
ATOM 3414 C C . ALA B 1 180 ? -50.092 3.203 -19.875 1.00 13.89 175 ALA B C 1
ATOM 3415 O O . ALA B 1 180 ? -49.295 3.534 -19.007 1.00 14.93 175 ALA B O 1
ATOM 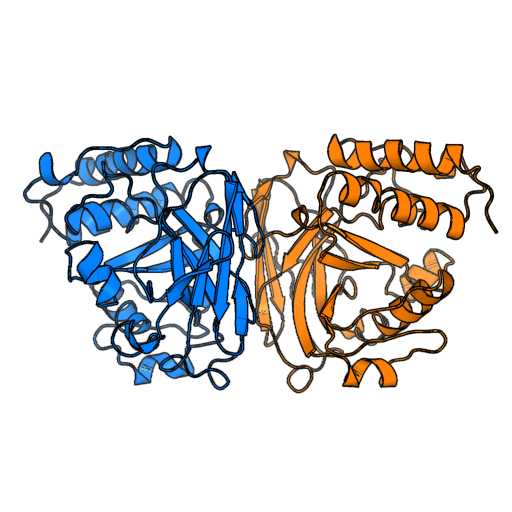3417 N N . SER B 1 181 ? -51.374 2.969 -19.639 1.00 16.59 176 SER B N 1
ATOM 3418 C CA . SER B 1 181 ? -51.904 3.012 -18.289 1.00 21.29 176 SER B CA 1
ATOM 3419 C C . SER B 1 181 ? -51.476 1.778 -17.532 1.00 18.84 176 SER B C 1
ATOM 3420 O O . SER B 1 181 ? -51.160 0.744 -18.117 1.00 21.35 176 SER B O 1
ATOM 3423 N N . LEU B 1 182 ? -51.465 1.886 -16.212 1.00 24.65 177 LEU B N 1
ATOM 3424 C CA . LEU B 1 182 ? -51.082 0.772 -15.368 1.00 21.90 177 LEU B CA 1
ATOM 3425 C C . LEU B 1 182 ? -52.004 -0.438 -15.546 1.00 24.18 177 LEU B C 1
ATOM 3426 O O . LEU B 1 182 ? -51.580 -1.576 -15.364 1.00 35.93 177 LEU B O 1
ATOM 3431 N N . GLU B 1 183 ? -53.260 -0.189 -15.920 1.00 25.09 178 GLU B N 1
ATOM 3432 C CA . GLU B 1 183 ? -54.234 -1.257 -16.156 1.00 27.87 178 GLU B CA 1
ATOM 3433 C C . GLU B 1 183 ? -53.833 -2.187 -17.297 1.00 29.27 178 GLU B C 1
ATOM 3434 O O . GLU B 1 183 ? -54.294 -3.323 -17.363 1.00 33.36 178 GLU B O 1
ATOM 3440 N N . GLU B 1 184 ? -52.981 -1.704 -18.195 1.00 24.62 179 GLU B N 1
ATOM 3441 C CA . GLU B 1 184 ? -52.608 -2.470 -19.383 1.00 27.34 179 GLU B CA 1
ATOM 3442 C C . GLU B 1 184 ? -51.304 -3.233 -19.229 1.00 27.13 179 GLU B C 1
ATOM 3443 O O . GLU B 1 184 ? -50.968 -4.063 -20.075 1.00 29.48 179 GLU B O 1
ATOM 3449 N N . VAL B 1 185 ? -50.542 -2.928 -18.185 1.00 18.69 180 VAL B N 1
ATOM 3450 C CA A VAL B 1 185 ? -49.185 -3.444 -18.071 0.56 19.78 180 VAL B CA 1
ATOM 3451 C CA B VAL B 1 185 ? -49.197 -3.471 -18.079 0.44 19.82 180 VAL B CA 1
ATOM 3452 C C . VAL B 1 185 ? -48.935 -4.137 -16.737 1.00 23.04 180 VAL B C 1
ATOM 3453 O O . VAL B 1 185 ? -49.287 -3.610 -15.680 1.00 28.58 180 VAL B O 1
ATOM 3460 N N . ASP B 1 186 ? -48.323 -5.314 -16.796 1.00 16.65 181 ASP B N 1
ATOM 3461 C CA . ASP B 1 186 ? -47.865 -6.016 -15.608 1.00 17.85 181 ASP B CA 1
ATOM 3462 C C . ASP B 1 186 ? -46.377 -5.703 -15.484 1.00 17.69 181 ASP B C 1
ATOM 3463 O O . ASP B 1 186 ? -45.555 -6.266 -16.208 1.00 18.90 181 ASP B O 1
ATOM 3468 N N . LEU B 1 187 ? -46.036 -4.782 -14.589 1.00 14.95 182 LEU B N 1
ATOM 3469 C CA . LEU B 1 187 ? -44.659 -4.299 -14.513 1.00 12.50 182 LEU B CA 1
ATOM 3470 C C . LEU B 1 187 ? -43.681 -5.336 -13.972 1.00 16.81 182 LEU B C 1
ATOM 3471 O O . LEU B 1 187 ? -42.484 -5.223 -14.208 1.00 15.94 182 LEU B O 1
ATOM 3476 N N . ARG B 1 188 ? -44.165 -6.347 -13.253 1.00 13.30 183 ARG B N 1
ATOM 3477 C CA . ARG B 1 188 ? -43.270 -7.413 -12.812 1.00 15.08 183 ARG B CA 1
ATOM 3478 C C . ARG B 1 188 ? -42.858 -8.330 -13.960 1.00 12.46 183 ARG B C 1
ATOM 3479 O O . ARG B 1 188 ? -41.706 -8.772 -14.031 1.00 14.56 183 ARG B O 1
ATOM 3487 N N . THR B 1 189 ? -43.796 -8.609 -14.861 1.00 15.32 184 THR B N 1
ATOM 3488 C CA . THR B 1 189 ? -43.529 -9.539 -15.951 1.00 14.60 184 THR B CA 1
ATOM 3489 C C . THR B 1 189 ? -43.145 -8.844 -17.257 1.00 16.98 184 THR B C 1
ATOM 3490 O O . THR B 1 189 ? -42.827 -9.516 -18.243 1.00 20.31 184 THR B O 1
ATOM 3494 N N . LEU B 1 190 ? -43.165 -7.511 -17.259 1.00 14.20 185 LEU B N 1
ATOM 3495 C CA . LEU B 1 190 ? -42.772 -6.739 -18.437 1.00 16.88 185 LEU B CA 1
ATOM 3496 C C . LEU B 1 190 ? -41.379 -7.129 -18.927 1.00 13.77 185 LEU B C 1
ATOM 3497 O O . LEU B 1 190 ? -40.392 -6.953 -18.218 1.00 14.35 185 LEU B O 1
ATOM 3502 N N . GLY B 1 191 ? -41.302 -7.668 -20.140 1.00 14.55 186 GLY B N 1
ATOM 3503 C CA . GLY B 1 191 ? -40.032 -8.135 -20.671 1.00 14.60 186 GLY B CA 1
ATOM 3504 C C . GLY B 1 191 ? -39.309 -7.095 -21.502 1.00 13.10 186 GLY B C 1
ATOM 3505 O O . GLY B 1 191 ? -39.932 -6.353 -22.267 1.00 15.64 186 GLY B O 1
ATOM 3506 N N . VAL B 1 192 ? -37.990 -7.032 -21.352 1.00 11.63 187 VAL B N 1
ATOM 3507 C CA . VAL B 1 192 ? -37.203 -6.133 -22.186 1.00 11.27 187 VAL B CA 1
ATOM 3508 C C . VAL B 1 192 ? -36.077 -6.899 -22.873 1.00 12.41 187 VAL B C 1
ATOM 3509 O O . VAL B 1 192 ? -35.528 -7.871 -22.339 1.00 13.37 187 VAL B O 1
ATOM 3513 N N . VAL B 1 193 ? -35.768 -6.460 -24.089 1.00 11.67 188 VAL B N 1
ATOM 3514 C CA . VAL B 1 193 ? -34.684 -7.013 -24.885 1.00 13.00 188 VAL B CA 1
ATOM 3515 C C . VAL B 1 193 ? -33.786 -5.884 -25.340 1.00 11.17 188 VAL B C 1
ATOM 3516 O O . VAL B 1 193 ? -34.236 -4.993 -26.063 1.00 12.45 188 VAL B O 1
ATOM 3520 N N . MET B 1 194 ? -32.521 -5.911 -24.935 1.00 10.15 189 MET B N 1
ATOM 3521 C CA A MET B 1 194 ? -31.602 -4.888 -25.388 0.43 10.02 189 MET B CA 1
ATOM 3522 C CA B MET B 1 194 ? -31.569 -4.883 -25.356 0.57 9.98 189 MET B CA 1
ATOM 3523 C C . MET B 1 194 ? -30.750 -5.394 -26.537 1.00 11.79 189 MET B C 1
ATOM 3524 O O . MET B 1 194 ? -30.077 -6.417 -26.427 1.00 12.61 189 MET B O 1
ATOM 3533 N N . GLU B 1 195 ? -30.810 -4.668 -27.644 1.00 11.16 190 GLU B N 1
ATOM 3534 C CA . GLU B 1 195 ? -30.102 -5.023 -28.863 1.00 12.62 190 GLU B CA 1
ATOM 3535 C C . GLU B 1 195 ? -29.040 -3.963 -29.137 1.00 13.66 190 GLU B C 1
ATOM 3536 O O . GLU B 1 195 ? -29.302 -2.754 -29.020 1.00 11.87 190 GLU B O 1
ATOM 3542 N N . LYS B 1 196 ? -27.834 -4.408 -29.478 1.00 12.15 191 LYS B N 1
ATOM 3543 C CA . LYS B 1 196 ? -26.741 -3.508 -29.822 1.00 10.15 191 LYS B CA 1
ATOM 3544 C C . LYS B 1 196 ? -26.120 -3.970 -31.140 1.00 11.97 191 LYS B C 1
ATOM 3545 O O . LYS B 1 196 ? -25.654 -5.105 -31.232 1.00 12.83 191 LYS B O 1
ATOM 3551 N N . ASN B 1 197 ? -26.124 -3.093 -32.141 1.00 12.52 192 ASN B N 1
ATOM 3552 C CA . ASN B 1 197 ? -25.620 -3.412 -33.478 1.00 11.48 192 ASN B CA 1
ATOM 3553 C C . ASN B 1 197 ? -26.186 -4.731 -33.998 1.00 16.60 192 ASN B C 1
ATOM 3554 O O . ASN B 1 197 ? -25.466 -5.577 -34.550 1.00 17.72 192 ASN B O 1
ATOM 3559 N N . GLY B 1 198 ? -27.491 -4.887 -33.800 1.00 14.67 193 GLY B N 1
ATOM 3560 C CA . GLY B 1 198 ? -28.242 -6.018 -34.314 1.00 16.33 193 GLY B CA 1
ATOM 3561 C C . GLY B 1 198 ? -28.158 -7.305 -33.512 1.00 19.27 193 GLY B C 1
ATOM 3562 O O . GLY B 1 198 ? -28.792 -8.291 -33.877 1.00 24.73 193 GLY B O 1
ATOM 3563 N N . GLU B 1 199 ? -27.385 -7.302 -32.425 1.00 13.54 194 GLU B N 1
ATOM 3564 C CA . GLU B 1 199 ? -27.235 -8.476 -31.574 1.00 13.49 194 GLU B CA 1
ATOM 3565 C C . GLU B 1 199 ? -27.937 -8.304 -30.228 1.00 15.88 194 GLU B C 1
ATOM 3566 O O . GLU B 1 199 ? -27.786 -7.268 -29.585 1.00 14.56 194 GLU B O 1
ATOM 3572 N N . VAL B 1 200 ? -28.667 -9.322 -29.784 1.00 13.73 195 VAL B N 1
ATOM 3573 C CA . VAL B 1 200 ? -29.269 -9.280 -28.451 1.00 12.99 195 VAL B CA 1
ATOM 3574 C C . VAL B 1 200 ? -28.176 -9.416 -27.399 1.00 13.48 195 VAL B C 1
ATOM 3575 O O . VAL B 1 200 ? -27.465 -10.433 -27.359 1.00 18.37 195 VAL B O 1
ATOM 3579 N N . VAL B 1 201 ? -28.040 -8.403 -26.543 1.00 11.44 196 VAL B N 1
ATOM 3580 C CA . VAL B 1 201 ? -26.979 -8.421 -25.542 1.00 11.27 196 VAL B CA 1
ATOM 3581 C C . VAL B 1 201 ? -27.457 -8.520 -24.089 1.00 11.56 196 VAL B C 1
ATOM 3582 O O . VAL B 1 201 ? -26.693 -8.969 -23.234 1.00 13.94 196 VAL B O 1
ATOM 3586 N N . GLU B 1 202 ? -28.700 -8.115 -23.798 1.00 10.93 197 GLU B N 1
ATOM 3587 C CA . GLU B 1 202 ? -29.272 -8.306 -22.461 1.00 11.16 197 GLU B CA 1
ATOM 3588 C C . GLU B 1 202 ? -30.771 -8.588 -22.536 1.00 12.24 197 GLU B C 1
ATOM 3589 O O . GLU B 1 202 ? -31.465 -8.086 -23.429 1.00 12.43 197 GLU B O 1
ATOM 3595 N N . LEU B 1 203 ? -31.253 -9.392 -21.588 1.00 12.94 198 LEU B N 1
ATOM 3596 C CA . LEU B 1 203 ? -32.664 -9.728 -21.455 1.00 16.30 198 LEU B CA 1
ATOM 3597 C C . LEU B 1 203 ? -33.052 -9.594 -19.997 1.00 14.25 198 LEU B C 1
ATOM 3598 O O . LEU B 1 203 ? -32.271 -9.968 -19.128 1.00 18.65 198 LEU B O 1
ATOM 3603 N N . GLY B 1 204 ? -34.257 -9.104 -19.718 1.00 11.45 199 GLY B N 1
ATOM 3604 C CA . GLY B 1 204 ? -34.711 -9.084 -18.335 1.00 13.92 199 GLY B CA 1
ATOM 3605 C C . GLY B 1 204 ? -36.174 -8.743 -18.189 1.00 13.90 199 GLY B C 1
ATOM 3606 O O . GLY B 1 204 ? -36.848 -8.423 -19.169 1.00 14.80 199 GLY B O 1
ATOM 3607 N N . ALA B 1 205 ? -36.680 -8.824 -16.960 1.00 13.21 200 ALA B N 1
ATOM 3608 C CA . ALA B 1 205 ? -38.064 -8.474 -16.685 1.00 13.71 200 ALA B CA 1
ATOM 3609 C C . ALA B 1 205 ? -38.129 -7.410 -15.602 1.00 11.09 200 ALA B C 1
ATOM 3610 O O . ALA B 1 205 ? -37.217 -7.298 -14.783 1.00 12.70 200 ALA B O 1
ATOM 3612 N N . GLY B 1 206 ? -39.225 -6.659 -15.590 1.00 12.32 201 GLY B N 1
ATOM 3613 C CA . GLY B 1 206 ? -39.368 -5.527 -14.694 1.00 11.46 201 GLY B CA 1
ATOM 3614 C C . GLY B 1 206 ? -39.183 -5.878 -13.235 1.00 13.39 201 GLY B C 1
ATOM 3615 O O . GLY B 1 206 ? -38.712 -5.055 -12.457 1.00 11.93 201 GLY B O 1
ATOM 3616 N N . ALA B 1 207 ? -39.523 -7.111 -12.862 1.00 10.31 202 ALA B N 1
ATOM 3617 C CA . ALA B 1 207 ? -39.309 -7.548 -11.485 1.00 11.47 202 ALA B CA 1
ATOM 3618 C C . ALA B 1 207 ? -37.852 -7.424 -11.011 1.00 11.41 202 ALA B C 1
ATOM 3619 O O . ALA B 1 207 ? -37.594 -7.472 -9.816 1.00 12.07 202 ALA B O 1
ATOM 3621 N N . ALA B 1 208 ? -36.899 -7.259 -11.930 1.00 10.03 203 ALA B N 1
ATOM 3622 C CA . ALA B 1 208 ? -35.500 -7.096 -11.535 1.00 11.10 203 ALA B CA 1
ATOM 3623 C C . ALA B 1 208 ? -35.267 -5.812 -10.737 1.00 12.98 203 ALA B C 1
ATOM 3624 O O . ALA B 1 208 ? -34.233 -5.663 -10.080 1.00 13.68 203 ALA B O 1
ATOM 3626 N N . VAL B 1 209 ? -36.211 -4.881 -10.822 1.00 10.74 204 VAL B N 1
ATOM 3627 C CA . VAL B 1 209 ? -36.187 -3.670 -10.013 1.00 10.77 204 VAL B CA 1
ATOM 3628 C C . VAL B 1 209 ? -36.884 -3.957 -8.676 1.00 11.61 204 VAL B C 1
ATOM 3629 O O . VAL B 1 209 ? -38.099 -3.808 -8.571 1.00 10.98 204 VAL B O 1
ATOM 3633 N N . LEU B 1 210 ? -36.100 -4.415 -7.693 1.00 10.87 205 LEU B N 1
ATOM 3634 C CA . LEU B 1 210 ? -36.542 -4.662 -6.309 1.00 11.43 205 LEU B CA 1
ATOM 3635 C C . LEU B 1 210 ? -37.549 -5.795 -6.127 1.00 10.33 205 LEU B C 1
ATOM 3636 O O . LEU B 1 210 ? -37.902 -6.124 -4.993 1.00 12.66 205 LEU B O 1
ATOM 3641 N N . GLY B 1 211 ? -38.004 -6.394 -7.222 1.00 9.16 206 GLY B N 1
ATOM 3642 C CA . GLY B 1 211 ? -39.144 -7.301 -7.173 1.00 10.00 206 GLY B CA 1
ATOM 3643 C C . GLY B 1 211 ? -40.398 -6.674 -7.763 1.00 10.72 206 GLY B C 1
ATOM 3644 O O . GLY B 1 211 ? -41.331 -7.364 -8.164 1.00 11.50 206 GLY B O 1
ATOM 3645 N N . HIS B 1 212 ? -40.424 -5.343 -7.812 1.00 11.11 207 HIS B N 1
ATOM 3646 C CA . HIS B 1 212 ? -41.544 -4.619 -8.398 1.00 8.77 207 HIS B CA 1
ATOM 3647 C C . HIS B 1 212 ? -41.120 -3.184 -8.666 1.00 8.89 207 HIS B C 1
ATOM 3648 O O . HIS B 1 212 ? -40.795 -2.475 -7.722 1.00 10.46 207 HIS B O 1
ATOM 3655 N N . PRO B 1 213 ? -41.135 -2.742 -9.939 1.00 9.22 208 PRO B N 1
ATOM 3656 C CA . PRO B 1 213 ? -40.659 -1.378 -10.232 1.00 11.57 208 PRO B CA 1
ATOM 3657 C C . PRO B 1 213 ? -41.361 -0.270 -9.455 1.00 10.49 208 PRO B C 1
ATOM 3658 O O . PRO B 1 213 ? -40.726 0.742 -9.164 1.00 11.96 208 PRO B O 1
ATOM 3662 N N . LEU B 1 214 ? -42.637 -0.426 -9.123 1.00 9.34 209 LEU B N 1
ATOM 3663 C CA . LEU B 1 214 ? -43.315 0.647 -8.410 1.00 9.10 209 LEU B CA 1
ATOM 3664 C C . LEU B 1 214 ? -42.799 0.781 -6.978 1.00 10.71 209 LEU B C 1
ATOM 3665 O O . LEU B 1 214 ? -42.978 1.814 -6.348 1.00 11.10 209 LEU B O 1
ATOM 3670 N N . SER B 1 215 ? -42.158 -0.263 -6.457 1.00 9.22 210 SER B N 1
ATOM 3671 C CA . SER B 1 215 ? -41.540 -0.165 -5.137 1.00 10.06 210 SER B CA 1
ATOM 3672 C C . SER B 1 215 ? -40.463 0.909 -5.137 1.00 12.11 210 SER B C 1
ATOM 3673 O O . SER B 1 215 ? -40.237 1.566 -4.132 1.00 10.55 210 SER B O 1
ATOM 3676 N N . SER B 1 216 ? -39.807 1.090 -6.276 1.00 9.78 211 SER B N 1
ATOM 3677 C CA A SER B 1 216 ? -38.774 2.103 -6.412 0.77 8.72 211 SER B CA 1
ATOM 3678 C CA B SER B 1 216 ? -38.773 2.109 -6.411 0.23 8.85 211 SER B CA 1
ATOM 3679 C C . SER B 1 216 ? -39.340 3.507 -6.153 1.00 10.17 211 SER B C 1
ATOM 3680 O O . SER B 1 216 ? -38.677 4.362 -5.533 1.00 10.20 211 SER B O 1
ATOM 3685 N N . VAL B 1 217 ? -40.561 3.737 -6.633 1.00 10.20 212 VAL B N 1
ATOM 3686 C CA . VAL B 1 217 ? -41.254 5.003 -6.429 1.00 8.53 212 VAL B CA 1
ATOM 3687 C C . VAL B 1 217 ? -41.524 5.201 -4.933 1.00 8.15 212 VAL B C 1
ATOM 3688 O O . VAL B 1 217 ? -41.324 6.294 -4.394 1.00 8.97 212 VAL B O 1
ATOM 3692 N N . ALA B 1 218 ? -41.961 4.144 -4.243 1.00 8.75 213 ALA B N 1
ATOM 3693 C CA . ALA B 1 218 ? -42.207 4.259 -2.807 1.00 8.51 213 ALA B CA 1
ATOM 3694 C C . ALA B 1 218 ? -40.922 4.567 -2.043 1.00 8.78 213 ALA B C 1
ATOM 3695 O O . ALA B 1 218 ? -40.920 5.417 -1.139 1.00 9.23 213 ALA B O 1
ATOM 3697 N N . MET B 1 219 ? -39.831 3.876 -2.390 1.00 7.87 214 MET B N 1
ATOM 3698 C CA . MET B 1 219 ? -38.551 4.123 -1.729 1.00 8.72 214 MET B CA 1
ATOM 3699 C C . MET B 1 219 ? -38.059 5.546 -1.978 1.00 8.15 214 MET B C 1
ATOM 3700 O O . MET B 1 219 ? -37.466 6.151 -1.091 1.00 9.96 214 MET B O 1
ATOM 3705 N N . LEU B 1 220 ? -38.320 6.068 -3.177 1.00 8.16 215 LEU B N 1
ATOM 3706 C CA . LEU B 1 220 ? -37.967 7.443 -3.505 1.00 8.12 215 LEU B CA 1
ATOM 3707 C C . LEU B 1 220 ? -38.728 8.405 -2.597 1.00 9.16 215 LEU B C 1
ATOM 3708 O O . LEU B 1 220 ? -38.126 9.331 -2.062 1.00 8.74 215 LEU B O 1
ATOM 3713 N N . ALA B 1 221 ? -40.029 8.172 -2.404 1.00 7.69 216 ALA B N 1
ATOM 3714 C CA . ALA B 1 221 ? -40.818 9.032 -1.526 1.00 8.41 216 ALA B CA 1
ATOM 3715 C C . ALA B 1 221 ? -40.230 8.994 -0.111 1.00 10.19 216 ALA B C 1
ATOM 3716 O O . ALA B 1 221 ? -40.082 10.019 0.540 1.00 9.64 216 ALA B O 1
ATOM 3718 N N . ASN B 1 222 ? -39.869 7.809 0.364 1.00 8.95 217 ASN B N 1
ATOM 3719 C CA . ASN B 1 222 ? -39.291 7.716 1.697 1.00 7.63 217 ASN B CA 1
ATOM 3720 C C . ASN B 1 222 ? -37.928 8.412 1.799 1.00 10.27 217 ASN B C 1
ATOM 3721 O O . ASN B 1 222 ? -37.648 9.075 2.804 1.00 11.43 217 ASN B O 1
ATOM 3726 N N . LEU B 1 223 ? -37.082 8.271 0.777 1.00 9.08 218 LEU B N 1
ATOM 3727 C CA . LEU B 1 223 ? -35.797 8.973 0.777 1.00 8.71 218 LEU B CA 1
ATOM 3728 C C . LEU B 1 223 ? -35.971 10.497 0.756 1.00 9.18 218 LEU B C 1
ATOM 3729 O O . LEU B 1 223 ? -35.301 11.216 1.498 1.00 9.69 218 LEU B O 1
ATOM 3734 N N . LEU B 1 224 ? -36.873 10.983 -0.088 1.00 8.11 219 LEU B N 1
ATOM 3735 C CA . LEU B 1 224 ? -37.131 12.424 -0.169 1.00 8.16 219 LEU B CA 1
ATOM 3736 C C . LEU B 1 224 ? -37.658 12.975 1.159 1.00 9.44 219 LEU B C 1
ATOM 3737 O O . LEU B 1 224 ? -37.313 14.097 1.550 1.00 9.92 219 LEU B O 1
ATOM 3742 N N . ALA B 1 225 ? -38.471 12.191 1.864 1.00 9.73 220 ALA B N 1
ATOM 3743 C CA . ALA B 1 225 ? -39.004 12.629 3.158 1.00 10.78 220 ALA B CA 1
ATOM 3744 C C . ALA B 1 225 ? -37.896 12.908 4.189 1.00 10.44 220 ALA B C 1
ATOM 3745 O O . ALA B 1 225 ? -38.074 13.744 5.078 1.00 9.31 220 ALA B O 1
ATOM 3747 N N . GLU B 1 226 ? -36.755 12.235 4.066 1.00 9.87 221 GLU B N 1
ATOM 3748 C CA . GLU B 1 226 ? -35.633 12.473 4.987 1.00 9.77 221 GLU B CA 1
ATOM 3749 C C . GLU B 1 226 ? -35.155 13.922 4.918 1.00 9.34 221 GLU B C 1
ATOM 3750 O O . GLU B 1 226 ? -34.611 14.446 5.891 1.00 12.27 221 GLU B O 1
ATOM 3756 N N . ARG B 1 227 ? -35.340 14.557 3.765 1.00 7.56 222 ARG B N 1
ATOM 3757 C CA . ARG B 1 227 ? -34.963 15.965 3.614 1.00 9.23 222 ARG B CA 1
ATOM 3758 C C . ARG B 1 227 ? -36.194 16.866 3.550 1.00 9.44 222 ARG B C 1
ATOM 3759 O O . ARG B 1 227 ? -36.100 18.029 3.124 1.00 10.05 222 ARG B O 1
ATOM 3767 N N . GLY B 1 228 ? -37.347 16.344 3.965 1.00 8.82 223 GLY B N 1
ATOM 3768 C CA . GLY B 1 228 ? -38.571 17.140 3.986 1.00 8.05 223 GLY B CA 1
ATOM 3769 C C . GLY B 1 228 ? -39.150 17.450 2.617 1.00 8.85 223 GLY B C 1
ATOM 3770 O O . GLY B 1 228 ? -39.788 18.492 2.417 1.00 10.39 223 GLY B O 1
ATOM 3771 N N . GLU B 1 229 ? -38.919 16.554 1.666 1.00 10.06 224 GLU B N 1
ATOM 3772 C CA . GLU B 1 229 ? -39.474 16.701 0.321 1.00 8.95 224 GLU B CA 1
ATOM 3773 C C . GLU B 1 229 ? -40.452 15.565 0.034 1.00 10.28 224 GLU B C 1
ATOM 3774 O O . GLU B 1 229 ? -40.554 14.621 0.817 1.00 9.80 224 GLU B O 1
ATOM 3780 N N . HIS B 1 230 ? -41.166 15.659 -1.084 1.00 11.65 225 HIS B N 1
ATOM 3781 C CA . HIS B 1 230 ? -42.076 14.587 -1.507 1.00 10.27 225 HIS B CA 1
ATOM 3782 C C . HIS B 1 230 ? -42.113 14.512 -3.032 1.00 10.62 225 HIS B C 1
ATOM 3783 O O . HIS B 1 230 ? -41.310 15.164 -3.721 1.00 9.44 225 HIS B O 1
ATOM 3790 N N . ILE B 1 231 ? -42.999 13.671 -3.551 1.00 9.68 226 ILE B N 1
ATOM 3791 C CA . ILE B 1 231 ? -43.178 13.542 -4.991 1.00 11.00 226 ILE B CA 1
ATOM 3792 C C . ILE B 1 231 ? -44.483 14.215 -5.394 1.00 9.60 226 ILE B C 1
ATOM 3793 O O . ILE B 1 231 ? -45.548 13.639 -5.225 1.00 10.31 226 ILE B O 1
ATOM 3798 N N . PRO B 1 232 ? -44.400 15.445 -5.938 1.00 9.73 227 PRO B N 1
ATOM 3799 C CA . PRO B 1 232 ? -45.634 16.105 -6.395 1.00 14.40 227 PRO B CA 1
ATOM 3800 C C . PRO B 1 232 ? -46.324 15.339 -7.521 1.00 12.24 227 PRO B C 1
ATOM 3801 O O . PRO B 1 232 ? -45.671 14.589 -8.260 1.00 10.93 227 PRO B O 1
ATOM 3805 N N . ALA B 1 233 ? -47.633 15.516 -7.655 1.00 12.22 228 ALA B N 1
ATOM 3806 C CA . ALA B 1 233 ? -48.326 15.009 -8.840 1.00 10.01 228 ALA B CA 1
ATOM 3807 C C . ALA B 1 233 ? -47.660 15.538 -10.103 1.00 11.07 228 ALA B C 1
ATOM 3808 O O . ALA B 1 233 ? -47.244 16.695 -10.166 1.00 13.24 228 ALA B O 1
ATOM 3810 N N . GLY B 1 234 ? -47.536 14.663 -11.090 1.00 10.52 229 GLY B N 1
ATOM 3811 C CA . GLY B 1 234 ? -47.004 15.036 -12.394 1.00 10.92 229 GLY B CA 1
ATOM 3812 C C . GLY B 1 234 ? -45.513 14.809 -12.548 1.00 14.09 229 GLY B C 1
ATOM 3813 O O . GLY B 1 234 ? -44.912 15.228 -13.543 1.00 15.26 229 GLY B O 1
ATOM 3814 N N . THR B 1 235 ? -44.914 14.139 -11.569 1.00 8.53 230 THR B N 1
ATOM 3815 C CA . THR B 1 235 ? -43.471 13.890 -11.589 1.00 9.39 230 THR B CA 1
ATOM 3816 C C . THR B 1 235 ? -43.118 12.678 -12.455 1.00 9.42 230 THR B C 1
ATOM 3817 O O . THR B 1 235 ? -43.810 11.668 -12.421 1.00 10.25 230 THR B O 1
ATOM 3821 N N . PHE B 1 236 ? -42.035 12.812 -13.226 1.00 9.19 231 PHE B N 1
ATOM 3822 C CA . PHE B 1 236 ? -41.470 11.759 -14.074 1.00 10.10 231 PHE B CA 1
ATOM 3823 C C . PHE B 1 236 ? -40.368 11.060 -13.297 1.00 8.54 231 PHE B C 1
ATOM 3824 O O . PHE B 1 236 ? -39.454 11.728 -12.824 1.00 9.75 231 PHE B O 1
ATOM 3832 N N . ILE B 1 237 ? -40.472 9.735 -13.158 1.00 7.63 232 ILE B N 1
ATOM 3833 C CA . ILE B 1 237 ? -39.513 8.955 -12.373 1.00 8.05 232 ILE B CA 1
ATOM 3834 C C . ILE B 1 237 ? -38.985 7.749 -13.146 1.00 8.88 232 ILE B C 1
ATOM 3835 O O . ILE B 1 237 ? -39.770 6.915 -13.589 1.00 9.21 232 ILE B O 1
ATOM 3840 N N . MET B 1 238 ? -37.665 7.664 -13.289 1.00 8.13 233 MET B N 1
ATOM 3841 C CA . MET B 1 238 ? -37.024 6.499 -13.920 1.00 9.04 233 MET B CA 1
ATOM 3842 C C . MET B 1 238 ? -36.754 5.496 -12.810 1.00 8.57 233 MET B C 1
ATOM 3843 O O . MET B 1 238 ? -35.989 5.794 -11.896 1.00 9.38 233 MET B O 1
ATOM 3848 N N . THR B 1 239 ? -37.374 4.318 -12.880 1.00 9.07 234 THR B N 1
ATOM 3849 C CA . THR B 1 239 ? -37.437 3.482 -11.677 1.00 10.97 234 THR B CA 1
ATOM 3850 C C . THR B 1 239 ? -36.249 2.535 -11.494 1.00 9.80 234 THR B C 1
ATOM 3851 O O . THR B 1 239 ? -36.119 1.958 -10.427 1.00 10.21 234 THR B O 1
ATOM 3855 N N . GLY B 1 240 ? -35.373 2.397 -12.490 1.00 8.05 235 GLY B N 1
ATOM 3856 C CA . GLY B 1 240 ? -34.156 1.613 -12.299 1.00 10.13 235 GLY B CA 1
ATOM 3857 C C . GLY B 1 240 ? -33.793 0.662 -13.431 1.00 11.64 235 GLY B C 1
ATOM 3858 O O . GLY B 1 240 ? -34.645 0.214 -14.172 1.00 10.25 235 GLY B O 1
ATOM 3859 N N . GLY B 1 241 ? -32.505 0.377 -13.577 1.00 12.64 236 GLY B N 1
ATOM 3860 C CA . GLY B 1 241 ? -32.055 -0.518 -14.634 1.00 12.67 236 GLY B CA 1
ATOM 3861 C C . GLY B 1 241 ? -32.590 -1.928 -14.477 1.00 13.29 236 GLY B C 1
ATOM 3862 O O . GLY B 1 241 ? -32.442 -2.551 -13.427 1.00 14.06 236 GLY B O 1
ATOM 3863 N N . ILE B 1 242 ? -33.201 -2.434 -15.544 1.00 8.49 237 ILE B N 1
ATOM 3864 C CA . ILE B 1 242 ? -33.817 -3.755 -15.536 1.00 10.41 237 ILE B CA 1
ATOM 3865 C C . ILE B 1 242 ? -32.776 -4.849 -15.827 1.00 17.22 237 ILE B C 1
ATOM 3866 O O . ILE B 1 242 ? -32.910 -5.982 -15.357 1.00 16.49 237 ILE B O 1
ATOM 3871 N N . THR B 1 243 ? -31.733 -4.514 -16.583 1.00 17.71 238 THR B N 1
ATOM 3872 C CA . THR B 1 243 ? -30.618 -5.444 -16.788 1.00 16.79 238 THR B CA 1
ATOM 3873 C C . THR B 1 243 ? -29.297 -4.791 -16.414 1.00 16.55 238 THR B C 1
ATOM 3874 O O . THR B 1 243 ? -29.258 -3.619 -16.017 1.00 16.58 238 THR B O 1
ATOM 3878 N N . ALA B 1 244 ? -28.213 -5.544 -16.556 1.00 17.20 239 ALA B N 1
ATOM 3879 C CA . ALA B 1 244 ? -26.884 -4.973 -16.465 1.00 15.32 239 ALA B CA 1
ATOM 3880 C C . ALA B 1 244 ? -26.747 -3.878 -17.502 1.00 12.31 239 ALA B C 1
ATOM 3881 O O . ALA B 1 244 ? -27.303 -3.983 -18.604 1.00 16.01 239 ALA B O 1
ATOM 3883 N N . ALA B 1 245 ? -26.028 -2.822 -17.143 1.00 11.28 240 ALA B N 1
ATOM 3884 C CA . ALA B 1 245 ? -25.787 -1.719 -18.061 1.00 10.87 240 ALA B CA 1
ATOM 3885 C C . ALA B 1 245 ? -24.879 -2.162 -19.213 1.00 14.73 240 ALA B C 1
ATOM 3886 O O . ALA B 1 245 ? -24.029 -3.046 -19.056 1.00 17.15 240 ALA B O 1
ATOM 3888 N N . VAL B 1 246 ? -25.078 -1.559 -20.377 1.00 10.46 241 VAL B N 1
ATOM 3889 C CA . VAL B 1 246 ? -24.332 -1.947 -21.575 1.00 12.84 241 VAL B CA 1
ATOM 3890 C C . VAL B 1 246 ? -23.496 -0.779 -22.078 1.00 12.30 241 VAL B C 1
ATOM 3891 O O . VAL B 1 246 ? -24.039 0.263 -22.406 1.00 10.84 241 VAL B O 1
ATOM 3895 N N . PRO B 1 247 ? -22.159 -0.946 -22.150 1.00 9.54 242 PRO B N 1
ATOM 3896 C CA . PRO B 1 247 ? -21.322 0.145 -22.671 1.00 9.83 242 PRO B CA 1
ATOM 3897 C C . PRO B 1 247 ? -21.639 0.515 -24.119 1.00 11.03 242 PRO B C 1
ATOM 3898 O O . PRO B 1 247 ? -21.985 -0.365 -24.918 1.00 11.42 242 PRO B O 1
ATOM 3902 N N . VAL B 1 248 ? -21.527 1.803 -24.446 1.00 8.39 243 VAL B N 1
ATOM 3903 C CA . VAL B 1 248 ? -21.691 2.245 -25.827 1.00 10.86 243 VAL B CA 1
ATOM 3904 C C . VAL B 1 248 ? -20.564 3.182 -26.229 1.00 10.15 243 VAL B C 1
ATOM 3905 O O . VAL B 1 248 ? -19.903 3.799 -25.379 1.00 11.52 243 VAL B O 1
ATOM 3909 N N . ALA B 1 249 ? -20.367 3.295 -27.536 1.00 10.65 244 ALA B N 1
ATOM 3910 C CA . ALA B 1 249 ? -19.298 4.093 -28.087 1.00 12.44 244 ALA B CA 1
ATOM 3911 C C . ALA B 1 249 ? -19.720 4.627 -29.464 1.00 11.95 244 ALA B C 1
ATOM 3912 O O . ALA B 1 249 ? -20.701 4.143 -30.045 1.00 11.38 244 ALA B O 1
ATOM 3914 N N . PRO B 1 250 ? -18.988 5.625 -29.986 1.00 11.13 245 PRO B N 1
ATOM 3915 C CA . PRO B 1 250 ? -19.290 6.133 -31.328 1.00 11.03 245 PRO B CA 1
ATOM 3916 C C . PRO B 1 250 ? -19.419 5.013 -32.356 1.00 12.37 245 PRO B C 1
ATOM 3917 O O . PRO B 1 250 ? -18.625 4.057 -32.354 1.00 13.53 245 PRO B O 1
ATOM 3921 N N . GLY B 1 251 ? -20.446 5.112 -33.193 1.00 12.13 246 GLY B N 1
ATOM 3922 C CA . GLY B 1 251 ? -20.725 4.097 -34.188 1.00 11.56 246 GLY B CA 1
ATOM 3923 C C . GLY B 1 251 ? -21.808 3.109 -33.805 1.00 12.32 246 GLY B C 1
ATOM 3924 O O . GLY B 1 251 ? -22.385 2.453 -34.678 1.00 14.12 246 GLY B O 1
ATOM 3925 N N . ASP B 1 252 ? -22.095 2.987 -32.508 1.00 11.80 247 ASP B N 1
ATOM 3926 C CA . ASP B 1 252 ? -23.075 2.006 -32.053 1.00 9.90 247 ASP B CA 1
ATOM 3927 C C . ASP B 1 252 ? -24.513 2.437 -32.321 1.00 11.09 247 ASP B C 1
ATOM 3928 O O . ASP B 1 252 ? -24.851 3.622 -32.242 1.00 14.27 247 ASP B O 1
ATOM 3933 N N . ASN B 1 253 ? -25.340 1.453 -32.635 1.00 9.87 248 ASN B N 1
ATOM 3934 C CA . ASN B 1 253 ? -26.783 1.610 -32.704 1.00 10.28 248 ASN B CA 1
ATOM 3935 C C . ASN B 1 253 ? -27.407 0.721 -31.656 1.00 12.27 248 ASN B C 1
ATOM 3936 O O . ASN B 1 253 ? -27.015 -0.434 -31.515 1.00 12.40 248 ASN B O 1
ATOM 3941 N N . ILE B 1 254 ? -28.372 1.243 -30.906 1.00 9.11 249 ILE B N 1
ATOM 3942 C CA . ILE B 1 254 ? -29.055 0.405 -29.926 1.00 10.34 249 ILE B CA 1
ATOM 3943 C C . ILE B 1 254 ? -30.567 0.474 -30.117 1.00 10.15 249 ILE B C 1
ATOM 3944 O O . ILE B 1 254 ? -31.105 1.487 -30.593 1.00 11.78 249 ILE B O 1
ATOM 3949 N N . THR B 1 255 ? -31.239 -0.619 -29.764 1.00 9.84 250 THR B N 1
ATOM 3950 C CA . THR B 1 255 ? -32.698 -0.651 -29.708 1.00 11.84 250 THR B CA 1
ATOM 3951 C C . THR B 1 255 ? -33.093 -1.496 -28.521 1.00 12.16 250 THR B C 1
ATOM 3952 O O . THR B 1 255 ? -32.579 -2.595 -28.333 1.00 12.95 250 THR B O 1
ATOM 3956 N N . VAL B 1 256 ? -34.001 -0.972 -27.704 1.00 9.50 251 VAL B N 1
ATOM 3957 C CA . VAL B 1 256 ? -34.503 -1.730 -26.569 1.00 12.89 251 VAL B CA 1
ATOM 3958 C C . VAL B 1 256 ? -35.982 -1.975 -26.781 1.00 10.97 251 VAL B C 1
ATOM 3959 O O . VAL B 1 256 ? -36.754 -1.037 -26.943 1.00 11.85 251 VAL B O 1
ATOM 3963 N N . ARG B 1 257 ? -36.362 -3.245 -26.827 1.00 10.67 252 ARG B N 1
ATOM 3964 C CA . ARG B 1 257 ? -37.748 -3.620 -27.086 1.00 10.79 252 ARG B CA 1
ATOM 3965 C C . ARG B 1 257 ? -38.454 -3.927 -25.776 1.00 11.67 252 ARG B C 1
ATOM 3966 O O . ARG B 1 257 ? -37.923 -4.656 -24.940 1.00 13.15 252 ARG B O 1
ATOM 3974 N N . TYR B 1 258 ? -39.637 -3.344 -25.603 1.00 9.61 253 TYR B N 1
ATOM 3975 C CA . TYR B 1 258 ? -40.464 -3.531 -24.414 1.00 12.53 253 TYR B CA 1
ATOM 3976 C C . TYR B 1 258 ? -41.723 -4.290 -24.800 1.00 12.69 253 TYR B C 1
ATOM 3977 O O . TYR B 1 258 ? -42.470 -3.819 -25.658 1.00 14.84 253 TYR B O 1
ATOM 3986 N N . GLN B 1 259 ? -41.969 -5.444 -24.176 1.00 11.18 254 GLN B N 1
ATOM 3987 C CA . GLN B 1 259 ? -43.103 -6.272 -24.573 1.00 13.81 254 GLN B CA 1
ATOM 3988 C C . GLN B 1 259 ? -44.411 -5.509 -24.429 1.00 15.31 254 GLN B C 1
ATOM 3989 O O . GLN B 1 259 ? -44.759 -5.055 -23.342 1.00 16.34 254 GLN B O 1
ATOM 3995 N N . GLY B 1 260 ? -45.101 -5.332 -25.553 1.00 14.24 255 GLY B N 1
ATOM 3996 C CA . GLY B 1 260 ? -46.367 -4.627 -25.586 1.00 15.85 255 GLY B CA 1
ATOM 3997 C C . GLY B 1 260 ? -46.275 -3.110 -25.623 1.00 19.75 255 GLY B C 1
ATOM 3998 O O . GLY B 1 260 ? -47.304 -2.440 -25.739 1.00 20.50 255 GLY B O 1
ATOM 3999 N N . LEU B 1 261 ? -45.063 -2.559 -25.540 1.00 15.51 256 LEU B N 1
ATOM 4000 C CA . LEU B 1 261 ? -44.892 -1.103 -25.477 1.00 15.19 256 LEU B CA 1
ATOM 4001 C C . LEU B 1 261 ? -43.898 -0.551 -26.490 1.00 16.02 256 LEU B C 1
ATOM 4002 O O . LEU B 1 261 ? -43.323 0.522 -26.273 1.00 17.22 256 LEU B O 1
ATOM 4007 N N . GLY B 1 262 ? -43.672 -1.269 -27.580 1.00 15.94 257 GLY B N 1
ATOM 4008 C CA . GLY B 1 262 ? -42.801 -0.754 -28.621 1.00 15.69 257 GLY B CA 1
ATOM 4009 C C . GLY B 1 262 ? -41.333 -0.772 -28.250 1.00 14.56 257 GLY B C 1
ATOM 4010 O O . GLY B 1 262 ? -40.887 -1.596 -27.453 1.00 14.59 257 GLY B O 1
ATOM 4011 N N . SER B 1 263 ? -40.571 0.146 -28.824 1.00 10.79 258 SER B N 1
ATOM 4012 C CA . SER B 1 263 ? -39.126 0.132 -28.643 1.00 12.22 258 SER B CA 1
ATOM 4013 C C . SER B 1 263 ? -38.534 1.531 -28.548 1.00 12.44 258 SER B C 1
ATOM 4014 O O . SER B 1 263 ? -39.125 2.516 -28.998 1.00 11.93 258 SER B O 1
ATOM 4017 N N . VAL B 1 264 ? -37.356 1.597 -27.944 1.00 10.61 259 VAL B N 1
ATOM 4018 C CA . VAL B 1 264 ? -36.595 2.833 -27.820 1.00 9.71 259 VAL B CA 1
ATOM 4019 C C . VAL B 1 264 ? -35.258 2.637 -28.513 1.00 11.50 259 VAL B C 1
ATOM 4020 O O . VAL B 1 264 ? -34.598 1.635 -28.277 1.00 12.30 259 VAL B O 1
ATOM 4024 N N . SER B 1 265 ? -34.861 3.572 -29.374 1.00 8.79 260 SER B N 1
ATOM 4025 C CA . SER B 1 265 ? -33.605 3.423 -30.122 1.00 9.49 260 SER B CA 1
ATOM 4026 C C . SER B 1 265 ? -32.751 4.671 -30.033 1.00 10.98 260 SER B C 1
ATOM 4027 O O . SER B 1 265 ? -33.253 5.755 -29.741 1.00 10.62 260 SER B O 1
ATOM 4030 N N . ALA B 1 266 ? -31.459 4.529 -30.323 1.00 8.84 261 ALA B N 1
ATOM 4031 C CA . ALA B 1 266 ? -30.560 5.673 -30.404 1.00 8.79 261 ALA B CA 1
ATOM 4032 C C . ALA B 1 266 ? -29.317 5.286 -31.193 1.00 10.86 261 ALA B C 1
ATOM 4033 O O . ALA B 1 266 ? -28.958 4.106 -31.264 1.00 11.40 261 ALA B O 1
ATOM 4035 N N . ARG B 1 267 ? -28.681 6.282 -31.799 1.00 9.60 262 ARG B N 1
ATOM 4036 C CA . ARG B 1 267 ? -27.420 6.077 -32.500 1.00 8.70 262 ARG B CA 1
ATOM 4037 C C . ARG B 1 267 ? -26.368 6.952 -31.847 1.00 12.17 262 ARG B C 1
ATOM 4038 O O . ARG B 1 267 ? -26.633 8.099 -31.499 1.00 12.39 262 ARG B O 1
ATOM 4046 N N . PHE B 1 268 ? -25.166 6.419 -31.683 1.00 11.97 263 PHE B N 1
ATOM 4047 C CA . PHE B 1 268 ? -24.088 7.172 -31.044 1.00 9.22 263 PHE B CA 1
ATOM 4048 C C . PHE B 1 268 ? -23.035 7.611 -32.054 1.00 11.63 263 PHE B C 1
ATOM 4049 O O . PHE B 1 268 ? -22.652 6.843 -32.938 1.00 13.82 263 PHE B O 1
ATOM 4057 N N . ILE B 1 269 ? -22.603 8.862 -31.935 1.00 13.04 264 ILE B N 1
ATOM 4058 C CA . ILE B 1 269 ? -21.534 9.392 -32.777 1.00 15.34 264 ILE B CA 1
ATOM 4059 C C . ILE B 1 269 ? -20.379 9.924 -31.941 1.00 16.88 264 ILE B C 1
ATOM 4060 O O . ILE B 1 269 ? -20.477 9.981 -30.709 1.00 15.16 264 ILE B O 1
#

B-factor: mean 17.34, std 8.72, range [6.07, 67.45]

Radius of gyration: 24.32 Å; Cα contacts (8 Å, |Δi|>4): 1349; chains: 2; bounding box: 52×43×79 Å

Organism: Pseudomonas putida (NCBI:txid303)

InterPro domains:
  IPR011234 Fumarylacetoacetase-like, C-terminal [PF01557] (105-262)
  IPR017630 4-oxalocrotonate decarboxylase [TIGR03218] (1-263)
  IPR036663 Fumarylacetoacetase-like, C-terminal domain superfamily [G3DSA:3.90.850.10] (1-264)
  IPR036663 Fumarylacetoacetase-like, C-terminal domain superfamily [SSF56529] (6-263)
  IPR050772 Hydratase/Decarboxylase Family, MhpD Subfamily [PTHR30143] (6-264)

Solvent-accessible surface area: 20774 Å² total; per-residue (Å²): 147,122,75,22,75,180,129,50,17,60,53,17,0,82,88,2,2,56,0,22,76,92,53,83,60,16,51,61,6,17,106,121,55,96,126,7,37,78,22,1,0,22,26,0,3,56,19,6,51,119,54,3,77,77,119,35,17,102,38,38,4,12,6,1,10,11,2,0,203,28,8,36,57,70,26,58,14,127,57,36,4,2,0,3,1,0,0,63,2,14,10,25,65,45,10,65,4,51,13,85,120,11,45,50,11,40,0,6,0,1,0,0,0,20,1,123,37,75,8,107,17,121,48,10,125,72,58,81,0,87,86,5,8,33,11,0,4,0,0,0,0,0,6,3,0,6,0,88,115,22,109,26,44,28,35,0,4,0,0,2,8,6,5,1,4,31,8,0,23,2,14,81,21,13,20,27,168,99,18,79,2,125,68,7,23,2,44,0,28,42,78,69,112,83,49,55,117,22,39,0,37,42,0,60,44,41,0,6,30,0,0,7,68,0,0,41,32,2,23,139,74,71,72,68,0,69,54,54,19,22,0,0,0,0,4,3,5,25,7,14,75,8,48,88,66,16,72,2,28,0,119,4,117,70,8,40,37,0,34,4,125,2,101,145,125,76,22,74,144,139,58,4,73,55,10,0,83,86,2,2,53,0,25,80,96,49,79,53,14,31,26,4,21,103,114,56,96,125,8,32,74,18,1,0,19,19,0,3,60,8,6,57,120,53,3,85,78,120,42,26,134,36,59,6,18,4,3,15,12,3,28,130,78,84,4,80,140,60,65,23,159,60,1,6,4,0,3,0,0,48,85,2,25,12,19,49,11,0,42,4,50,13,85,117,12,44,78,11,91,0,25,0,0,0,0,0,21,2,126,35,83,11,124,8,122,52,4,120,63,61,78,0,82,84,4,7,34,30,0,4,0,0,0,0,0,33,4,32,7,11,106,65,192,149,89,28,15,35,0,9,0,0,3,6,6,10,1,4,30,10,0,38,5,2,25,28,3,38,32,162,85,22,83,6,124,92,7,23,2,45,0,35,51,78,63,120,88,58,53,120,25,40,0,36,51,0,17,37,36,0,2,22,0,0,3,41,0,0,40,17,3,26,142,79,69,82,80,0,68,55,52,21,26,0,0,0,0,20,7,19,66,32,9,76,10,49,88,58,17,37,2,25,0,112,5,148,56,2,28,36,0,30,4,28,1,96

Foldseek 3Di:
DADDDPVCLLVLLVVLVCLLQVVAADAQVCVVVVPGDLVSLLSSQVSNVVVCVVVPWDFQFKEKEQQFPQRCVQQVHNDIAMFTHTPVQEAEFAEEAECVSAHWKWKFWFKKFWFAAWDADDVQALVNQQNRTAKMWTKMFIFGHSHPPSHYDVSSCSSSRVRGRHMYTDFAIGGPVVDQQQAKKKFKDKPHHTDDIAGSCSRNHGLSRLVSVVNNVQVVVPGIGHHGHMYTRYGRHHIGTDDAPMKMWMQIVVGGIGIYHYD/DADDDPVRLLVLLVVLVCLLQVVAADAQVCVVVVPGDLVSLLSSQVSNVVVCVVVPWDWAFKEKAPLAPVSCVVQVHDAIAMFTHTPVQEAEFAGEAECVSAHWKWKFKFKKFAFAAWDADDVFFLVRQQVGTDKIWTKMFIFGRRHDDDDDHVSSCSSSRVRGRHMYTDFAIGRPVVDDQQAKKKFKDKPRHTDDIFGSCSRNHGLSRQQRSVRNVQVVVPGTGHHGHMYGRYGGTDIGTDDAQMKMWMQIVPGGIGIYHYD